Protein AF-A0A836A7U6-F1 (afdb_monomer)

Sequence (624 aa):
MEATRSRAQTALNLAEQILAEFQLQEEDLKKVMRRMQKEMDRGLRLETHEEASVKMLPTYVRSTPEGSEVGDFLSLDLGGTNFRVMLVKVGEGEAGQWSVKTKHQMYSIPEDAMTGTAEMLFDYISECISDFLDKHQMKHKKLPLGFTFSFPVRHEDIDKGILLNWTKGFKASGAEGNNIVGLLRDAIKRRGDFEMDVVAMVNDTVATMISCYYEDRRCEVGMIVGTGCNACYMEEMQNVELVEGDEGRMCVNTEWGAFGDSGELDEFLLEYDRVVDENSLNPGQQLYEKLIGGKYMGELVRLVLLKLVDENLLFHGEASEQLRTRGAFETRFVSQVESDSGDRKQIYNILSTLGLRPSAADCDIVRRACESVSTRAAHMCAAGLAGVINRMRESRSEDVMRITVGVDGSVYKLHPSFKERFHAIVRRLTPSCEITFIESEEGSGRGAALISAVACKKACMLGQTPSPPALPGVWAAPAGDCGPSTSQAFSCIDQNRDGIICKSDLRETYSQLGKVNVPEEELDAMLQEGKGPINFTVFLTLFGEKLNGTDPEEAILSAFRLFDPSGKGVVNKDEFKQLLLTQADKFSPAEVEQMFALTPMDLAGNIDYKSLCYIITHGDEKEE

Secondary structure (DSSP, 8-state):
-HHHHHHHHHHHHHHHHHHGGG---HHHHHHHHHHHHHHHHHHHSTTTTTT-SS--EE--------S---EEEEEEEESSSEEEEEEEEEEE-TTSSEEEEEEEEEEEPPHHHHHSBHHHHHHHHHHHHHHHHHHHT-TTS-EEEEEEE-S-EEEEETTEEEE----TT---BT-TTSBHHHHHHHHHHHH-S--EEEEEEE-HHHHHHHHHHTT-TTEEEEEEESSSEEEEEEEEGGG-TTSS--SSEEEEE--GGGTTTTSTTGGG--HHHHHHHHTSSSTTSSHHHHHH-TTTHHHHHHHHHHHHHHTTSSGGG---HHHHSTT-S-HHHHHHHHT--SS-HHHHHHHHHTT----HHHHHHHHHHHHHHHHHHHHHHHHHHHHHHHHHHHHTT-SSEEEEEEEE-HHHHHSTTHHHHHHHHHHHH-TTEEEEEEE-SS-HHHHHHHHHHHHHHHHHHHT-SPP-PPPPSTT-----SSPPPHHHHHHHH-SS-SSEE-HHHHHHHHHHTT-TT--HHHHHHHHHHSSSSEEHHHHHHHHHHHSS-SPPHHHHHHHHHTT-TT--SEEEHHHHHHHHHHSSSPPPHHHHHHHHHHS-B-TTSEEEHHHHHHHHHH-S----

Radius of gyration: 31.08 Å; Cα contacts (8 Å, |Δi|>4): 1096; chains: 1; bounding box: 81×61×95 Å

Structure (mmCIF, N/CA/C/O backbone):
data_AF-A0A836A7U6-F1
#
_entry.id   AF-A0A836A7U6-F1
#
loop_
_atom_site.group_PDB
_atom_site.id
_atom_site.type_symbol
_atom_site.label_atom_id
_atom_site.label_alt_id
_atom_site.label_comp_id
_atom_site.label_asym_id
_atom_site.label_entity_id
_atom_site.label_seq_id
_atom_site.pdbx_PDB_ins_code
_atom_site.Cartn_x
_atom_site.Cartn_y
_atom_site.Cartn_z
_atom_site.occupancy
_atom_site.B_iso_or_equiv
_atom_site.auth_seq_id
_atom_site.auth_comp_id
_atom_site.auth_asym_id
_atom_site.auth_atom_id
_atom_site.pdbx_PDB_model_num
ATOM 1 N N . MET A 1 1 ? -31.216 17.036 34.750 1.00 55.06 1 MET A N 1
ATOM 2 C CA . MET A 1 1 ? -29.777 17.338 34.575 1.00 55.06 1 MET A CA 1
ATOM 3 C C . MET A 1 1 ? -28.902 16.262 35.199 1.00 55.06 1 MET A C 1
ATOM 5 O O . MET A 1 1 ? -28.230 15.577 34.446 1.00 55.06 1 MET A O 1
ATOM 9 N N . GLU A 1 2 ? -28.921 16.059 36.517 1.00 57.50 2 GLU A N 1
ATOM 10 C CA . GLU A 1 2 ? -28.014 15.108 37.189 1.00 57.50 2 GLU A CA 1
ATOM 11 C C . GLU A 1 2 ? -28.234 13.642 36.763 1.00 57.50 2 GLU A C 1
ATOM 13 O O . GLU A 1 2 ? -27.309 13.008 36.264 1.00 57.50 2 GLU A O 1
ATOM 18 N N . ALA A 1 3 ? -29.481 13.153 36.779 1.00 61.69 3 ALA A N 1
ATOM 19 C CA . ALA A 1 3 ? -29.833 11.830 36.239 1.00 61.69 3 ALA A CA 1
ATOM 20 C C . ALA A 1 3 ? -29.501 11.670 34.737 1.00 61.69 3 ALA A C 1
ATOM 22 O O . ALA A 1 3 ? -29.135 10.590 34.283 1.00 61.69 3 ALA A O 1
ATOM 23 N N . THR A 1 4 ? -29.587 12.755 33.960 1.00 62.00 4 THR A N 1
ATOM 24 C CA . THR A 1 4 ? -29.241 12.774 32.528 1.00 62.00 4 THR A CA 1
ATOM 25 C C . THR A 1 4 ? -27.731 12.623 32.320 1.00 62.00 4 THR A C 1
ATOM 27 O O . THR A 1 4 ? -27.311 11.849 31.468 1.00 62.00 4 THR A O 1
ATOM 30 N N . ARG A 1 5 ? -26.916 13.314 33.134 1.00 62.25 5 ARG A N 1
ATOM 31 C CA . ARG A 1 5 ? -25.451 13.162 33.151 1.00 62.25 5 ARG A CA 1
ATOM 32 C C . ARG A 1 5 ? -25.038 11.764 33.608 1.00 62.25 5 ARG A C 1
ATOM 34 O O . ARG A 1 5 ? -24.179 11.165 32.977 1.00 62.25 5 ARG A O 1
ATOM 41 N N . SER A 1 6 ? -25.685 11.229 34.645 1.00 73.75 6 SER A N 1
ATOM 42 C CA . SER A 1 6 ? -25.452 9.860 35.117 1.00 73.75 6 SER A CA 1
ATOM 43 C C . SER A 1 6 ? -25.717 8.829 34.014 1.00 73.75 6 SER A C 1
ATOM 45 O O . SER A 1 6 ? -24.839 8.018 33.742 1.00 73.75 6 SER A O 1
ATOM 47 N N . ARG A 1 7 ? -26.859 8.908 33.311 1.00 74.56 7 ARG A N 1
ATOM 48 C CA . ARG A 1 7 ? -27.176 7.986 32.205 1.00 74.56 7 ARG A CA 1
ATOM 49 C C . ARG A 1 7 ? -26.198 8.105 31.029 1.00 74.56 7 ARG A C 1
ATOM 51 O O . ARG A 1 7 ? -25.809 7.080 30.482 1.00 74.56 7 ARG A O 1
ATOM 58 N N . ALA A 1 8 ? -25.781 9.321 30.667 1.00 75.38 8 ALA A N 1
ATOM 59 C CA . ALA A 1 8 ? -24.781 9.534 29.618 1.00 75.38 8 ALA A CA 1
ATOM 60 C C . ALA A 1 8 ? -23.411 8.938 29.995 1.00 75.38 8 ALA A C 1
ATOM 62 O O . ALA A 1 8 ? -22.787 8.279 29.170 1.00 75.38 8 ALA A O 1
ATOM 63 N N . GLN A 1 9 ? -22.979 9.092 31.252 1.00 79.38 9 GLN A N 1
ATOM 64 C CA . GLN A 1 9 ? -21.744 8.475 31.742 1.00 79.38 9 GLN A CA 1
ATOM 65 C C . GLN A 1 9 ? -21.830 6.942 31.747 1.00 79.38 9 GLN A C 1
ATOM 67 O O . GLN A 1 9 ? -20.870 6.276 31.380 1.00 79.38 9 GLN A O 1
ATOM 72 N N . THR A 1 10 ? -22.977 6.363 32.122 1.00 84.50 10 THR A N 1
ATOM 73 C CA . THR A 1 10 ? -23.180 4.908 32.039 1.00 84.50 10 THR A CA 1
ATOM 74 C C . THR A 1 10 ? -23.101 4.406 30.596 1.00 84.50 10 THR A C 1
ATOM 76 O O . THR A 1 10 ? -22.446 3.396 30.359 1.00 84.50 10 THR A O 1
ATOM 79 N N . ALA A 1 11 ? -23.707 5.114 29.637 1.00 82.94 11 ALA A N 1
ATOM 80 C CA . ALA A 1 11 ? -23.626 4.753 28.221 1.00 82.94 11 ALA A CA 1
ATOM 81 C C . ALA A 1 11 ? -22.185 4.831 27.685 1.00 82.94 11 ALA A C 1
ATOM 83 O O . ALA A 1 11 ? -21.741 3.901 27.019 1.00 82.94 11 ALA A O 1
ATOM 84 N N . LEU A 1 12 ? -21.431 5.879 28.049 1.00 86.44 12 LEU A N 1
ATOM 85 C CA . LEU A 1 12 ? -20.009 6.006 27.713 1.00 86.44 12 LEU A CA 1
ATOM 86 C C . LEU A 1 12 ? -19.198 4.818 28.258 1.00 86.44 12 LEU A C 1
ATOM 88 O O . LEU A 1 12 ? -18.471 4.183 27.504 1.00 86.44 12 LEU A O 1
ATOM 92 N N . ASN A 1 13 ? -19.367 4.473 29.539 1.00 88.19 13 ASN A N 1
ATOM 93 C CA . ASN A 1 13 ? -18.631 3.374 30.170 1.00 88.19 13 ASN A CA 1
ATOM 94 C C . ASN A 1 13 ? -18.947 2.003 29.536 1.00 88.19 13 ASN A C 1
ATOM 96 O O . ASN A 1 13 ? -18.066 1.152 29.460 1.00 88.19 13 ASN A O 1
ATOM 100 N N . LEU A 1 14 ? -20.193 1.771 29.103 1.00 91.06 14 LEU A N 1
ATOM 101 C CA . LEU A 1 14 ? -20.589 0.541 28.401 1.00 91.06 14 LEU A CA 1
ATOM 102 C C . LEU A 1 14 ? -20.042 0.511 26.966 1.00 91.06 14 LEU A C 1
ATOM 104 O O . LEU A 1 14 ? -19.550 -0.523 26.521 1.00 91.06 14 LEU A O 1
ATOM 108 N N . ALA A 1 15 ? -20.047 1.649 26.267 1.00 92.94 15 ALA A N 1
ATOM 109 C CA . ALA A 1 15 ? -19.407 1.765 24.960 1.00 92.94 15 ALA A CA 1
ATOM 110 C C . ALA A 1 15 ? -17.893 1.507 25.059 1.00 92.94 15 ALA A C 1
ATOM 112 O O . ALA A 1 15 ? -17.346 0.776 24.242 1.00 92.94 15 ALA A O 1
ATOM 113 N N . GLU A 1 16 ? -17.219 2.019 26.095 1.00 92.62 16 GLU A N 1
ATOM 114 C CA . GLU A 1 16 ? -15.797 1.747 26.344 1.00 92.62 16 GLU A CA 1
ATOM 115 C C . GLU A 1 16 ? -15.494 0.262 26.611 1.00 92.62 16 GLU A C 1
ATOM 117 O O . GLU A 1 16 ? -14.399 -0.183 26.279 1.00 92.62 16 GLU A O 1
ATOM 122 N N . GLN A 1 17 ? -16.443 -0.524 27.137 1.00 94.19 17 GLN A N 1
ATOM 123 C CA . GLN A 1 17 ? -16.278 -1.978 27.291 1.00 94.19 17 GLN A CA 1
ATOM 124 C C . GLN A 1 17 ? -16.306 -2.711 25.944 1.00 94.19 17 GLN A C 1
ATOM 126 O O . GLN A 1 17 ? -15.452 -3.560 25.713 1.00 94.19 17 GLN A O 1
ATOM 131 N N . ILE A 1 18 ? -17.222 -2.350 25.040 1.00 95.38 18 ILE A N 1
ATOM 132 C CA . ILE A 1 18 ? -17.273 -2.903 23.672 1.00 95.38 18 ILE A CA 1
ATOM 133 C C . ILE A 1 18 ? -16.028 -2.469 22.884 1.00 95.38 18 ILE A C 1
ATOM 135 O O . ILE A 1 18 ? -15.362 -3.267 22.233 1.00 95.38 18 ILE A O 1
ATOM 139 N N . LEU A 1 19 ? -15.649 -1.195 22.995 1.00 96.88 19 LEU A N 1
ATOM 140 C CA . LEU A 1 19 ? -14.476 -0.641 22.318 1.00 96.88 19 LEU A CA 1
ATOM 141 C C . LEU A 1 19 ? -13.137 -1.160 22.872 1.00 96.88 19 LEU A C 1
ATOM 143 O O . LEU A 1 19 ? -12.111 -0.990 22.209 1.00 96.88 19 LEU A O 1
ATOM 147 N N . ALA A 1 20 ? -13.120 -1.798 24.048 1.00 96.06 20 ALA A N 1
ATOM 148 C CA . ALA A 1 20 ? -11.926 -2.434 24.600 1.00 96.06 20 ALA A CA 1
ATOM 149 C C . ALA A 1 20 ? -11.477 -3.664 23.789 1.00 96.06 20 ALA A C 1
ATOM 151 O O . ALA A 1 20 ? -10.289 -3.973 23.789 1.00 96.06 20 ALA A O 1
ATOM 152 N N . GLU A 1 21 ? -12.374 -4.312 23.036 1.00 96.06 21 GLU A N 1
ATOM 153 C CA . GLU A 1 21 ? -12.038 -5.435 22.140 1.00 96.06 21 GLU A CA 1
ATOM 154 C C . GLU A 1 21 ? -11.019 -5.047 21.054 1.00 96.06 21 GLU A C 1
ATOM 156 O O . GLU A 1 21 ? -10.249 -5.878 20.579 1.00 96.06 21 GLU A O 1
ATOM 161 N N . PHE A 1 22 ? -10.953 -3.761 20.696 1.00 97.75 22 PHE A N 1
ATOM 162 C CA . PHE A 1 22 ? -9.991 -3.234 19.727 1.00 97.75 22 PHE A CA 1
ATOM 163 C C . PHE A 1 22 ? -8.583 -3.007 20.320 1.00 97.75 22 PHE A C 1
ATOM 165 O O . PHE A 1 22 ? -7.647 -2.697 19.578 1.00 97.75 22 PHE A O 1
ATOM 172 N N . GLN A 1 23 ? -8.404 -3.133 21.642 1.00 96.69 23 GLN A N 1
ATOM 173 C CA . GLN A 1 23 ? -7.157 -2.795 22.337 1.00 96.69 23 GLN A CA 1
ATOM 174 C C . GLN A 1 23 ? -6.177 -3.974 22.406 1.00 96.69 23 GLN A C 1
ATOM 176 O O . GLN A 1 23 ? -6.167 -4.759 23.355 1.00 96.69 23 GLN A O 1
ATOM 181 N N . LEU A 1 24 ? -5.278 -4.039 21.426 1.00 97.00 24 LEU A N 1
ATOM 182 C CA . LEU A 1 24 ? -4.178 -5.007 21.395 1.00 97.00 24 LEU A CA 1
ATOM 183 C C . LEU A 1 24 ? -3.091 -4.665 22.427 1.00 97.00 24 LEU A C 1
ATOM 185 O O . LEU A 1 24 ? -2.609 -3.527 22.475 1.00 97.00 24 LEU A O 1
ATOM 189 N N . GLN A 1 25 ? -2.665 -5.654 23.218 1.00 96.88 25 GLN A N 1
ATOM 190 C CA . GLN A 1 25 ? -1.549 -5.502 24.156 1.00 96.88 25 GLN A CA 1
ATOM 191 C C . GLN A 1 25 ? -0.200 -5.656 23.440 1.00 96.88 25 GLN A C 1
ATOM 193 O O . GLN A 1 25 ? -0.111 -6.218 22.351 1.00 96.88 25 GLN A O 1
ATOM 198 N N . GLU A 1 26 ? 0.894 -5.204 24.063 1.00 96.88 26 GLU A N 1
ATOM 199 C CA . GLU A 1 26 ? 2.231 -5.309 23.451 1.00 96.88 26 GLU A CA 1
ATOM 200 C C . GLU A 1 26 ? 2.632 -6.767 23.149 1.00 96.88 26 GLU A C 1
ATOM 202 O O . GLU A 1 26 ? 3.255 -7.036 22.125 1.00 96.88 26 GLU A O 1
ATOM 207 N N . GLU A 1 27 ? 2.228 -7.723 23.991 1.00 98.06 27 GLU A N 1
ATOM 208 C CA . GLU A 1 27 ? 2.472 -9.149 23.739 1.00 98.06 27 GLU A CA 1
ATOM 209 C C . GLU A 1 27 ? 1.659 -9.697 22.560 1.00 98.06 27 GLU A C 1
ATOM 211 O O . GLU A 1 27 ? 2.155 -10.559 21.837 1.00 98.06 27 GLU A O 1
ATOM 216 N N . ASP A 1 28 ? 0.462 -9.170 22.298 1.00 98.38 28 ASP A N 1
ATOM 217 C CA . ASP A 1 28 ? -0.324 -9.535 21.115 1.00 98.38 28 ASP A CA 1
ATOM 218 C C . ASP A 1 28 ? 0.351 -9.024 19.842 1.00 98.38 28 ASP A C 1
ATOM 220 O O . ASP A 1 28 ? 0.552 -9.779 18.893 1.00 98.38 28 ASP A O 1
ATOM 224 N N . LEU A 1 29 ? 0.837 -7.782 19.867 1.00 98.75 29 LEU A N 1
ATOM 225 C CA . LEU A 1 29 ? 1.611 -7.207 18.768 1.00 98.75 29 LEU A CA 1
ATOM 226 C C . LEU A 1 29 ? 2.923 -7.976 18.524 1.00 98.75 29 LEU A C 1
ATOM 228 O O . LEU A 1 29 ? 3.287 -8.210 17.374 1.00 98.75 29 LEU A O 1
ATOM 232 N N . LYS A 1 30 ? 3.593 -8.470 19.576 1.00 98.62 30 LYS A N 1
ATOM 233 C CA . LYS A 1 30 ? 4.753 -9.375 19.442 1.00 98.62 30 LYS A CA 1
ATOM 234 C C . LYS A 1 30 ? 4.384 -10.740 18.849 1.00 98.62 30 LYS A C 1
ATOM 236 O O . LYS A 1 30 ? 5.207 -11.308 18.131 1.00 98.62 30 LYS A O 1
ATOM 241 N N . LYS A 1 31 ? 3.190 -11.292 19.114 1.00 98.69 31 LYS A N 1
ATOM 242 C CA . LYS A 1 31 ? 2.710 -12.514 18.432 1.00 98.69 31 LYS A CA 1
ATOM 243 C C . LYS A 1 31 ? 2.491 -12.246 16.942 1.00 98.69 31 LYS A C 1
ATOM 245 O O . LYS A 1 31 ? 3.014 -13.003 16.129 1.00 98.69 31 LYS A O 1
ATOM 250 N N . VAL A 1 32 ? 1.773 -11.171 16.596 1.00 98.75 32 VAL A N 1
ATOM 251 C CA . VAL A 1 32 ? 1.511 -10.743 15.207 1.00 98.75 32 VAL A CA 1
ATOM 252 C C . VAL A 1 32 ? 2.829 -10.563 14.449 1.00 98.75 32 VAL A C 1
ATOM 254 O O . VAL A 1 32 ? 3.013 -11.168 13.398 1.00 98.75 32 VAL A O 1
ATOM 257 N N . MET A 1 33 ? 3.785 -9.837 15.036 1.00 98.62 33 MET A N 1
ATOM 258 C CA . MET A 1 33 ? 5.131 -9.622 14.493 1.00 98.62 33 MET A CA 1
ATOM 259 C C . MET A 1 33 ? 5.873 -10.938 14.198 1.00 98.62 33 MET A C 1
ATOM 261 O O . MET A 1 33 ? 6.349 -11.142 13.084 1.00 98.62 33 MET A O 1
ATOM 265 N N . ARG A 1 34 ? 5.936 -11.866 15.166 1.00 98.56 34 ARG A N 1
ATOM 266 C CA . ARG A 1 34 ? 6.617 -13.166 14.989 1.00 98.56 34 ARG A CA 1
ATOM 267 C C . ARG A 1 34 ? 5.920 -14.064 13.963 1.00 98.56 34 ARG A C 1
ATOM 269 O O . ARG A 1 34 ? 6.589 -14.807 13.251 1.00 98.56 34 ARG A O 1
ATOM 276 N N . ARG A 1 35 ? 4.584 -14.019 13.888 1.00 98.62 35 ARG A N 1
ATOM 277 C CA . ARG A 1 35 ? 3.815 -14.749 12.867 1.00 98.62 35 ARG A CA 1
ATOM 278 C C . ARG A 1 35 ? 4.068 -14.179 11.473 1.00 98.62 35 ARG A C 1
ATOM 280 O O . ARG A 1 35 ? 4.313 -14.965 10.570 1.00 98.62 35 ARG A O 1
ATOM 287 N N . MET A 1 36 ? 4.120 -12.852 11.327 1.00 98.62 36 MET A N 1
ATOM 288 C CA . MET A 1 36 ? 4.520 -12.197 10.077 1.00 98.62 36 MET A CA 1
ATOM 289 C C . MET A 1 36 ? 5.920 -12.656 9.643 1.00 98.62 36 MET A C 1
ATOM 291 O O . MET A 1 36 ? 6.068 -13.142 8.530 1.00 98.62 36 MET A O 1
ATOM 295 N N . GLN A 1 37 ? 6.925 -12.607 10.531 1.00 98.44 37 GLN A N 1
ATOM 296 C CA . GLN A 1 37 ? 8.286 -13.087 10.224 1.00 98.44 37 GLN A CA 1
ATOM 297 C C . GLN A 1 37 ? 8.295 -14.545 9.727 1.00 98.44 37 GLN A C 1
ATOM 299 O O . GLN A 1 37 ? 8.926 -14.841 8.716 1.00 98.44 37 GLN A O 1
ATOM 304 N N . LYS A 1 38 ? 7.545 -15.438 10.389 1.00 98.31 38 LYS A N 1
ATOM 305 C CA . LYS A 1 38 ? 7.419 -16.848 9.989 1.00 98.31 38 LYS A CA 1
ATOM 306 C C . LYS A 1 38 ? 6.774 -17.017 8.606 1.00 98.31 38 LYS A C 1
ATOM 308 O O . LYS A 1 38 ? 7.201 -17.880 7.844 1.00 98.31 38 LYS A O 1
ATOM 313 N N . GLU A 1 39 ? 5.749 -16.236 8.281 1.00 98.56 39 GLU A N 1
ATOM 314 C CA . GLU A 1 39 ? 5.109 -16.309 6.963 1.00 98.56 39 GLU A CA 1
ATOM 315 C C . GLU A 1 39 ? 5.976 -15.683 5.862 1.00 98.56 39 GLU A C 1
ATOM 317 O O . GLU A 1 39 ? 6.010 -16.212 4.755 1.00 98.56 39 GLU A O 1
ATOM 322 N N . MET A 1 40 ? 6.786 -14.665 6.175 1.00 98.56 40 MET A N 1
ATOM 323 C CA . MET A 1 40 ? 7.840 -14.179 5.274 1.00 98.56 40 MET A CA 1
ATOM 324 C C . MET A 1 40 ? 8.902 -15.261 5.002 1.00 98.56 40 MET A C 1
ATOM 326 O O . MET A 1 40 ? 9.280 -15.468 3.852 1.00 98.56 40 MET A O 1
ATOM 330 N N . ASP A 1 41 ? 9.346 -15.999 6.029 1.00 98.12 41 ASP A N 1
ATOM 331 C CA . ASP A 1 41 ? 10.237 -17.159 5.853 1.00 98.12 41 ASP A CA 1
ATOM 332 C C . ASP A 1 41 ? 9.611 -18.247 4.969 1.00 98.12 41 ASP A C 1
ATOM 334 O O . ASP A 1 41 ? 10.313 -18.856 4.164 1.00 98.12 41 ASP A O 1
ATOM 338 N N . ARG A 1 42 ? 8.300 -18.502 5.098 1.00 98.12 42 ARG A N 1
ATOM 339 C CA . ARG A 1 42 ? 7.591 -19.468 4.240 1.00 98.12 42 ARG A CA 1
ATOM 340 C C . ARG A 1 42 ? 7.455 -18.979 2.801 1.00 98.12 42 ARG A C 1
ATOM 342 O O . ARG A 1 42 ? 7.593 -19.788 1.888 1.00 98.12 42 ARG A O 1
ATOM 349 N N . GLY A 1 43 ? 7.187 -17.689 2.601 1.00 98.06 43 GLY A N 1
ATOM 350 C CA . GLY A 1 43 ? 7.010 -17.090 1.279 1.00 98.06 43 GLY A CA 1
ATOM 351 C C . GLY A 1 43 ? 8.290 -17.044 0.451 1.00 98.06 43 GLY A C 1
ATOM 352 O O . GLY A 1 43 ? 8.219 -17.155 -0.767 1.00 98.06 43 GLY A O 1
ATOM 353 N N . LEU A 1 44 ? 9.452 -16.911 1.096 1.00 97.62 44 LEU A N 1
ATOM 354 C CA . LEU A 1 44 ? 10.757 -16.855 0.424 1.00 97.62 44 LEU A CA 1
ATOM 355 C C . LEU A 1 44 ? 11.309 -18.222 -0.008 1.00 97.62 44 LEU A C 1
ATOM 357 O O . LEU A 1 44 ? 12.135 -18.277 -0.919 1.00 97.62 44 LEU A O 1
ATOM 361 N N . ARG A 1 45 ? 10.873 -19.308 0.641 1.00 97.50 45 ARG A N 1
ATOM 362 C CA . ARG A 1 45 ? 11.367 -20.668 0.388 1.00 97.50 45 ARG A CA 1
ATOM 363 C C . ARG A 1 45 ? 10.591 -21.364 -0.713 1.00 97.50 45 ARG A C 1
ATOM 365 O O . ARG A 1 45 ? 9.359 -21.385 -0.682 1.00 97.50 45 ARG A O 1
ATOM 372 N N . LEU A 1 46 ? 11.302 -22.041 -1.609 1.00 95.25 46 LEU A N 1
ATOM 373 C CA . LEU A 1 46 ? 10.708 -22.727 -2.755 1.00 95.25 46 LEU A CA 1
ATOM 374 C C . LEU A 1 46 ? 9.714 -23.818 -2.319 1.00 95.25 46 LEU A C 1
ATOM 376 O O . LEU A 1 46 ? 8.649 -23.954 -2.914 1.00 95.25 46 LEU A O 1
ATOM 380 N N . GLU A 1 47 ? 10.026 -24.550 -1.244 1.00 97.25 47 GLU A N 1
ATOM 381 C CA . GLU A 1 47 ? 9.190 -25.645 -0.724 1.00 97.25 47 GLU A CA 1
ATOM 382 C C . GLU A 1 47 ? 7.846 -25.185 -0.130 1.00 97.25 47 GLU A C 1
ATOM 384 O O . GLU A 1 47 ? 6.902 -25.971 -0.088 1.00 97.25 47 GLU A O 1
ATOM 389 N N . THR A 1 48 ? 7.745 -23.943 0.361 1.00 97.81 48 THR A N 1
ATOM 390 C CA . THR A 1 48 ? 6.567 -23.465 1.117 1.00 97.81 48 THR A CA 1
ATOM 391 C C . THR A 1 48 ? 5.858 -22.260 0.501 1.00 97.81 48 THR A C 1
ATOM 393 O O . THR A 1 48 ? 4.787 -21.887 0.983 1.00 97.81 48 THR A O 1
ATOM 396 N N . HIS A 1 49 ? 6.405 -21.673 -0.566 1.00 96.62 49 HIS A N 1
ATOM 397 C CA . HIS A 1 49 ? 5.876 -20.475 -1.223 1.00 96.62 49 HIS A CA 1
ATOM 398 C C . HIS A 1 49 ? 4.423 -20.617 -1.710 1.00 96.62 49 HIS A C 1
ATOM 400 O O . HIS A 1 49 ? 3.620 -19.691 -1.556 1.00 96.62 49 HIS A O 1
ATOM 406 N N . GLU A 1 50 ? 4.045 -21.773 -2.269 1.00 94.06 50 GLU A N 1
ATOM 407 C CA . GLU A 1 50 ? 2.677 -21.998 -2.764 1.00 94.06 50 GLU A CA 1
ATOM 408 C C . GLU A 1 50 ? 1.632 -21.907 -1.636 1.00 94.06 50 GLU A C 1
ATOM 410 O O . GLU A 1 50 ? 0.584 -21.285 -1.820 1.00 94.06 50 GLU A O 1
ATOM 415 N N . GLU A 1 51 ? 1.955 -22.423 -0.446 1.00 95.44 51 GLU A N 1
ATOM 416 C CA . GLU A 1 51 ? 1.079 -22.438 0.736 1.00 95.44 51 GLU A CA 1
ATOM 417 C C . GLU A 1 51 ? 1.239 -21.218 1.664 1.00 95.44 51 GLU A C 1
ATOM 419 O O . GLU A 1 51 ? 0.477 -21.070 2.623 1.00 95.44 51 GLU A O 1
ATOM 424 N N . ALA A 1 52 ? 2.256 -20.378 1.459 1.00 96.88 52 ALA A N 1
ATOM 425 C CA . ALA A 1 52 ? 2.487 -19.189 2.278 1.00 96.88 52 ALA A CA 1
ATOM 426 C C . ALA A 1 52 ? 1.391 -18.141 2.036 1.00 96.88 52 ALA A C 1
ATOM 428 O O . ALA A 1 52 ? 1.035 -17.880 0.883 1.00 96.88 52 ALA A O 1
ATOM 429 N N . SER A 1 53 ? 0.876 -17.512 3.095 1.00 95.38 53 SER A N 1
ATOM 430 C CA . SER A 1 53 ? -0.091 -16.413 2.954 1.00 95.38 53 SER A CA 1
ATOM 431 C C . SER A 1 53 ? 0.596 -15.119 2.494 1.00 95.38 53 SER A C 1
ATOM 433 O O . SER A 1 53 ? 0.113 -14.435 1.596 1.00 95.38 53 SER A O 1
ATOM 435 N N . VAL A 1 54 ? 1.785 -14.833 3.030 1.00 97.62 54 VAL A N 1
ATOM 436 C CA . VAL A 1 54 ? 2.659 -13.731 2.601 1.00 97.62 54 VAL A CA 1
ATOM 437 C C . VAL A 1 54 ? 3.539 -14.219 1.449 1.00 97.62 54 VAL A C 1
ATOM 439 O O . VAL A 1 54 ? 4.387 -15.088 1.644 1.00 97.62 54 VAL A O 1
ATOM 442 N N . LYS A 1 55 ? 3.330 -13.700 0.232 1.00 95.44 55 LYS A N 1
ATOM 443 C CA . LYS A 1 55 ? 3.921 -14.287 -0.985 1.00 95.44 55 LYS A CA 1
ATOM 444 C C . LYS A 1 55 ? 5.374 -13.930 -1.262 1.00 95.44 55 LYS A C 1
ATOM 446 O O . LYS A 1 55 ? 6.017 -14.697 -1.966 1.00 95.44 55 LYS A O 1
ATOM 451 N N . MET A 1 56 ? 5.907 -12.833 -0.720 1.00 97.62 56 MET A N 1
ATOM 452 C CA . MET A 1 56 ? 7.338 -12.497 -0.852 1.00 97.62 56 MET A CA 1
ATOM 453 C C . MET A 1 56 ? 7.833 -12.519 -2.313 1.00 97.62 56 MET A C 1
ATOM 455 O O . MET A 1 56 ? 8.839 -13.137 -2.654 1.00 97.62 56 MET A O 1
ATOM 459 N N . LEU A 1 57 ? 7.088 -11.846 -3.189 1.00 96.38 57 LEU A N 1
ATOM 460 C CA . LEU A 1 57 ? 7.284 -11.847 -4.633 1.00 96.38 57 LEU A CA 1
ATOM 461 C C . LEU A 1 57 ? 8.597 -11.131 -5.026 1.00 96.38 57 LEU A C 1
ATOM 463 O O . LEU A 1 57 ? 8.761 -9.943 -4.714 1.00 96.38 57 LEU A O 1
ATOM 467 N N . PRO A 1 58 ? 9.513 -11.802 -5.751 1.00 95.31 58 PRO A N 1
ATOM 468 C CA . PRO A 1 58 ? 10.704 -11.174 -6.316 1.00 95.31 58 PRO A CA 1
ATOM 469 C C . PRO A 1 58 ? 10.329 -10.090 -7.335 1.00 95.31 58 PRO A C 1
ATOM 471 O O . PRO A 1 58 ? 9.414 -10.272 -8.139 1.00 95.31 58 PRO A O 1
ATOM 474 N N . THR A 1 59 ? 11.036 -8.956 -7.317 1.00 93.38 59 THR A N 1
ATOM 475 C CA . THR A 1 59 ? 10.725 -7.791 -8.179 1.00 93.38 59 THR A CA 1
ATOM 476 C C . THR A 1 59 ? 11.768 -7.526 -9.264 1.00 93.38 59 THR A C 1
ATOM 478 O O . THR A 1 59 ? 11.616 -6.593 -10.043 1.00 93.38 59 THR A O 1
ATOM 481 N N . TYR A 1 60 ? 12.864 -8.293 -9.281 1.00 89.12 60 TYR A N 1
ATOM 482 C CA . TYR A 1 60 ? 14.031 -8.114 -10.160 1.00 89.12 60 TYR A CA 1
ATOM 483 C C . TYR A 1 60 ? 14.779 -6.768 -10.001 1.00 89.12 60 TYR A C 1
ATOM 485 O O . TYR A 1 60 ? 15.859 -6.585 -10.569 1.00 89.12 60 TYR A O 1
ATOM 493 N N . VAL A 1 61 ? 14.320 -5.866 -9.123 1.00 89.81 61 VAL A N 1
ATOM 494 C CA . VAL A 1 61 ? 15.046 -4.649 -8.727 1.00 89.81 61 VAL A CA 1
ATOM 495 C C . VAL A 1 61 ? 16.204 -5.025 -7.791 1.00 89.81 61 VAL A C 1
ATOM 497 O O . VAL A 1 61 ? 16.055 -5.101 -6.572 1.00 89.81 61 VAL A O 1
ATOM 500 N N . ARG A 1 62 ? 17.375 -5.299 -8.384 1.00 86.31 62 ARG A N 1
ATOM 501 C CA . ARG A 1 62 ? 18.609 -5.721 -7.681 1.00 86.31 62 ARG A CA 1
ATOM 502 C C . ARG A 1 62 ? 19.503 -4.577 -7.176 1.00 86.31 62 ARG A C 1
ATOM 504 O O . ARG A 1 62 ? 20.497 -4.819 -6.501 1.00 86.31 62 ARG A O 1
ATOM 511 N N . SER A 1 63 ? 19.209 -3.327 -7.529 1.00 73.31 63 SER A N 1
ATOM 512 C CA . SER A 1 63 ? 19.991 -2.167 -7.085 1.00 73.31 63 SER A CA 1
ATOM 513 C C . SER A 1 63 ? 19.137 -0.911 -6.996 1.00 73.31 63 SER A C 1
ATOM 515 O O . SER A 1 63 ? 18.188 -0.724 -7.755 1.00 73.31 63 SER A O 1
ATOM 517 N N . THR A 1 64 ? 19.515 -0.040 -6.074 1.00 75.50 64 THR A N 1
ATOM 518 C CA . THR A 1 64 ? 18.943 1.289 -5.866 1.00 75.50 64 THR A CA 1
ATOM 519 C C . THR A 1 64 ? 19.653 2.335 -6.746 1.00 75.50 64 THR A C 1
ATOM 521 O O . THR A 1 64 ? 20.791 2.082 -7.141 1.00 75.50 64 THR A O 1
ATOM 524 N N . PRO A 1 65 ? 19.040 3.499 -7.049 1.00 74.00 65 PRO A N 1
ATOM 525 C CA . PRO A 1 65 ? 19.657 4.540 -7.874 1.00 74.00 65 PRO A CA 1
ATOM 526 C C . PRO A 1 65 ? 21.026 4.994 -7.372 1.00 74.00 65 PRO A C 1
ATOM 528 O O . PRO A 1 65 ? 21.246 5.170 -6.174 1.00 74.00 65 PRO A O 1
ATOM 531 N N . GLU A 1 66 ? 21.944 5.248 -8.291 1.00 71.00 66 GLU A N 1
ATOM 532 C CA . GLU A 1 66 ? 23.309 5.668 -7.993 1.00 71.00 66 GLU A CA 1
ATOM 533 C C . GLU A 1 66 ? 23.429 7.197 -7.911 1.00 71.00 66 GLU A C 1
ATOM 535 O O . GLU A 1 66 ? 24.294 7.696 -7.193 1.00 71.00 66 GLU A O 1
ATOM 540 N N . GLY A 1 67 ? 22.513 7.955 -8.523 1.00 70.56 67 GLY A N 1
ATOM 541 C CA . GLY A 1 67 ? 22.570 9.419 -8.647 1.00 70.56 67 GLY A CA 1
ATOM 542 C C . GLY A 1 67 ? 23.308 9.883 -9.907 1.00 70.56 67 GLY A C 1
ATOM 543 O O . GLY A 1 67 ? 23.881 10.967 -9.925 1.00 70.56 67 GLY A O 1
ATOM 544 N N . SER A 1 68 ? 23.336 9.030 -10.931 1.00 70.38 68 SER A N 1
ATOM 545 C CA . SER A 1 68 ? 23.988 9.244 -12.235 1.00 70.38 68 SER A CA 1
ATOM 546 C C . SER A 1 68 ? 23.032 9.022 -13.420 1.00 70.38 68 SER A C 1
ATOM 548 O O . SER A 1 68 ? 23.436 9.081 -14.577 1.00 70.38 68 SER A O 1
ATOM 550 N N . GLU A 1 69 ? 21.755 8.781 -13.129 1.00 75.44 69 GLU A N 1
ATOM 551 C CA . GLU A 1 69 ? 20.660 8.513 -14.057 1.00 75.44 69 GLU A CA 1
ATOM 552 C C . GLU A 1 69 ? 20.217 9.767 -14.839 1.00 75.44 69 GLU A C 1
ATOM 554 O O . GLU A 1 69 ? 19.396 10.534 -14.348 1.00 75.44 69 GLU A O 1
ATOM 559 N N . VAL A 1 70 ? 20.708 9.997 -16.061 1.00 79.06 70 VAL A N 1
ATOM 560 C CA . VAL A 1 70 ? 20.256 11.134 -16.895 1.00 79.06 70 VAL A CA 1
ATOM 561 C C . VAL A 1 70 ? 19.181 10.695 -17.893 1.00 79.06 70 VAL A C 1
ATOM 563 O O . VAL A 1 70 ? 19.367 9.705 -18.598 1.00 79.06 70 VAL A O 1
ATOM 566 N N . GLY A 1 71 ? 18.085 11.452 -18.011 1.00 84.44 71 GLY A N 1
ATOM 567 C CA . GLY A 1 71 ? 17.104 11.264 -19.085 1.00 84.44 71 GLY A CA 1
ATOM 568 C C . GLY A 1 71 ? 15.716 11.867 -18.846 1.00 84.44 71 GLY A C 1
ATOM 569 O O . GLY A 1 71 ? 15.381 12.336 -17.756 1.00 84.44 71 GLY A O 1
ATOM 570 N N . ASP A 1 72 ? 14.901 11.817 -19.901 1.00 88.38 72 ASP A N 1
ATOM 571 C CA . ASP A 1 72 ? 13.453 12.030 -19.857 1.00 88.38 72 ASP A CA 1
ATOM 572 C C . ASP A 1 72 ? 12.765 10.660 -19.777 1.00 88.38 72 ASP A C 1
ATOM 574 O O . ASP A 1 72 ? 12.883 9.857 -20.700 1.00 88.38 72 ASP A O 1
ATOM 578 N N . PHE A 1 73 ? 12.017 10.411 -18.705 1.00 90.69 73 PHE A N 1
ATOM 579 C CA . PHE A 1 73 ? 11.322 9.148 -18.454 1.00 90.69 73 PHE A CA 1
ATOM 580 C C . PHE A 1 73 ? 9.829 9.392 -18.293 1.00 90.69 73 PHE A C 1
ATOM 582 O O . PHE A 1 73 ? 9.417 10.375 -17.673 1.00 90.69 73 PHE A O 1
ATOM 589 N N . LEU A 1 74 ? 9.006 8.484 -18.802 1.00 93.56 74 LEU A N 1
ATOM 590 C CA . LEU A 1 74 ? 7.596 8.437 -18.439 1.00 93.56 74 LEU A CA 1
ATOM 591 C C . LEU A 1 74 ? 7.387 7.452 -17.297 1.00 93.56 74 LEU A C 1
ATOM 593 O O . LEU A 1 74 ? 8.078 6.441 -17.182 1.00 93.56 74 LEU A O 1
ATOM 597 N N . SER A 1 75 ? 6.390 7.721 -16.468 1.00 94.31 75 SER A N 1
ATOM 598 C CA . SER A 1 75 ? 5.848 6.709 -15.580 1.00 94.31 75 SER A CA 1
ATOM 599 C C . SER A 1 75 ? 4.331 6.723 -15.564 1.00 94.31 75 SER A C 1
ATOM 601 O O . SER A 1 75 ? 3.675 7.758 -15.713 1.00 94.31 75 SER A O 1
ATOM 603 N N . LEU A 1 76 ? 3.787 5.522 -15.416 1.00 95.06 76 LEU A N 1
ATOM 604 C CA . LEU A 1 76 ? 2.372 5.274 -15.206 1.00 95.06 76 LEU A CA 1
ATOM 605 C C . LEU A 1 76 ? 2.183 4.823 -13.767 1.00 95.06 76 LEU A C 1
ATOM 607 O O . LEU A 1 76 ? 3.040 4.134 -13.217 1.00 95.06 76 LEU A O 1
ATOM 611 N N . ASP A 1 77 ? 1.060 5.185 -13.170 1.00 93.12 77 ASP A N 1
ATOM 612 C CA . ASP A 1 77 ? 0.746 4.816 -11.799 1.00 93.12 77 ASP A CA 1
ATOM 613 C C . ASP A 1 77 ? -0.725 4.425 -11.681 1.00 93.12 77 ASP A C 1
ATOM 615 O O . ASP A 1 77 ? -1.636 5.251 -11.798 1.00 93.12 77 ASP A O 1
ATOM 619 N N . LEU A 1 78 ? -0.928 3.110 -11.545 1.00 90.75 78 LEU A N 1
ATOM 620 C CA . LEU A 1 78 ? -2.212 2.425 -11.567 1.00 90.75 78 LEU A CA 1
ATOM 621 C C . LEU A 1 78 ? -2.355 1.541 -10.324 1.00 90.75 78 LEU A C 1
ATOM 623 O O . LEU A 1 78 ? -1.884 0.404 -10.285 1.00 90.75 78 LEU A O 1
ATOM 627 N N . GLY A 1 79 ? -3.064 2.059 -9.320 1.00 76.81 79 GLY A N 1
ATOM 628 C CA . GLY A 1 79 ? -3.326 1.329 -8.076 1.00 76.81 79 GLY A CA 1
ATOM 629 C C . GLY A 1 79 ? -4.700 1.546 -7.442 1.00 76.81 79 GLY A C 1
ATOM 630 O O . GLY A 1 79 ? -4.987 0.935 -6.409 1.00 76.81 79 GLY A O 1
ATOM 631 N N . GLY A 1 80 ? -5.551 2.379 -8.044 1.00 75.94 80 GLY A N 1
ATOM 632 C CA . GLY A 1 80 ? -6.891 2.727 -7.570 1.00 75.94 80 GLY A CA 1
ATOM 633 C C . GLY A 1 80 ? -7.723 3.376 -8.680 1.00 75.94 80 GLY A C 1
ATOM 634 O O . GLY A 1 80 ? -7.355 3.306 -9.846 1.00 75.94 80 GLY A O 1
ATOM 635 N N . THR A 1 81 ? -8.826 4.037 -8.325 1.00 73.12 81 THR A N 1
ATOM 636 C CA . THR A 1 81 ? -9.718 4.731 -9.282 1.00 73.12 81 THR A CA 1
ATOM 637 C C . THR A 1 81 ? -9.075 5.936 -9.975 1.00 73.12 81 THR A C 1
ATOM 639 O O . THR A 1 81 ? -9.587 6.406 -10.987 1.00 73.12 81 THR A O 1
ATOM 642 N N . ASN A 1 82 ? -7.968 6.450 -9.436 1.00 83.25 82 ASN A N 1
ATOM 643 C CA . ASN A 1 82 ? -7.188 7.522 -10.037 1.00 83.25 82 ASN A CA 1
ATOM 644 C C . ASN A 1 82 ? -5.935 6.923 -10.680 1.00 83.25 82 ASN A C 1
ATOM 646 O O . ASN A 1 82 ? -5.051 6.434 -9.978 1.00 83.25 82 ASN A O 1
ATOM 650 N N . PHE A 1 83 ? -5.878 6.984 -12.005 1.00 90.94 83 PHE A N 1
ATOM 651 C CA . PHE A 1 83 ? -4.695 6.717 -12.806 1.00 90.94 83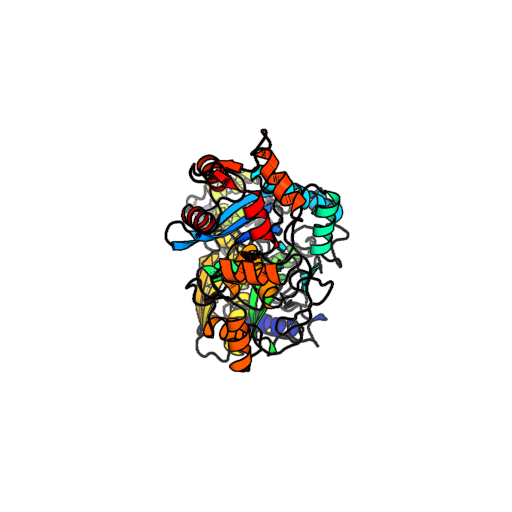 PHE A CA 1
ATOM 652 C C . PHE A 1 83 ? -3.852 7.988 -12.930 1.00 90.94 83 PHE A C 1
ATOM 654 O O . PHE A 1 83 ? -4.391 9.097 -12.995 1.00 90.94 83 PHE A O 1
ATOM 661 N N . ARG A 1 84 ? -2.530 7.846 -12.988 1.00 92.88 84 ARG A N 1
ATOM 662 C CA . ARG A 1 84 ? -1.610 8.969 -13.176 1.00 92.88 84 ARG A CA 1
ATOM 663 C C . ARG A 1 84 ? -0.611 8.672 -14.283 1.00 92.88 84 ARG A C 1
ATOM 665 O O . ARG A 1 84 ? 0.010 7.614 -14.294 1.00 92.88 84 ARG A O 1
ATOM 672 N N . VAL A 1 85 ? -0.422 9.651 -15.164 1.00 94.75 85 VAL A N 1
ATOM 673 C CA . VAL A 1 85 ? 0.685 9.693 -16.129 1.00 94.75 85 VAL A CA 1
ATOM 674 C C . VAL A 1 85 ? 1.637 10.800 -15.691 1.00 94.75 85 VAL A C 1
ATOM 676 O O . VAL A 1 85 ? 1.192 11.892 -15.325 1.00 94.75 85 VAL A O 1
ATOM 679 N N . MET A 1 86 ? 2.937 10.523 -15.687 1.00 93.62 86 MET A N 1
ATOM 680 C CA . MET A 1 86 ? 3.979 11.448 -15.251 1.00 93.62 86 MET A CA 1
ATOM 681 C C . MET A 1 86 ? 5.148 11.458 -16.244 1.00 93.62 86 MET A C 1
ATOM 683 O O . MET A 1 86 ? 5.545 10.420 -16.759 1.00 93.62 86 MET A O 1
ATOM 687 N N . LEU A 1 87 ? 5.710 12.640 -16.491 1.00 92.12 87 LEU A N 1
ATOM 688 C CA . LEU A 1 87 ? 7.003 12.856 -17.134 1.00 92.12 87 LEU A CA 1
ATOM 689 C C . LEU A 1 87 ? 7.996 13.275 -16.052 1.00 92.12 87 LEU A C 1
ATOM 691 O O . LEU A 1 87 ? 7.792 14.292 -15.386 1.00 92.12 87 LEU A O 1
ATOM 695 N N . VAL A 1 88 ? 9.069 12.513 -15.900 1.00 90.06 88 VAL A N 1
ATOM 696 C CA . VAL A 1 88 ? 10.143 12.743 -14.935 1.00 90.06 88 VAL A CA 1
ATOM 697 C C . VAL A 1 88 ? 11.419 13.033 -15.709 1.00 90.06 88 VAL A C 1
ATOM 699 O O . VAL A 1 88 ? 11.893 12.207 -16.481 1.00 90.06 88 VAL A O 1
ATOM 702 N N . LYS A 1 89 ? 11.972 14.226 -15.506 1.00 88.19 89 LYS A N 1
ATOM 703 C CA . LYS A 1 89 ? 13.256 14.640 -16.072 1.00 88.19 89 LYS A CA 1
ATOM 704 C C . LYS A 1 89 ? 14.308 14.519 -14.982 1.00 88.19 89 LYS A C 1
ATOM 706 O O . LYS A 1 89 ? 14.175 15.185 -13.954 1.00 88.19 89 LYS A O 1
ATOM 711 N N . VAL A 1 90 ? 15.317 13.684 -15.195 1.00 82.56 90 VAL A N 1
ATOM 712 C CA . VAL A 1 90 ? 16.416 13.455 -14.250 1.00 82.56 90 VAL A CA 1
ATOM 713 C C . VAL A 1 90 ? 17.717 13.921 -14.897 1.00 82.56 90 VAL A C 1
ATOM 715 O O . VAL A 1 90 ? 17.998 13.572 -16.043 1.00 82.56 90 VAL A O 1
ATOM 718 N N . GLY A 1 91 ? 18.496 14.738 -14.190 1.00 77.62 91 GLY A N 1
ATOM 719 C CA . GLY A 1 91 ? 19.795 15.202 -14.673 1.00 77.62 91 GLY A CA 1
ATOM 720 C C . GLY A 1 91 ? 20.276 16.483 -14.000 1.00 77.62 91 GLY A C 1
ATOM 721 O O . GLY A 1 91 ? 19.705 16.959 -13.014 1.00 77.62 91 GLY A O 1
ATOM 722 N N . GLU A 1 92 ? 21.343 17.056 -14.544 1.00 63.66 92 GLU A N 1
ATOM 723 C CA . GLU A 1 92 ? 21.969 18.264 -14.012 1.00 63.66 92 GLU A CA 1
ATOM 724 C C . GLU A 1 92 ? 21.077 19.503 -14.211 1.00 63.66 92 GLU A C 1
ATOM 726 O O . GLU A 1 92 ? 20.580 19.785 -15.303 1.00 63.66 92 GLU A O 1
ATOM 731 N N . GLY A 1 93 ? 20.813 20.222 -13.121 1.00 59.44 93 GLY A N 1
ATOM 732 C CA . GLY A 1 93 ? 20.031 21.453 -13.118 1.00 59.44 93 GLY A CA 1
ATOM 733 C C . GLY A 1 93 ? 20.866 22.685 -13.472 1.00 59.44 93 GLY A C 1
ATOM 734 O O . GLY A 1 93 ? 22.092 22.655 -13.500 1.00 59.44 93 GLY A O 1
ATOM 735 N N . GLU A 1 94 ? 20.188 23.820 -13.653 1.00 53.31 94 GLU A N 1
ATOM 736 C CA . GLU A 1 94 ? 20.756 25.107 -14.112 1.00 53.31 94 GLU A CA 1
ATOM 737 C C . GLU A 1 94 ? 21.888 25.689 -13.230 1.00 53.31 94 GLU A C 1
ATOM 739 O O . GLU A 1 94 ? 22.527 26.662 -13.620 1.00 53.31 94 GLU A O 1
ATOM 744 N N . ALA A 1 95 ? 22.142 25.107 -12.053 1.00 55.84 95 ALA A N 1
ATOM 745 C CA . ALA A 1 95 ? 23.178 25.514 -11.102 1.00 55.84 95 ALA A CA 1
ATOM 746 C C . ALA A 1 95 ? 24.242 24.423 -10.828 1.00 55.84 95 ALA A C 1
ATOM 748 O O . ALA A 1 95 ? 24.932 24.497 -9.813 1.00 55.84 95 ALA A O 1
ATOM 749 N N . GLY A 1 96 ? 24.338 23.382 -11.666 1.00 54.91 96 GLY A N 1
ATOM 750 C CA . GLY A 1 96 ? 25.260 22.250 -11.461 1.00 54.91 96 GLY A CA 1
ATOM 751 C C . GLY A 1 96 ? 24.867 21.303 -10.317 1.00 54.91 96 GLY A C 1
ATOM 752 O O . GLY A 1 96 ? 25.623 20.417 -9.929 1.00 54.91 96 GLY A O 1
ATOM 753 N N . GLN A 1 97 ? 23.676 21.487 -9.738 1.00 60.03 97 GLN A N 1
ATOM 754 C CA . GLN A 1 97 ? 23.077 20.538 -8.801 1.00 60.03 97 GLN A CA 1
ATOM 755 C C . GLN A 1 97 ? 22.149 19.591 -9.546 1.00 60.03 97 GLN A C 1
ATOM 757 O O . GLN A 1 97 ? 21.348 20.017 -10.378 1.00 60.03 97 GLN A O 1
ATOM 762 N N . TRP A 1 98 ? 22.216 18.309 -9.204 1.00 68.44 98 TRP A N 1
ATOM 763 C CA . TRP A 1 98 ? 21.307 17.312 -9.747 1.00 68.44 98 TRP A CA 1
ATOM 764 C C . TRP A 1 98 ? 19.855 17.615 -9.375 1.00 68.44 98 TRP A C 1
ATOM 766 O O . TRP A 1 98 ? 19.552 17.910 -8.219 1.00 68.44 98 TRP A O 1
ATOM 776 N N . SER A 1 99 ? 18.951 17.519 -10.345 1.00 72.75 99 SER A N 1
ATOM 777 C CA . SER A 1 99 ? 17.539 17.841 -10.166 1.00 72.75 99 SER A CA 1
ATOM 778 C C . SER A 1 99 ? 16.635 16.772 -10.770 1.00 72.75 99 SER A C 1
ATOM 780 O O . SER A 1 99 ? 16.922 16.201 -11.822 1.00 72.75 99 SER A O 1
ATOM 782 N N . VAL A 1 100 ? 15.514 16.526 -10.093 1.00 80.94 100 VAL A N 1
ATOM 783 C CA . VAL A 1 100 ? 14.388 15.759 -10.625 1.00 80.94 100 VAL A CA 1
ATOM 784 C C . VAL A 1 100 ? 13.258 16.759 -10.851 1.00 80.94 100 VAL A C 1
ATOM 786 O O . VAL A 1 100 ? 12.796 17.387 -9.902 1.00 80.94 100 VAL A O 1
ATOM 789 N N . LYS A 1 101 ? 12.845 16.962 -12.105 1.00 85.00 101 LYS A N 1
ATOM 790 C CA . LYS A 1 101 ? 11.723 17.847 -12.466 1.00 85.00 101 LYS A CA 1
ATOM 791 C C . LYS A 1 101 ? 10.568 16.986 -12.976 1.00 85.00 101 LYS A C 1
ATOM 793 O O . LYS A 1 101 ? 10.713 16.327 -14.006 1.00 85.00 101 LYS A O 1
ATOM 798 N N . THR A 1 102 ? 9.425 17.005 -12.294 1.00 89.38 102 THR A N 1
ATOM 799 C CA . THR A 1 102 ? 8.242 16.224 -12.685 1.00 89.38 102 THR A CA 1
ATOM 800 C C . THR A 1 102 ? 7.165 17.085 -13.355 1.00 89.38 102 THR A C 1
ATOM 802 O O . THR A 1 102 ? 7.058 18.296 -13.145 1.00 89.38 102 THR A O 1
ATOM 805 N N . LYS A 1 103 ? 6.345 16.448 -14.191 1.00 91.31 103 LYS A N 1
ATOM 806 C CA . LYS A 1 103 ? 5.027 16.921 -14.640 1.00 91.31 103 LYS A CA 1
ATOM 807 C C . LYS A 1 103 ? 4.086 15.730 -14.592 1.00 91.31 103 LYS A C 1
ATOM 809 O O . LYS A 1 103 ? 4.498 14.647 -14.985 1.00 91.31 103 LYS A O 1
ATOM 814 N N . HIS A 1 104 ? 2.846 15.898 -14.154 1.00 92.50 104 HIS A N 1
ATOM 815 C CA . HIS A 1 104 ? 1.891 14.792 -14.103 1.00 92.50 104 HIS A CA 1
ATOM 816 C C . HIS A 1 104 ? 0.468 15.244 -14.425 1.00 92.50 104 HIS A C 1
ATOM 818 O O . HIS A 1 104 ? 0.126 16.415 -14.263 1.00 92.50 104 HIS A O 1
ATOM 824 N N . GLN A 1 105 ? -0.362 14.293 -14.844 1.00 93.56 105 GLN A N 1
ATOM 825 C CA . GLN A 1 105 ? -1.802 14.463 -14.995 1.00 93.56 105 GLN A CA 1
ATOM 826 C C . GLN A 1 105 ? -2.526 13.269 -14.366 1.00 93.56 105 GLN A C 1
ATOM 828 O O . GLN A 1 105 ? -2.114 12.119 -14.525 1.00 93.56 105 GLN A O 1
ATOM 833 N N . MET A 1 106 ? -3.606 13.565 -13.641 1.00 92.38 106 MET A N 1
ATOM 834 C CA . MET A 1 106 ? -4.510 12.568 -13.072 1.00 92.38 106 MET A CA 1
ATOM 835 C C . MET A 1 106 ? -5.672 12.302 -14.031 1.00 92.38 106 MET A C 1
ATOM 837 O O . MET A 1 106 ? -6.215 13.235 -14.624 1.00 92.38 106 MET A O 1
ATOM 841 N N . TYR A 1 107 ? -6.085 11.043 -14.111 1.00 94.06 107 TYR A N 1
ATOM 842 C CA . TYR A 1 107 ? -7.228 10.558 -14.875 1.00 94.06 107 TYR A CA 1
ATOM 843 C C . TYR A 1 107 ? -8.082 9.674 -13.967 1.00 94.06 107 TYR A C 1
ATOM 845 O O . TYR A 1 107 ? -7.558 8.820 -13.255 1.00 94.06 107 TYR A O 1
ATOM 853 N N . SER A 1 108 ? -9.396 9.866 -13.969 1.00 93.12 108 SER A N 1
ATOM 854 C CA . SER A 1 108 ? -10.308 8.985 -13.236 1.00 93.12 108 SER A CA 1
ATOM 855 C C . SER A 1 108 ? -10.729 7.832 -14.137 1.00 93.12 108 SER A C 1
ATOM 857 O O . SER A 1 108 ? -11.271 8.074 -15.209 1.00 93.12 108 SER A O 1
ATOM 859 N N . ILE A 1 109 ? -10.492 6.595 -13.704 1.00 91.56 109 ILE A N 1
ATOM 860 C CA . ILE A 1 109 ? -10.827 5.398 -14.480 1.00 91.56 109 ILE A CA 1
ATOM 861 C C . ILE A 1 109 ? -12.337 5.132 -14.367 1.00 91.56 109 ILE A C 1
ATOM 863 O O . ILE A 1 109 ? -12.843 5.039 -13.245 1.00 91.56 109 ILE A O 1
ATOM 867 N N . PRO A 1 110 ? -13.062 4.989 -15.491 1.00 91.12 110 PRO A N 1
ATOM 868 C CA . PRO A 1 110 ? -14.468 4.594 -15.488 1.00 91.12 110 PRO A CA 1
ATOM 869 C C . PRO A 1 110 ? -14.703 3.214 -14.844 1.00 91.12 110 PRO A C 1
ATOM 871 O O . PRO A 1 110 ? -13.889 2.299 -14.980 1.00 91.12 110 PRO A O 1
ATOM 874 N N . GLU A 1 111 ? -15.829 3.040 -14.146 1.00 88.19 111 GLU A N 1
ATOM 875 C CA . GLU A 1 111 ? -16.159 1.791 -13.434 1.00 88.19 111 GLU A CA 1
ATOM 876 C C . GLU A 1 111 ? -16.337 0.595 -14.390 1.00 88.19 111 GLU A C 1
ATOM 878 O O . GLU A 1 111 ? -15.939 -0.530 -14.078 1.00 88.19 111 GLU A O 1
ATOM 883 N N . ASP A 1 112 ? -16.860 0.844 -15.590 1.00 91.38 112 ASP A N 1
ATOM 884 C CA . ASP A 1 112 ? -16.973 -0.122 -16.683 1.00 91.38 112 ASP A CA 1
ATOM 885 C C . ASP A 1 112 ? -15.605 -0.521 -17.258 1.00 91.38 112 ASP A C 1
ATOM 887 O O . ASP A 1 112 ? -15.403 -1.690 -17.580 1.00 91.38 112 ASP A O 1
ATOM 891 N N . ALA A 1 113 ? -14.621 0.383 -17.294 1.00 91.75 113 ALA A N 1
ATOM 892 C CA . ALA A 1 113 ? -13.237 0.023 -17.617 1.00 91.75 113 ALA A CA 1
ATOM 893 C C . ALA A 1 113 ? -12.574 -0.799 -16.490 1.00 91.75 113 ALA A C 1
ATOM 895 O O . ALA A 1 113 ? -11.843 -1.750 -16.762 1.00 91.75 113 ALA A O 1
ATOM 896 N N . MET A 1 114 ? -12.863 -0.499 -15.217 1.00 89.44 114 MET A N 1
ATOM 897 C CA . MET A 1 114 ? -12.337 -1.263 -14.071 1.00 89.44 114 MET A CA 1
ATOM 898 C C . MET A 1 114 ? -12.903 -2.689 -13.959 1.00 89.44 114 MET A C 1
ATOM 900 O O . MET A 1 114 ? -12.247 -3.563 -13.381 1.00 89.44 114 MET A O 1
ATOM 904 N N . THR A 1 115 ? -14.117 -2.925 -14.465 1.00 91.12 115 THR A N 1
ATOM 905 C CA . THR A 1 115 ? -14.870 -4.186 -14.293 1.00 91.12 115 THR A CA 1
ATOM 906 C C . THR A 1 115 ? -15.176 -4.934 -15.597 1.00 91.12 115 THR A C 1
ATOM 908 O O . THR A 1 115 ? -15.653 -6.065 -15.539 1.00 91.12 115 THR A O 1
ATOM 911 N N . GLY A 1 116 ? -14.884 -4.338 -16.758 1.00 93.88 116 GLY A N 1
ATOM 912 C CA . GLY A 1 116 ? -15.121 -4.896 -18.092 1.00 93.88 116 GLY A CA 1
ATOM 913 C C . GLY A 1 116 ? -14.055 -5.899 -18.543 1.00 93.88 116 GLY A C 1
ATOM 914 O O . GLY A 1 116 ? -13.824 -6.924 -17.898 1.00 93.88 116 GLY A O 1
ATOM 915 N N . THR A 1 117 ? -13.414 -5.640 -19.684 1.00 96.88 117 THR A N 1
ATOM 916 C CA . THR A 1 117 ? -12.317 -6.471 -20.214 1.00 96.88 117 THR A CA 1
ATOM 917 C C . THR A 1 117 ? -10.959 -5.802 -20.017 1.00 96.88 117 THR A C 1
ATOM 919 O O . THR A 1 117 ? -10.858 -4.583 -19.885 1.00 96.88 117 THR A O 1
ATOM 922 N N . ALA A 1 118 ? -9.891 -6.599 -20.040 1.00 96.12 118 ALA A N 1
ATOM 923 C CA . A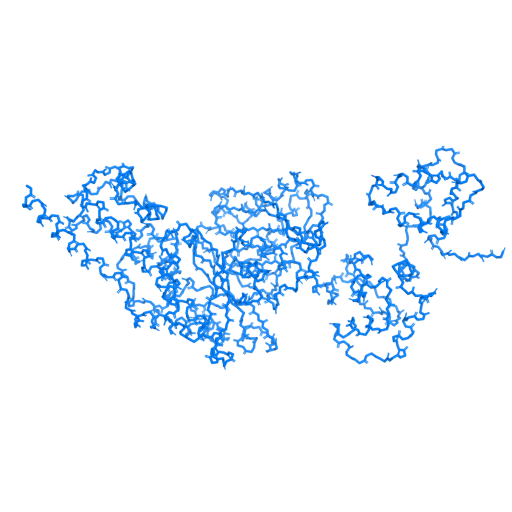LA A 1 118 ? -8.524 -6.094 -20.066 1.00 96.12 118 ALA A CA 1
ATOM 924 C C . ALA A 1 118 ? -8.291 -5.156 -21.262 1.00 96.12 118 ALA A C 1
ATOM 926 O O . ALA A 1 118 ? -7.682 -4.106 -21.098 1.00 96.12 118 ALA A O 1
ATOM 927 N N . GLU A 1 119 ? -8.829 -5.490 -22.440 1.00 97.06 119 GLU A N 1
ATOM 928 C CA . GLU A 1 119 ? -8.757 -4.638 -23.634 1.00 97.06 119 GLU A CA 1
ATOM 929 C C . GLU A 1 119 ? -9.346 -3.243 -23.372 1.00 97.06 119 GLU A C 1
ATOM 931 O O . GLU A 1 119 ? -8.652 -2.254 -23.585 1.00 97.06 119 GLU A O 1
ATOM 936 N N . MET A 1 120 ? -10.553 -3.155 -22.792 1.00 96.25 120 MET A N 1
ATOM 937 C CA . MET A 1 120 ? -11.174 -1.873 -22.421 1.00 96.25 120 MET A CA 1
ATOM 938 C C . MET A 1 120 ? -10.314 -1.065 -21.438 1.00 96.25 120 MET A C 1
ATOM 940 O O . MET A 1 120 ? -10.154 0.144 -21.607 1.00 96.25 120 MET A O 1
ATOM 944 N N . LEU A 1 121 ? -9.745 -1.721 -20.420 1.00 96.81 121 LEU A N 1
ATOM 945 C CA . LEU A 1 121 ? -8.898 -1.061 -19.425 1.00 96.81 121 LEU A CA 1
ATOM 946 C C . LEU A 1 121 ? -7.600 -0.519 -20.045 1.00 96.81 121 LEU A C 1
ATOM 948 O O . LEU A 1 121 ? -7.244 0.637 -19.815 1.00 96.81 121 LEU A O 1
ATOM 952 N N . PHE A 1 122 ? -6.891 -1.335 -20.829 1.00 96.88 122 PHE A N 1
ATOM 953 C CA . PHE A 1 122 ? -5.607 -0.943 -21.413 1.00 96.88 122 PHE A CA 1
ATOM 954 C C . PHE A 1 122 ? -5.758 0.030 -22.589 1.00 96.88 122 PHE A C 1
ATOM 956 O O . PHE A 1 122 ? -4.907 0.906 -22.741 1.00 96.88 122 PHE A O 1
ATOM 963 N N . ASP A 1 123 ? -6.856 -0.023 -23.348 1.00 97.00 123 ASP A N 1
ATOM 964 C CA . ASP A 1 123 ? -7.162 0.985 -24.371 1.00 97.00 123 ASP A CA 1
ATOM 965 C C . ASP A 1 123 ? -7.474 2.353 -23.736 1.00 97.00 123 ASP A C 1
ATOM 967 O O . ASP A 1 123 ? -6.988 3.376 -24.226 1.00 97.00 123 ASP A O 1
ATOM 971 N N . TYR A 1 124 ? -8.172 2.388 -22.592 1.00 96.81 124 TYR A N 1
ATOM 972 C CA . TYR A 1 124 ? -8.375 3.623 -21.820 1.00 96.81 124 TYR A CA 1
ATOM 973 C C . TYR A 1 124 ? -7.063 4.179 -21.232 1.00 96.81 124 TYR A C 1
ATOM 975 O O . TYR A 1 124 ? -6.815 5.386 -21.266 1.00 96.81 124 TYR A O 1
ATOM 983 N N . ILE A 1 125 ? -6.174 3.310 -20.740 1.00 96.31 125 ILE A N 1
ATOM 984 C CA . ILE A 1 125 ? -4.825 3.703 -20.295 1.00 96.31 125 ILE A CA 1
ATOM 985 C C . ILE A 1 125 ? -4.022 4.297 -21.465 1.00 96.31 125 ILE A C 1
ATOM 987 O O . ILE A 1 125 ? -3.428 5.366 -21.322 1.00 96.31 125 ILE A O 1
ATOM 991 N N . SER A 1 126 ? -4.059 3.653 -22.635 1.00 96.31 126 SER A N 1
ATOM 992 C CA . SER A 1 126 ? -3.441 4.122 -23.885 1.00 96.31 126 SER A CA 1
ATOM 993 C C . SER A 1 126 ? -3.990 5.495 -24.321 1.00 96.31 126 SER A C 1
ATOM 995 O O . SER A 1 126 ? -3.237 6.365 -24.765 1.00 96.31 126 SER A O 1
ATOM 997 N N . GLU A 1 127 ? -5.284 5.756 -24.105 1.00 96.81 127 GLU A N 1
ATOM 998 C CA . GLU A 1 127 ? -5.899 7.074 -24.313 1.00 96.81 127 GLU A CA 1
ATOM 999 C C . GLU A 1 127 ? -5.372 8.149 -23.362 1.00 96.81 127 GLU A C 1
ATOM 1001 O O . GLU A 1 127 ? -4.990 9.233 -23.812 1.00 96.81 127 GLU A O 1
ATOM 1006 N N . CYS A 1 128 ? -5.284 7.837 -22.070 1.00 96.88 128 CYS A N 1
ATOM 1007 C CA . CYS A 1 128 ? -4.740 8.750 -21.068 1.00 96.88 128 CYS A CA 1
ATOM 1008 C C . CYS A 1 128 ? -3.274 9.114 -21.369 1.00 96.88 128 CYS A C 1
ATOM 1010 O O . CYS A 1 128 ? -2.875 10.269 -21.232 1.00 96.88 128 CYS A O 1
ATOM 1012 N N . ILE A 1 129 ? -2.477 8.154 -21.846 1.00 95.88 129 ILE A N 1
ATOM 1013 C CA . ILE A 1 129 ? -1.095 8.395 -22.283 1.00 95.88 129 ILE A CA 1
ATOM 1014 C C . ILE A 1 129 ? -1.061 9.320 -23.508 1.00 95.88 129 ILE A C 1
ATOM 1016 O O . ILE A 1 129 ? -0.336 10.313 -23.496 1.00 95.88 129 ILE A O 1
ATOM 1020 N N . SER A 1 130 ? -1.868 9.046 -24.540 1.00 95.88 130 SER A N 1
ATOM 1021 C CA . SER A 1 130 ? -1.972 9.898 -25.736 1.00 95.88 130 SER A CA 1
ATOM 1022 C C . SER A 1 130 ? -2.288 11.354 -25.386 1.00 95.88 130 SER A C 1
ATOM 1024 O O . SER A 1 130 ? -1.593 12.255 -25.852 1.00 95.88 130 SER A O 1
ATOM 1026 N N . ASP A 1 131 ? -3.326 11.589 -24.577 1.00 96.62 131 ASP A N 1
ATOM 1027 C CA . ASP A 1 131 ? -3.746 12.933 -24.155 1.00 96.62 131 ASP A CA 1
ATOM 1028 C C . ASP A 1 131 ? -2.624 13.678 -23.407 1.00 96.62 131 ASP A C 1
ATOM 1030 O O . ASP A 1 131 ? -2.366 14.855 -23.675 1.00 96.62 131 ASP A O 1
ATOM 1034 N N . PHE A 1 132 ? -1.901 12.986 -22.521 1.00 96.25 132 PHE A N 1
ATOM 1035 C CA . PHE A 1 132 ? -0.747 13.550 -21.819 1.00 96.25 132 PHE A CA 1
ATOM 1036 C C . PHE A 1 132 ? 0.397 13.921 -22.778 1.00 96.25 132 PHE A C 1
ATOM 1038 O O . PHE A 1 132 ? 0.972 15.011 -22.685 1.00 96.25 132 PHE A O 1
ATOM 1045 N N . LEU A 1 133 ? 0.717 13.034 -23.727 1.00 94.12 133 LEU A N 1
ATOM 1046 C CA . LEU A 1 133 ? 1.769 13.254 -24.721 1.00 94.12 133 LEU A CA 1
ATOM 1047 C C . LEU A 1 133 ? 1.436 14.403 -25.681 1.00 94.12 133 LEU A C 1
ATOM 1049 O O . LEU A 1 133 ? 2.339 15.172 -26.015 1.00 94.12 133 LEU A O 1
ATOM 1053 N N . ASP A 1 134 ? 0.172 14.560 -26.085 1.00 93.88 134 ASP A N 1
ATOM 1054 C CA . ASP A 1 134 ? -0.294 15.693 -26.898 1.00 93.88 134 ASP A CA 1
ATOM 1055 C C . ASP A 1 134 ? -0.125 17.019 -26.145 1.00 93.88 134 ASP A C 1
ATOM 1057 O O . ASP A 1 134 ? 0.516 17.951 -26.641 1.00 93.88 134 ASP A O 1
ATOM 1061 N N . LYS A 1 135 ? -0.624 17.091 -24.904 1.00 94.25 135 LYS A N 1
ATOM 1062 C CA . LYS A 1 135 ? -0.536 18.286 -24.042 1.00 94.25 135 LYS A CA 1
ATOM 1063 C C . LYS A 1 135 ? 0.895 18.731 -23.755 1.00 94.25 135 LYS A C 1
ATOM 1065 O O . LYS A 1 135 ? 1.136 19.915 -23.507 1.00 94.25 135 LYS A O 1
ATOM 1070 N N . HIS A 1 136 ? 1.847 17.803 -23.788 1.00 91.44 136 HIS A N 1
ATOM 1071 C CA . HIS A 1 136 ? 3.266 18.089 -23.595 1.00 91.44 136 HIS A CA 1
ATOM 1072 C C . HIS A 1 136 ? 4.096 18.100 -24.885 1.00 91.44 136 HIS A C 1
ATOM 1074 O O . HIS A 1 136 ? 5.288 18.387 -24.807 1.00 91.44 136 HIS A O 1
ATOM 1080 N N . GLN A 1 137 ? 3.475 17.884 -26.051 1.00 89.62 137 GLN A N 1
ATOM 1081 C CA . GLN A 1 137 ? 4.116 17.864 -27.374 1.00 89.62 137 GLN A CA 1
ATOM 1082 C C . GLN A 1 137 ? 5.208 16.783 -27.512 1.00 89.62 137 GLN A C 1
ATOM 1084 O O . GLN A 1 137 ? 6.178 16.959 -28.244 1.00 89.62 137 GLN A O 1
ATOM 1089 N N . MET A 1 138 ? 5.049 15.647 -26.823 1.00 89.12 138 MET A N 1
ATOM 1090 C CA . MET A 1 138 ? 6.063 14.585 -26.718 1.00 89.12 138 MET A CA 1
ATOM 1091 C C . MET A 1 138 ? 5.776 13.340 -27.577 1.00 89.12 138 MET A C 1
ATOM 1093 O O . MET A 1 138 ? 6.623 12.456 -27.609 1.00 89.12 138 MET A O 1
ATOM 1097 N N . LYS A 1 139 ? 4.650 13.253 -28.310 1.00 87.88 139 LYS A N 1
ATOM 1098 C CA . LYS A 1 139 ? 4.295 12.065 -29.134 1.00 87.88 139 LYS A CA 1
ATOM 1099 C C . LYS A 1 139 ? 5.359 11.629 -30.150 1.00 87.88 139 LYS A C 1
ATOM 1101 O O . LYS A 1 139 ? 5.423 10.459 -30.499 1.00 87.88 139 LYS A O 1
ATOM 1106 N N . HIS A 1 140 ? 6.193 12.560 -30.613 1.00 84.69 140 HIS A N 1
ATOM 1107 C CA . HIS A 1 140 ? 7.286 12.288 -31.549 1.00 84.69 140 HIS A CA 1
ATOM 1108 C C . HIS A 1 140 ? 8.517 11.630 -30.893 1.00 84.69 140 HIS A C 1
ATOM 1110 O O . HIS A 1 140 ? 9.471 11.306 -31.594 1.00 84.69 140 HIS A O 1
ATOM 1116 N N . LYS A 1 141 ? 8.535 11.470 -29.561 1.00 83.75 141 LYS A N 1
ATOM 1117 C CA . LYS A 1 141 ? 9.646 10.873 -28.813 1.00 83.75 141 LYS A CA 1
ATOM 1118 C C . LYS A 1 141 ? 9.254 9.515 -28.255 1.00 83.75 141 LYS A C 1
ATOM 1120 O O . LYS A 1 141 ? 8.325 9.412 -27.457 1.00 83.75 141 LYS A O 1
ATOM 1125 N N . LYS A 1 142 ? 10.047 8.501 -28.590 1.00 86.12 142 LYS A N 1
ATOM 1126 C CA . LYS A 1 142 ? 10.018 7.196 -27.933 1.00 86.12 142 LYS A CA 1
ATOM 1127 C C . LYS A 1 142 ? 10.718 7.316 -26.580 1.00 86.12 142 LYS A C 1
ATOM 1129 O O . LYS A 1 142 ? 11.942 7.338 -26.511 1.00 86.12 142 LYS A O 1
ATOM 1134 N N . LEU A 1 143 ? 9.933 7.492 -25.520 1.00 86.75 143 LEU A N 1
ATOM 1135 C CA . LEU A 1 143 ? 10.444 7.631 -24.155 1.00 86.75 143 LEU A CA 1
ATOM 1136 C C . LEU A 1 143 ? 10.416 6.279 -23.421 1.00 86.75 143 LEU A C 1
ATOM 1138 O O . LEU A 1 143 ? 9.431 5.545 -23.575 1.00 86.75 143 LEU A O 1
ATOM 1142 N N . PRO A 1 144 ? 11.432 5.965 -22.593 1.00 90.94 144 PRO A N 1
ATOM 1143 C CA . PRO A 1 144 ? 11.372 4.827 -21.686 1.00 90.94 144 PRO A CA 1
ATOM 1144 C C . PRO A 1 144 ? 10.291 5.044 -20.623 1.00 90.94 144 PRO A C 1
ATOM 1146 O O . PRO A 1 144 ? 10.113 6.156 -20.112 1.00 90.94 144 PRO A O 1
ATOM 1149 N N . LEU A 1 145 ? 9.580 3.973 -20.286 1.00 92.69 145 LEU A N 1
ATOM 1150 C CA . LEU A 1 145 ? 8.418 3.982 -19.411 1.00 92.69 145 LEU A CA 1
ATOM 1151 C C . LEU A 1 145 ? 8.560 3.000 -18.249 1.00 92.69 145 LEU A C 1
ATOM 1153 O O . LEU A 1 145 ? 8.783 1.804 -18.452 1.00 92.69 145 LEU A O 1
ATOM 1157 N N . GLY A 1 146 ? 8.317 3.520 -17.046 1.00 94.31 146 GLY A N 1
ATOM 1158 C CA . GLY A 1 146 ? 8.151 2.746 -15.820 1.00 94.31 146 GLY A CA 1
ATOM 1159 C C . GLY A 1 146 ? 6.685 2.604 -15.446 1.00 94.31 146 GLY A C 1
ATOM 1160 O O . GLY A 1 146 ? 6.008 3.596 -15.173 1.00 94.31 146 GLY A O 1
ATOM 1161 N N . PHE A 1 147 ? 6.180 1.379 -15.399 1.00 95.31 147 PHE A N 1
ATOM 1162 C CA . PHE A 1 147 ? 4.792 1.107 -15.050 1.00 95.31 147 PHE A CA 1
ATOM 1163 C C . PHE A 1 147 ? 4.672 0.732 -13.567 1.00 95.31 147 PHE A C 1
ATOM 1165 O O . PHE A 1 147 ? 4.909 -0.413 -13.191 1.00 95.31 147 PHE A O 1
ATOM 1172 N N . THR A 1 148 ? 4.264 1.673 -12.711 1.00 95.06 148 THR A N 1
ATOM 1173 C CA . THR A 1 148 ? 3.762 1.314 -11.379 1.00 95.06 148 THR A CA 1
ATOM 1174 C C . THR A 1 148 ? 2.392 0.656 -11.529 1.00 95.06 148 THR A C 1
ATOM 1176 O O . THR A 1 148 ? 1.413 1.306 -11.908 1.00 95.06 148 THR A O 1
ATOM 1179 N N . PHE A 1 149 ? 2.320 -0.629 -11.204 1.00 94.38 149 PHE A N 1
ATOM 1180 C CA . PHE A 1 149 ? 1.113 -1.440 -11.248 1.00 94.38 149 PHE A CA 1
ATOM 1181 C C . PHE A 1 149 ? 0.909 -2.114 -9.887 1.00 94.38 149 PHE A C 1
ATOM 1183 O O . PHE A 1 149 ? 1.549 -3.109 -9.546 1.00 94.38 149 PHE A O 1
ATOM 1190 N N . SER A 1 150 ? 0.032 -1.536 -9.069 1.00 90.88 150 SER A N 1
ATOM 1191 C CA . SER A 1 150 ? -0.085 -1.851 -7.641 1.00 90.88 150 SER A CA 1
ATOM 1192 C C . SER A 1 150 ? -0.929 -3.100 -7.348 1.00 90.88 150 SER A C 1
ATOM 1194 O O . SER A 1 150 ? -1.879 -3.033 -6.561 1.00 90.88 150 SER A O 1
ATOM 1196 N N . PHE A 1 151 ? -0.655 -4.227 -7.994 1.00 90.19 151 PHE A N 1
ATOM 1197 C CA . PHE A 1 151 ? -1.402 -5.475 -7.795 1.00 90.19 151 PHE A CA 1
ATOM 1198 C C . PHE A 1 151 ? -0.444 -6.662 -7.606 1.00 90.19 151 PHE A C 1
ATOM 1200 O O . PHE A 1 151 ? 0.721 -6.553 -8.000 1.00 90.19 151 PHE A O 1
ATOM 1207 N N . PRO A 1 152 ? -0.913 -7.791 -7.039 1.00 89.31 152 PRO A N 1
ATOM 1208 C CA . PRO A 1 152 ? -0.115 -9.006 -6.923 1.00 89.31 152 PRO A CA 1
ATOM 1209 C C . PRO A 1 152 ? 0.324 -9.510 -8.304 1.00 89.31 152 PRO A C 1
ATOM 1211 O O . PRO A 1 152 ? -0.481 -9.997 -9.102 1.00 89.31 152 PRO A O 1
ATOM 1214 N N . VAL A 1 153 ? 1.618 -9.380 -8.595 1.00 92.50 153 VAL A N 1
ATOM 1215 C CA . VAL A 1 153 ? 2.223 -9.748 -9.879 1.00 92.50 153 VAL A CA 1
ATOM 1216 C C . VAL A 1 153 ? 3.415 -10.663 -9.648 1.00 92.50 153 VAL A C 1
ATOM 1218 O O . VAL A 1 153 ? 4.378 -10.286 -8.977 1.00 92.50 153 VAL A O 1
ATOM 1221 N N . ARG A 1 154 ? 3.390 -11.839 -10.280 1.00 92.00 154 ARG A N 1
ATOM 1222 C CA . ARG A 1 154 ? 4.575 -12.691 -10.409 1.00 92.00 154 ARG A CA 1
ATOM 1223 C C . ARG A 1 154 ? 5.416 -12.164 -11.566 1.00 92.00 154 ARG A C 1
ATOM 1225 O O . ARG A 1 154 ? 5.019 -12.290 -12.726 1.00 92.00 154 ARG A O 1
ATOM 1232 N N . HIS A 1 155 ? 6.553 -11.562 -11.241 1.00 89.88 155 HIS A N 1
ATOM 1233 C CA . HIS A 1 155 ? 7.531 -11.138 -12.236 1.00 89.88 155 HIS A CA 1
ATOM 1234 C C . HIS A 1 155 ? 8.264 -12.361 -12.797 1.00 89.88 155 HIS A C 1
ATOM 1236 O O . HIS A 1 155 ? 8.539 -13.321 -12.079 1.00 89.88 155 HIS A O 1
ATOM 1242 N N . GLU A 1 156 ? 8.541 -12.321 -14.093 1.00 86.88 156 GLU A N 1
ATOM 1243 C CA . GLU A 1 156 ? 9.461 -13.226 -14.791 1.00 86.88 156 GLU A CA 1
ATOM 1244 C C . GLU A 1 156 ? 10.721 -12.471 -15.235 1.00 86.88 156 GLU A C 1
ATOM 1246 O O . GLU A 1 156 ? 11.783 -13.075 -15.346 1.00 86.88 156 GLU A O 1
ATOM 1251 N N . ASP A 1 157 ? 10.592 -11.158 -15.443 1.00 86.56 157 ASP A N 1
ATOM 1252 C CA . ASP A 1 157 ? 11.676 -10.189 -15.602 1.00 86.56 157 ASP A CA 1
ATOM 1253 C C . ASP A 1 157 ? 11.172 -8.798 -15.153 1.00 86.56 157 ASP A C 1
ATOM 1255 O O . ASP A 1 157 ? 9.988 -8.629 -14.841 1.00 86.56 157 ASP A O 1
ATOM 1259 N N . ILE A 1 158 ? 12.034 -7.782 -15.144 1.00 85.94 158 ILE A N 1
ATOM 1260 C CA . ILE A 1 158 ? 11.683 -6.407 -14.762 1.00 85.94 158 ILE A CA 1
ATOM 1261 C C . ILE A 1 158 ? 10.638 -5.767 -15.695 1.00 85.94 158 ILE A C 1
ATOM 1263 O O . ILE A 1 158 ? 9.842 -4.952 -15.237 1.00 85.94 158 ILE A O 1
ATOM 1267 N N . ASP A 1 159 ? 10.582 -6.149 -16.977 1.00 88.12 159 ASP A N 1
ATOM 1268 C CA . ASP A 1 159 ? 9.577 -5.686 -17.951 1.00 88.12 159 ASP A CA 1
ATOM 1269 C C . ASP A 1 159 ? 8.419 -6.685 -18.159 1.00 88.12 159 ASP A C 1
ATOM 1271 O O . ASP A 1 159 ? 7.548 -6.468 -19.006 1.00 88.12 159 ASP A O 1
ATOM 1275 N N . LYS A 1 160 ? 8.391 -7.795 -17.411 1.00 90.00 160 LYS A N 1
ATOM 1276 C CA . LYS A 1 160 ? 7.480 -8.915 -17.666 1.00 90.00 160 LYS A CA 1
ATOM 1277 C C . LYS A 1 160 ? 6.892 -9.451 -16.371 1.00 90.00 160 LYS A C 1
ATOM 1279 O O . LYS A 1 160 ? 7.553 -10.156 -15.613 1.00 90.00 160 LYS A O 1
ATOM 1284 N N . GLY A 1 161 ? 5.603 -9.198 -16.159 1.00 93.50 161 GLY A N 1
ATOM 1285 C CA . GLY A 1 161 ? 4.901 -9.682 -14.976 1.00 93.50 161 GLY A CA 1
ATOM 1286 C C . GLY A 1 161 ? 3.483 -10.149 -15.265 1.00 93.50 161 GLY A C 1
ATOM 1287 O O . GLY A 1 161 ? 2.726 -9.515 -16.004 1.00 93.50 161 GLY A O 1
ATOM 1288 N N . ILE A 1 162 ? 3.148 -11.284 -14.661 1.00 95.31 162 ILE A N 1
ATOM 1289 C CA . ILE A 1 162 ? 1.857 -11.951 -14.761 1.00 95.31 162 ILE A CA 1
ATOM 1290 C C . ILE A 1 162 ? 0.993 -11.534 -13.570 1.00 95.31 162 ILE A C 1
ATOM 1292 O O . ILE A 1 162 ? 1.368 -11.786 -12.422 1.00 95.31 162 ILE A O 1
ATOM 1296 N N . LEU A 1 163 ? -0.162 -10.913 -13.826 1.00 95.00 163 LEU A N 1
ATOM 1297 C CA . LEU A 1 163 ? -1.134 -10.604 -12.770 1.00 95.00 163 LEU A CA 1
ATOM 1298 C C . LEU A 1 163 ? -1.677 -11.906 -12.175 1.00 95.00 163 LEU A C 1
ATOM 1300 O O . LEU A 1 163 ? -2.212 -12.743 -12.901 1.00 95.00 163 LEU A O 1
ATOM 1304 N N . LEU A 1 164 ? -1.555 -12.060 -10.858 1.00 90.81 164 LEU A N 1
ATOM 1305 C CA . LEU A 1 164 ? -2.043 -13.236 -10.141 1.00 90.81 164 LEU A CA 1
ATOM 1306 C C . LEU A 1 164 ? -3.550 -13.138 -9.895 1.00 90.81 164 LEU A C 1
ATOM 1308 O O . LEU A 1 164 ? -4.302 -14.023 -10.292 1.00 90.81 164 LEU A O 1
ATOM 1312 N N . ASN A 1 165 ? -3.982 -12.040 -9.278 1.00 88.38 165 ASN A N 1
ATOM 1313 C CA . ASN A 1 165 ? -5.374 -11.778 -8.939 1.00 88.38 165 ASN A CA 1
ATOM 1314 C C . ASN A 1 165 ? -5.617 -10.273 -8.792 1.00 88.38 165 ASN A C 1
ATOM 1316 O O . ASN A 1 165 ? -4.765 -9.533 -8.293 1.00 88.38 165 ASN A O 1
ATOM 1320 N N . TRP A 1 166 ? -6.803 -9.811 -9.170 1.00 88.56 166 TRP A N 1
ATOM 1321 C CA . TRP A 1 166 ? -7.212 -8.442 -8.906 1.00 88.56 166 TRP A CA 1
ATOM 1322 C C . TRP A 1 166 ? -7.470 -8.197 -7.414 1.00 88.56 166 TRP A C 1
ATOM 1324 O O . TRP A 1 166 ? -7.940 -9.057 -6.667 1.00 88.56 166 TRP A O 1
ATOM 1334 N N . THR A 1 167 ? -7.216 -6.961 -6.986 1.00 81.25 167 THR A N 1
ATOM 1335 C CA . THR A 1 167 ? -7.532 -6.461 -5.642 1.00 81.25 167 THR A CA 1
ATOM 1336 C C . THR A 1 167 ? -8.199 -5.086 -5.740 1.00 81.25 167 THR A C 1
ATOM 1338 O O . THR A 1 167 ? -8.449 -4.563 -6.829 1.00 81.25 167 THR A O 1
ATOM 1341 N N . LYS A 1 168 ? -8.535 -4.482 -4.591 1.00 76.75 168 LYS A N 1
ATOM 1342 C CA . LYS A 1 168 ? -8.972 -3.075 -4.443 1.00 76.75 168 LYS A CA 1
ATOM 1343 C C . LYS A 1 168 ? -10.226 -2.623 -5.211 1.00 76.75 168 LYS A C 1
ATOM 1345 O O . LYS A 1 168 ? -10.753 -1.563 -4.884 1.00 76.75 168 LYS A O 1
ATOM 1350 N N . GLY A 1 169 ? -10.834 -3.451 -6.058 1.00 78.44 169 GLY A N 1
ATOM 1351 C CA . GLY A 1 169 ? -12.097 -3.173 -6.761 1.00 78.44 169 GLY A CA 1
ATOM 1352 C C . GLY A 1 169 ? -12.049 -3.378 -8.274 1.00 78.44 169 GLY A C 1
ATOM 1353 O O . GLY A 1 169 ? -13.098 -3.343 -8.905 1.00 78.44 169 GLY A O 1
ATOM 1354 N N . PHE A 1 170 ? -10.869 -3.625 -8.842 1.00 87.19 170 PHE A N 1
ATOM 1355 C CA . PHE A 1 170 ? -10.733 -4.031 -10.238 1.00 87.19 170 PHE A CA 1
ATOM 1356 C C . PHE A 1 170 ? -11.231 -5.467 -10.419 1.00 87.19 170 PHE A C 1
ATOM 1358 O O . PHE A 1 170 ? -11.095 -6.278 -9.502 1.00 87.19 170 PHE A O 1
ATOM 1365 N N . LYS A 1 171 ? -11.818 -5.763 -11.585 1.00 89.00 171 LYS A N 1
ATOM 1366 C CA . LYS A 1 171 ? -12.224 -7.110 -12.034 1.00 89.00 171 LYS A CA 1
ATOM 1367 C C . LYS A 1 171 ? -12.115 -7.278 -13.561 1.00 89.00 171 LYS A C 1
ATOM 1369 O O . LYS A 1 171 ? -12.823 -8.099 -14.135 1.00 89.00 171 LYS A O 1
ATOM 1374 N N . ALA A 1 172 ? -11.258 -6.496 -14.227 1.00 92.94 172 ALA A N 1
ATOM 1375 C CA . ALA A 1 172 ? -11.133 -6.504 -15.685 1.00 92.94 172 ALA A CA 1
ATOM 1376 C C . ALA A 1 172 ? -10.750 -7.903 -16.211 1.00 92.94 172 ALA A C 1
ATOM 1378 O O . ALA A 1 172 ? -9.662 -8.429 -15.951 1.00 92.94 172 ALA A O 1
ATOM 1379 N N . SER A 1 173 ? -11.684 -8.518 -16.932 1.00 94.50 173 SER A N 1
ATOM 1380 C CA . SER A 1 173 ? -11.609 -9.906 -17.388 1.00 94.50 173 SER A CA 1
ATOM 1381 C C . SER A 1 173 ? -10.539 -10.108 -18.466 1.00 94.50 173 SER A C 1
ATOM 1383 O O . SER A 1 173 ? -10.375 -9.282 -19.363 1.00 94.50 173 SER A O 1
ATOM 1385 N N . GLY A 1 174 ? -9.787 -11.209 -18.373 1.00 94.12 174 GLY A N 1
ATOM 1386 C CA . GLY A 1 174 ? -8.669 -11.510 -19.279 1.00 94.12 174 GLY A CA 1
ATOM 1387 C C . GLY A 1 174 ? -7.327 -10.858 -18.912 1.00 94.12 174 GLY A C 1
ATOM 1388 O O . GLY A 1 174 ? -6.371 -11.015 -19.661 1.00 94.12 174 GLY A O 1
ATOM 1389 N N . ALA A 1 175 ? -7.229 -10.149 -17.780 1.00 94.69 175 ALA A N 1
ATOM 1390 C CA . ALA A 1 175 ? -5.949 -9.639 -17.272 1.00 94.69 175 ALA A CA 1
ATOM 1391 C C . ALA A 1 175 ? -5.240 -10.636 -16.336 1.00 94.69 175 ALA A C 1
ATOM 1393 O O . ALA A 1 175 ? -4.023 -10.786 -16.397 1.00 94.69 175 ALA A O 1
ATOM 1394 N N . GLU A 1 176 ? -5.991 -11.330 -15.475 1.00 95.50 176 GLU A N 1
ATOM 1395 C CA . GLU A 1 176 ? -5.446 -12.358 -14.578 1.00 95.50 176 GLU A CA 1
ATOM 1396 C C . GLU A 1 176 ? -4.826 -13.503 -15.397 1.00 95.50 176 GLU A C 1
ATOM 1398 O O . GLU A 1 176 ? -5.337 -13.878 -16.456 1.00 95.50 176 GLU A O 1
ATOM 1403 N N . GLY A 1 177 ? -3.679 -14.015 -14.948 1.00 95.06 177 GLY A N 1
ATOM 1404 C CA . GLY A 1 177 ? -2.881 -15.013 -15.665 1.00 95.06 177 GLY A CA 1
ATOM 1405 C C . GLY A 1 177 ? -2.153 -14.502 -16.918 1.00 95.06 177 GLY A C 1
ATOM 1406 O O . GLY A 1 177 ? -1.466 -15.291 -17.563 1.00 95.06 177 GLY A O 1
ATOM 1407 N N . ASN A 1 178 ? -2.257 -13.213 -17.266 1.00 95.62 178 ASN A N 1
ATOM 1408 C CA . ASN A 1 178 ? -1.680 -12.639 -18.487 1.00 95.62 178 ASN A CA 1
ATOM 1409 C C . ASN A 1 178 ? -0.572 -11.610 -18.192 1.00 95.62 178 ASN A C 1
ATOM 1411 O O . ASN A 1 178 ? -0.504 -11.031 -17.107 1.00 95.62 178 ASN A O 1
ATOM 1415 N N . ASN A 1 179 ? 0.311 -11.387 -19.175 1.00 95.38 179 ASN A N 1
ATOM 1416 C CA . ASN A 1 179 ? 1.400 -10.411 -19.074 1.00 95.38 179 ASN A CA 1
ATOM 1417 C C . ASN A 1 179 ? 0.862 -8.979 -19.204 1.00 95.38 179 ASN A C 1
ATOM 1419 O O . ASN A 1 179 ? 0.476 -8.552 -20.294 1.00 95.38 179 ASN A O 1
ATOM 1423 N N . ILE A 1 180 ? 0.906 -8.224 -18.108 1.00 96.00 180 ILE A N 1
ATOM 1424 C CA . ILE A 1 180 ? 0.373 -6.859 -18.021 1.00 96.00 180 ILE A CA 1
ATOM 1425 C C . ILE A 1 180 ? 1.101 -5.884 -18.955 1.00 96.00 180 ILE A C 1
ATOM 1427 O O . ILE A 1 180 ? 0.460 -5.064 -19.615 1.00 96.00 180 ILE A O 1
ATOM 1431 N N . VAL A 1 181 ? 2.422 -6.015 -19.097 1.00 94.38 181 VAL A N 1
ATOM 1432 C CA . VAL A 1 181 ? 3.197 -5.197 -20.044 1.00 94.38 181 VAL A CA 1
ATOM 1433 C C . VAL A 1 181 ? 2.872 -5.570 -21.493 1.00 94.38 181 VAL A C 1
ATOM 1435 O O . VAL A 1 181 ? 2.828 -4.695 -22.354 1.00 94.38 181 VAL A O 1
ATOM 1438 N N . GLY A 1 182 ? 2.562 -6.842 -21.763 1.00 94.75 182 GLY A N 1
ATOM 1439 C CA . GLY A 1 182 ? 2.057 -7.289 -23.064 1.00 94.75 182 GLY A CA 1
ATOM 1440 C C . GLY A 1 182 ? 0.728 -6.621 -23.427 1.00 94.75 182 GLY A C 1
ATOM 1441 O O . GLY A 1 182 ? 0.622 -6.011 -24.486 1.00 94.75 182 GLY A O 1
ATOM 1442 N N . LEU A 1 183 ? -0.244 -6.642 -22.509 1.00 96.44 183 LEU A N 1
ATOM 1443 C CA . LEU A 1 183 ? -1.559 -6.019 -22.706 1.00 96.44 183 LEU A CA 1
ATOM 1444 C C . LEU A 1 183 ? -1.466 -4.501 -22.949 1.00 96.44 183 LEU A C 1
ATOM 1446 O O . LEU A 1 183 ? -2.176 -3.971 -23.806 1.00 96.44 183 LEU A O 1
ATOM 1450 N N . LEU A 1 184 ? -0.558 -3.809 -22.248 1.00 96.25 184 LEU A N 1
ATOM 1451 C CA . LEU A 1 184 ? -0.269 -2.392 -22.483 1.00 96.25 184 LEU A CA 1
ATOM 1452 C C . LEU A 1 184 ? 0.401 -2.156 -23.851 1.00 96.25 184 LEU A C 1
ATOM 1454 O O . LEU A 1 184 ? -0.030 -1.272 -24.592 1.00 96.25 184 LEU A O 1
ATOM 1458 N N . ARG A 1 185 ? 1.419 -2.953 -24.215 1.00 94.69 185 ARG A N 1
ATOM 1459 C CA . ARG A 1 185 ? 2.091 -2.882 -25.529 1.00 94.69 185 ARG A CA 1
ATOM 1460 C C . ARG A 1 185 ? 1.090 -3.101 -26.675 1.00 94.69 185 ARG A C 1
ATOM 1462 O O . ARG A 1 185 ? 1.116 -2.353 -27.652 1.00 94.69 185 ARG A O 1
ATOM 1469 N N . ASP A 1 186 ? 0.160 -4.046 -26.531 1.00 95.31 186 ASP A N 1
ATOM 1470 C CA . ASP A 1 186 ? -0.904 -4.294 -27.510 1.00 95.31 186 ASP A CA 1
ATOM 1471 C C . ASP A 1 186 ? -1.897 -3.124 -27.615 1.00 95.31 186 ASP A C 1
ATOM 1473 O O . ASP A 1 186 ? -2.284 -2.760 -28.725 1.00 95.31 186 ASP A O 1
ATOM 1477 N N . ALA A 1 187 ? -2.275 -2.485 -26.502 1.00 96.81 187 ALA A N 1
ATOM 1478 C CA . ALA A 1 187 ? -3.160 -1.313 -26.503 1.00 96.81 187 ALA A CA 1
ATOM 1479 C C . ALA A 1 187 ? -2.521 -0.063 -27.131 1.00 96.81 187 ALA A C 1
ATOM 1481 O O . ALA A 1 187 ? -3.184 0.707 -27.830 1.00 96.81 187 ALA A O 1
ATOM 1482 N N . ILE A 1 188 ? -1.218 0.141 -26.927 1.00 94.06 188 ILE A N 1
ATOM 1483 C CA . ILE A 1 188 ? -0.451 1.195 -27.608 1.00 94.06 188 ILE A CA 1
ATOM 1484 C C . ILE A 1 188 ? -0.397 0.898 -29.115 1.00 94.06 188 ILE A C 1
ATOM 1486 O O . ILE A 1 188 ? -0.692 1.764 -29.938 1.00 94.06 188 ILE A O 1
ATOM 1490 N N . LYS A 1 189 ? -0.123 -0.358 -29.491 1.00 94.38 189 LYS A N 1
ATOM 1491 C CA . LYS A 1 189 ? -0.057 -0.794 -30.893 1.00 94.38 189 LYS A CA 1
ATOM 1492 C C . LYS A 1 189 ? -1.404 -0.728 -31.623 1.00 94.38 189 LYS A C 1
ATOM 1494 O O . LYS A 1 189 ? -1.424 -0.360 -32.795 1.00 94.38 189 LYS A O 1
ATOM 1499 N N . ARG A 1 190 ? -2.522 -1.062 -30.959 1.00 96.25 190 ARG A N 1
ATOM 1500 C CA . ARG A 1 190 ? -3.888 -0.891 -31.499 1.00 96.25 190 ARG A CA 1
ATOM 1501 C C . ARG A 1 190 ? -4.192 0.572 -31.820 1.00 96.25 190 ARG A C 1
ATOM 1503 O O . ARG A 1 190 ? -4.906 0.842 -32.782 1.00 96.25 190 ARG A O 1
ATOM 1510 N N . ARG A 1 191 ? -3.655 1.495 -31.018 1.00 94.44 191 ARG A N 1
ATOM 1511 C CA . ARG A 1 191 ? -3.867 2.937 -31.155 1.00 94.44 191 ARG A CA 1
ATOM 1512 C C . ARG A 1 191 ? -3.010 3.560 -32.260 1.00 94.44 191 ARG A C 1
ATOM 1514 O O . ARG A 1 191 ? -3.541 4.269 -33.109 1.00 94.44 191 ARG A O 1
ATOM 1521 N N . GLY A 1 192 ? -1.708 3.270 -32.262 1.00 92.88 192 GLY A N 1
ATOM 1522 C CA . GLY A 1 192 ? -0.788 3.591 -33.359 1.00 92.88 192 GLY A CA 1
ATOM 1523 C C . GLY A 1 192 ? -0.434 5.072 -33.565 1.00 92.88 192 GLY A C 1
ATOM 1524 O O . GLY A 1 192 ? 0.138 5.395 -34.602 1.00 92.88 192 GLY A O 1
ATOM 1525 N N . ASP A 1 193 ? -0.756 5.971 -32.627 1.00 91.25 193 ASP A N 1
ATOM 1526 C CA . ASP A 1 193 ? -0.459 7.412 -32.724 1.00 91.25 193 ASP A CA 1
ATOM 1527 C C . ASP A 1 193 ? 0.747 7.878 -31.879 1.00 91.25 193 ASP A C 1
ATOM 1529 O O . ASP A 1 193 ? 1.125 9.048 -31.947 1.00 91.25 193 ASP A O 1
ATOM 1533 N N . PHE A 1 194 ? 1.375 6.977 -31.117 1.00 91.81 194 PHE A N 1
ATOM 1534 C CA . PHE A 1 194 ? 2.659 7.182 -30.437 1.00 91.81 194 PHE A CA 1
ATOM 1535 C C . PHE A 1 194 ? 3.403 5.846 -30.235 1.00 91.81 194 PHE A C 1
ATOM 1537 O O . PHE A 1 194 ? 2.797 4.775 -30.275 1.00 91.81 194 PHE A O 1
ATOM 1544 N N . GLU A 1 195 ? 4.711 5.909 -29.971 1.00 86.94 195 GLU A N 1
ATOM 1545 C CA . GLU A 1 195 ? 5.529 4.763 -29.544 1.00 86.94 195 GLU A CA 1
ATOM 1546 C C . GLU A 1 195 ? 6.059 4.952 -28.119 1.00 86.94 195 GLU A C 1
ATOM 1548 O O . GLU A 1 195 ? 6.325 6.071 -27.681 1.00 86.94 195 GLU A O 1
ATOM 1553 N N . MET A 1 196 ? 6.269 3.844 -27.405 1.00 83.50 196 MET A N 1
ATOM 1554 C CA . MET A 1 196 ? 6.912 3.821 -26.088 1.00 83.50 196 MET A CA 1
ATOM 1555 C C . MET A 1 196 ? 7.800 2.595 -25.959 1.00 83.50 196 MET A C 1
ATOM 1557 O O . MET A 1 196 ? 7.570 1.590 -26.634 1.00 83.50 196 MET A O 1
ATOM 1561 N N . ASP A 1 197 ? 8.753 2.662 -25.037 1.00 85.31 197 ASP A N 1
ATOM 1562 C CA . ASP A 1 197 ? 9.483 1.489 -24.577 1.00 85.31 197 ASP A CA 1
ATOM 1563 C C . ASP A 1 197 ? 9.159 1.225 -23.103 1.00 85.31 197 ASP A C 1
ATOM 1565 O O . ASP A 1 197 ? 9.450 2.052 -22.243 1.00 85.31 197 ASP A O 1
ATOM 1569 N N . VAL A 1 198 ? 8.494 0.108 -22.803 1.00 89.38 198 VAL A N 1
ATOM 1570 C CA . VAL A 1 198 ? 8.165 -0.264 -21.417 1.00 89.38 198 VAL A CA 1
ATOM 1571 C C . VAL A 1 198 ? 9.354 -1.030 -20.859 1.00 89.38 198 VAL A C 1
ATOM 1573 O O . VAL A 1 198 ? 9.501 -2.209 -21.164 1.00 89.38 198 VAL A O 1
ATOM 1576 N N . VAL A 1 199 ? 10.196 -0.353 -20.079 1.00 90.00 199 VAL A N 1
ATOM 1577 C CA . VAL A 1 199 ? 11.495 -0.878 -19.615 1.00 90.00 199 VAL A CA 1
ATOM 1578 C C . VAL A 1 199 ? 11.448 -1.459 -18.203 1.00 90.00 199 VAL A C 1
ATOM 1580 O O . VAL A 1 199 ? 12.356 -2.178 -17.799 1.00 90.00 199 VAL A O 1
ATOM 1583 N N . ALA A 1 200 ? 10.407 -1.133 -17.433 1.00 90.56 200 ALA A N 1
ATOM 1584 C CA . ALA A 1 200 ? 10.191 -1.671 -16.097 1.00 90.56 200 ALA A CA 1
ATOM 1585 C C . ALA A 1 200 ? 8.702 -1.661 -15.728 1.00 90.56 200 ALA A C 1
ATOM 1587 O O . ALA A 1 200 ? 7.980 -0.710 -16.035 1.00 90.56 200 ALA A O 1
ATOM 1588 N N . MET A 1 201 ? 8.259 -2.674 -14.990 1.00 92.69 201 MET A N 1
ATOM 1589 C CA . MET A 1 201 ? 6.993 -2.698 -14.266 1.00 92.69 201 MET A CA 1
ATOM 1590 C C . MET A 1 201 ? 7.264 -3.035 -12.800 1.00 92.69 201 MET A C 1
ATOM 1592 O O . MET A 1 201 ? 8.056 -3.919 -12.496 1.00 92.69 201 MET A O 1
ATOM 1596 N N . VAL A 1 202 ? 6.643 -2.294 -11.883 1.00 92.38 202 VAL A N 1
ATOM 1597 C CA . VAL A 1 202 ? 6.941 -2.356 -10.446 1.00 92.38 202 VAL A CA 1
ATOM 1598 C C . VAL A 1 202 ? 5.687 -2.171 -9.598 1.00 92.38 202 VAL A C 1
ATOM 1600 O O . VAL A 1 202 ? 4.718 -1.546 -10.021 1.00 92.38 202 VAL A O 1
ATOM 1603 N N . ASN A 1 203 ? 5.708 -2.675 -8.366 1.00 92.75 203 ASN A N 1
ATOM 1604 C CA . ASN A 1 203 ? 4.670 -2.390 -7.373 1.00 92.75 203 ASN A CA 1
ATOM 1605 C C . ASN A 1 203 ? 4.866 -0.974 -6.776 1.00 92.75 203 ASN A C 1
ATOM 1607 O O . ASN A 1 203 ? 5.985 -0.452 -6.750 1.00 92.75 203 ASN A O 1
ATOM 1611 N N . ASP A 1 204 ? 3.801 -0.345 -6.270 1.00 92.94 204 ASP A N 1
ATOM 1612 C CA . ASP A 1 204 ? 3.866 1.008 -5.688 1.00 92.94 204 ASP A CA 1
ATOM 1613 C C . ASP A 1 204 ? 4.700 1.089 -4.408 1.00 92.94 204 ASP A C 1
ATOM 1615 O O . ASP A 1 204 ? 5.324 2.125 -4.164 1.00 92.94 204 ASP A O 1
ATOM 1619 N N . THR A 1 205 ? 4.794 0.002 -3.641 1.00 95.12 205 THR A N 1
ATOM 1620 C CA . THR A 1 205 ? 5.742 -0.121 -2.520 1.00 95.12 205 THR A CA 1
ATOM 1621 C C . THR A 1 205 ? 7.189 0.045 -2.989 1.00 95.12 205 THR A C 1
ATOM 1623 O O . THR A 1 205 ? 7.918 0.880 -2.452 1.00 95.12 205 THR A O 1
ATOM 1626 N N . VAL A 1 206 ? 7.583 -0.681 -4.041 1.00 94.62 206 VAL A N 1
ATOM 1627 C CA . VAL A 1 206 ? 8.939 -0.679 -4.620 1.00 94.62 206 VAL A CA 1
ATOM 1628 C C . VAL A 1 206 ? 9.268 0.698 -5.174 1.00 94.62 206 VAL A C 1
ATOM 1630 O O . VAL A 1 206 ? 10.315 1.269 -4.875 1.00 94.62 206 VAL A O 1
ATOM 1633 N N . ALA A 1 207 ? 8.337 1.279 -5.927 1.00 93.56 207 ALA A N 1
ATOM 1634 C CA . ALA A 1 207 ? 8.490 2.622 -6.458 1.00 93.56 207 ALA A CA 1
ATOM 1635 C C . ALA A 1 207 ? 8.610 3.669 -5.327 1.00 93.56 207 ALA A C 1
ATOM 1637 O O . ALA A 1 207 ? 9.499 4.518 -5.357 1.00 93.56 207 ALA A O 1
ATOM 1638 N N . THR A 1 208 ? 7.798 3.567 -4.272 1.00 94.44 208 THR A N 1
ATOM 1639 C CA . THR A 1 208 ? 7.899 4.427 -3.077 1.00 94.44 208 THR A CA 1
ATOM 1640 C C . THR A 1 208 ? 9.258 4.297 -2.386 1.00 94.44 208 THR A C 1
ATOM 1642 O O . THR A 1 208 ? 9.882 5.317 -2.092 1.00 94.44 208 THR A O 1
ATOM 1645 N N . MET A 1 209 ? 9.765 3.070 -2.201 1.00 95.31 209 MET A N 1
ATOM 1646 C CA . MET A 1 209 ? 11.101 2.820 -1.645 1.00 95.31 209 MET A CA 1
ATOM 1647 C C . MET A 1 209 ? 12.182 3.538 -2.456 1.00 95.31 209 MET A C 1
ATOM 1649 O O . MET A 1 209 ? 13.001 4.257 -1.891 1.00 95.31 209 MET A O 1
ATOM 1653 N N . ILE A 1 210 ? 12.161 3.386 -3.783 1.00 91.69 210 ILE A N 1
ATOM 1654 C CA . ILE A 1 210 ? 13.170 3.970 -4.672 1.00 91.69 210 ILE A CA 1
ATOM 1655 C C . ILE A 1 210 ? 13.046 5.499 -4.772 1.00 91.69 210 ILE A C 1
ATOM 1657 O O . ILE A 1 210 ? 14.063 6.190 -4.837 1.00 91.69 210 ILE A O 1
ATOM 1661 N N . SER A 1 211 ? 11.829 6.050 -4.706 1.00 89.75 211 SER A N 1
ATOM 1662 C CA . SER A 1 211 ? 11.626 7.501 -4.619 1.00 89.75 211 SER A CA 1
ATOM 1663 C C . SER A 1 211 ? 12.264 8.080 -3.354 1.00 89.75 211 SER A C 1
ATOM 1665 O O . SER A 1 211 ? 12.979 9.077 -3.442 1.00 89.75 211 SER A O 1
ATOM 1667 N N . CYS A 1 212 ? 12.037 7.458 -2.193 1.00 91.56 212 CYS A N 1
ATOM 1668 C CA . CYS A 1 212 ? 12.605 7.908 -0.919 1.00 91.56 212 CYS A CA 1
ATOM 1669 C C . CYS A 1 212 ? 14.107 7.594 -0.795 1.00 91.56 212 CYS A C 1
ATOM 1671 O O . CYS A 1 212 ? 14.832 8.354 -0.157 1.00 91.56 212 CYS A O 1
ATOM 1673 N N . TYR A 1 213 ? 14.612 6.551 -1.464 1.00 89.12 213 TYR A N 1
ATOM 1674 C CA . TYR A 1 213 ? 16.050 6.267 -1.559 1.00 89.12 213 TYR A CA 1
ATOM 1675 C C . TYR A 1 213 ? 16.840 7.410 -2.205 1.00 89.12 213 TYR A C 1
ATOM 1677 O O . TYR A 1 213 ? 17.997 7.655 -1.859 1.00 89.12 213 TYR A O 1
ATOM 1685 N N . TYR A 1 214 ? 16.208 8.149 -3.120 1.00 80.94 214 TYR A N 1
ATOM 1686 C CA . TYR A 1 214 ? 16.821 9.323 -3.735 1.00 80.94 214 TYR A CA 1
ATOM 1687 C C . TYR A 1 214 ? 17.088 10.462 -2.731 1.00 80.94 214 TYR A C 1
ATOM 1689 O O . TYR A 1 214 ? 17.973 11.286 -2.953 1.00 80.94 214 TYR A O 1
ATOM 1697 N N . GLU A 1 215 ? 16.333 10.506 -1.631 1.00 83.94 215 GLU A N 1
ATOM 1698 C CA . GLU A 1 215 ? 16.443 11.511 -0.566 1.00 83.94 215 GLU A CA 1
ATOM 1699 C C . GLU A 1 215 ? 17.288 11.009 0.615 1.00 83.94 215 GLU A C 1
ATOM 1701 O O . GLU A 1 215 ? 18.076 11.772 1.173 1.00 83.94 215 GLU A O 1
ATOM 1706 N N . ASP A 1 216 ? 17.192 9.720 0.953 1.00 89.62 216 ASP A N 1
ATOM 1707 C CA . ASP A 1 216 ? 18.052 9.058 1.935 1.00 89.62 216 ASP A CA 1
ATOM 1708 C C . ASP A 1 216 ? 18.492 7.671 1.448 1.00 89.62 216 ASP A C 1
ATOM 1710 O O . ASP A 1 216 ? 17.703 6.730 1.356 1.00 89.62 216 ASP A O 1
ATOM 1714 N N . ARG A 1 217 ? 19.805 7.521 1.235 1.00 89.62 217 ARG A N 1
ATOM 1715 C CA . ARG A 1 217 ? 20.467 6.284 0.786 1.00 89.62 217 ARG A CA 1
ATOM 1716 C C . ARG A 1 217 ? 20.348 5.102 1.764 1.00 89.62 217 ARG A C 1
ATOM 1718 O O . ARG A 1 217 ? 20.844 4.022 1.462 1.00 89.62 217 ARG A O 1
ATOM 1725 N N . ARG A 1 218 ? 19.714 5.286 2.928 1.00 93.94 218 ARG A N 1
ATOM 1726 C CA . ARG A 1 218 ? 19.348 4.227 3.889 1.00 93.94 218 ARG A CA 1
ATOM 1727 C C . ARG A 1 218 ? 17.923 3.692 3.697 1.00 93.94 218 ARG A C 1
ATOM 1729 O O . ARG A 1 218 ? 17.470 2.879 4.504 1.00 93.94 218 ARG A O 1
ATOM 1736 N N . CYS A 1 219 ? 17.186 4.170 2.691 1.00 95.44 219 CYS A N 1
ATOM 1737 C CA . CYS A 1 219 ? 15.797 3.778 2.460 1.00 95.44 219 CYS A CA 1
ATOM 1738 C C . CYS A 1 219 ? 15.687 2.387 1.822 1.00 95.44 219 CYS A C 1
ATOM 1740 O O . CYS A 1 219 ? 15.651 2.249 0.602 1.00 95.44 219 CYS A O 1
ATOM 1742 N N . GLU A 1 220 ? 15.614 1.353 2.656 1.00 96.31 220 GLU A N 1
ATOM 1743 C CA . GLU A 1 220 ? 15.580 -0.051 2.218 1.00 96.31 220 GLU A CA 1
ATOM 1744 C C . GLU A 1 220 ? 14.239 -0.749 2.490 1.00 96.31 220 GLU A C 1
ATOM 1746 O O . GLU A 1 220 ? 14.136 -1.963 2.322 1.00 96.31 220 GLU A O 1
ATOM 1751 N N . VAL A 1 221 ? 13.213 0.019 2.879 1.00 98.12 221 VAL A N 1
ATOM 1752 C CA . VAL A 1 221 ? 11.815 -0.421 2.989 1.00 98.12 221 VAL A CA 1
ATOM 1753 C C . VAL A 1 221 ? 10.906 0.607 2.317 1.00 98.12 221 VAL A C 1
ATOM 1755 O O . VAL A 1 221 ? 11.041 1.808 2.563 1.00 98.12 221 VAL A O 1
ATOM 1758 N N . GLY A 1 222 ? 9.957 0.143 1.506 1.00 97.62 222 GLY A N 1
ATOM 1759 C CA . GLY A 1 222 ? 8.851 0.94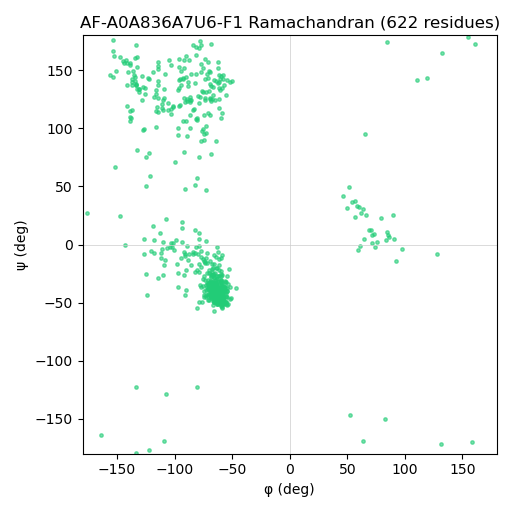4 0.977 1.00 97.62 222 GLY A CA 1
ATOM 1760 C C . GLY A 1 222 ? 7.519 0.422 1.494 1.00 97.62 222 GLY A C 1
ATOM 1761 O O . GLY A 1 222 ? 7.279 -0.782 1.464 1.00 97.62 222 GLY A O 1
ATOM 1762 N N . MET A 1 223 ? 6.645 1.305 1.968 1.00 97.31 223 MET A N 1
ATOM 1763 C CA . MET A 1 223 ? 5.351 0.935 2.543 1.00 97.31 223 MET A CA 1
ATOM 1764 C C . MET A 1 223 ? 4.228 1.818 1.995 1.00 97.31 223 MET A C 1
ATOM 1766 O O . MET A 1 223 ? 4.365 3.037 1.908 1.00 97.31 223 MET A O 1
ATOM 1770 N N . ILE A 1 224 ? 3.091 1.201 1.682 1.00 95.56 224 ILE A N 1
ATOM 1771 C CA . ILE A 1 224 ? 1.860 1.882 1.278 1.00 95.56 224 ILE A CA 1
ATOM 1772 C C . ILE A 1 224 ? 0.799 1.649 2.347 1.00 95.56 224 ILE A C 1
ATOM 1774 O O . ILE A 1 224 ? 0.486 0.503 2.659 1.00 95.56 224 ILE A O 1
ATOM 1778 N N . VAL A 1 225 ? 0.205 2.725 2.870 1.00 96.25 225 VAL A N 1
ATOM 1779 C CA . VAL A 1 225 ? -0.947 2.674 3.789 1.00 96.25 225 VAL A CA 1
ATOM 1780 C C . VAL A 1 225 ? -1.997 3.683 3.316 1.00 96.25 225 VAL A C 1
ATOM 1782 O O . VAL A 1 225 ? -2.068 4.834 3.758 1.00 96.25 225 VAL A O 1
ATOM 1785 N N . GLY A 1 226 ? -2.779 3.257 2.325 1.00 92.50 226 GLY A N 1
ATOM 1786 C CA . GLY A 1 226 ? -3.736 4.075 1.579 1.00 92.50 226 GLY A CA 1
ATOM 1787 C C . GLY A 1 226 ? -5.074 3.360 1.442 1.00 92.50 226 GLY A C 1
ATOM 1788 O O . GLY A 1 226 ? -5.682 2.999 2.443 1.00 92.50 226 GLY A O 1
ATOM 1789 N N . THR A 1 227 ? -5.545 3.138 0.212 1.00 89.12 227 THR A N 1
ATOM 1790 C CA . THR A 1 227 ? -6.738 2.307 -0.046 1.00 89.12 227 THR A CA 1
ATOM 1791 C C . THR A 1 227 ? -6.529 0.872 0.447 1.00 89.12 227 THR A C 1
ATOM 1793 O O . THR A 1 227 ? -7.394 0.334 1.138 1.00 89.12 227 THR A O 1
ATOM 1796 N N . GLY A 1 228 ? -5.370 0.295 0.118 1.00 91.00 228 GLY A N 1
ATOM 1797 C CA . GLY A 1 228 ? -4.860 -0.966 0.656 1.00 91.00 228 GLY A CA 1
ATOM 1798 C C . GLY A 1 228 ? -3.668 -0.754 1.594 1.00 91.00 228 GLY A C 1
ATOM 1799 O O . GLY A 1 228 ? -3.354 0.385 1.959 1.00 91.00 228 GLY A O 1
ATOM 1800 N N . CYS A 1 229 ? -2.998 -1.845 1.960 1.00 93.69 229 CYS A N 1
ATOM 1801 C CA . CYS A 1 229 ? -1.812 -1.847 2.816 1.00 93.69 229 CYS A CA 1
ATOM 1802 C C . CYS A 1 229 ? -0.799 -2.889 2.323 1.00 93.69 229 CYS A C 1
ATOM 1804 O O . CYS A 1 229 ? -1.110 -4.078 2.322 1.00 93.69 229 CYS A O 1
ATOM 1806 N N . ASN A 1 230 ? 0.407 -2.462 1.943 1.00 96.75 230 ASN A N 1
ATOM 1807 C CA . ASN A 1 230 ? 1.473 -3.353 1.468 1.00 96.75 230 ASN A CA 1
ATOM 1808 C C . ASN A 1 230 ? 2.872 -2.825 1.847 1.00 96.75 230 ASN A C 1
ATOM 1810 O O . ASN A 1 230 ? 3.029 -1.632 2.120 1.00 96.75 230 ASN A O 1
ATOM 1814 N N . ALA A 1 231 ? 3.888 -3.692 1.828 1.00 98.31 231 ALA A N 1
ATOM 1815 C CA . ALA A 1 231 ? 5.291 -3.311 1.979 1.00 98.31 231 ALA A CA 1
ATOM 1816 C C . ALA A 1 231 ? 6.241 -4.119 1.079 1.00 98.31 231 ALA A C 1
ATOM 1818 O O . ALA A 1 231 ? 5.971 -5.264 0.714 1.00 98.31 231 ALA A O 1
ATOM 1819 N N . CYS A 1 232 ? 7.402 -3.539 0.794 1.00 98.19 232 CYS A N 1
ATOM 1820 C CA . CYS A 1 232 ? 8.553 -4.194 0.186 1.00 98.19 232 CYS A CA 1
ATOM 1821 C C . CYS A 1 232 ? 9.836 -3.816 0.934 1.00 98.19 232 CYS A C 1
ATOM 1823 O O . CYS A 1 232 ? 9.882 -2.786 1.611 1.00 98.19 232 CYS A O 1
ATOM 1825 N N . TYR A 1 233 ? 10.898 -4.602 0.778 1.00 98.25 233 TYR A N 1
ATOM 1826 C CA . TYR A 1 233 ? 12.216 -4.283 1.337 1.00 98.25 233 TYR A CA 1
ATOM 1827 C C . TYR A 1 233 ? 13.353 -4.923 0.535 1.00 98.25 233 TYR A C 1
ATOM 1829 O O . TYR A 1 233 ? 13.102 -5.790 -0.300 1.00 98.25 233 TYR A O 1
ATOM 1837 N N . MET A 1 234 ? 14.596 -4.500 0.773 1.00 96.75 234 MET A N 1
ATOM 1838 C CA . MET A 1 234 ? 15.792 -5.141 0.205 1.00 96.75 234 MET A CA 1
ATOM 1839 C C . MET A 1 234 ? 16.183 -6.392 1.010 1.00 96.75 234 MET A C 1
ATOM 1841 O O . MET A 1 234 ? 16.705 -6.271 2.119 1.00 96.75 234 MET A O 1
ATOM 1845 N N . GLU A 1 235 ? 15.953 -7.575 0.440 1.00 97.25 235 GLU A N 1
ATOM 1846 C CA . GLU A 1 235 ? 16.354 -8.881 0.984 1.00 97.25 235 GLU A CA 1
ATOM 1847 C C . GLU A 1 235 ? 17.690 -9.341 0.373 1.00 97.25 235 GLU A C 1
ATOM 1849 O O . GLU A 1 235 ? 18.041 -8.966 -0.751 1.00 97.25 235 GLU A O 1
ATOM 1854 N N . GLU A 1 236 ? 18.440 -10.153 1.115 1.00 95.44 236 GLU A N 1
ATOM 1855 C CA . GLU A 1 236 ? 19.697 -10.756 0.658 1.00 95.44 236 GLU A CA 1
ATOM 1856 C C . GLU A 1 236 ? 19.401 -11.918 -0.311 1.00 95.44 236 GLU A C 1
ATOM 1858 O O . GLU A 1 236 ? 18.566 -12.770 -0.004 1.00 95.44 236 GLU A O 1
ATOM 1863 N N . MET A 1 237 ? 20.065 -11.983 -1.475 1.00 94.69 237 MET A N 1
ATOM 1864 C CA . MET A 1 237 ? 19.733 -12.949 -2.545 1.00 94.69 237 MET A CA 1
ATOM 1865 C C . MET A 1 237 ? 19.788 -14.409 -2.078 1.00 94.69 237 MET A C 1
ATOM 1867 O O . MET A 1 237 ? 18.903 -15.184 -2.427 1.00 94.69 237 MET A O 1
ATOM 1871 N N . GLN A 1 238 ? 20.738 -14.758 -1.203 1.00 95.06 238 GLN A N 1
ATOM 1872 C CA . GLN A 1 238 ? 20.838 -16.075 -0.553 1.00 95.06 238 GLN A CA 1
ATOM 1873 C C . GLN A 1 238 ? 19.551 -16.553 0.160 1.00 95.06 238 GLN A C 1
ATOM 1875 O O . GLN A 1 238 ? 19.407 -17.746 0.412 1.00 95.06 238 GLN A O 1
ATOM 1880 N N . ASN A 1 239 ? 18.633 -15.643 0.512 1.00 96.38 239 ASN A N 1
ATOM 1881 C CA . ASN A 1 239 ? 17.355 -15.963 1.152 1.00 96.38 239 ASN A CA 1
ATOM 1882 C C . ASN A 1 239 ? 16.196 -16.104 0.148 1.00 96.38 239 ASN A C 1
ATOM 1884 O O . ASN A 1 239 ? 15.112 -16.517 0.547 1.00 96.38 239 ASN A O 1
ATOM 1888 N N . VAL A 1 240 ? 16.374 -15.714 -1.120 1.00 96.19 240 VAL A N 1
ATOM 1889 C CA . VAL A 1 240 ? 15.312 -15.647 -2.137 1.00 96.19 240 VAL A CA 1
ATOM 1890 C C . VAL A 1 240 ? 15.371 -16.894 -3.026 1.00 96.19 240 VAL A C 1
ATOM 1892 O O . VAL A 1 240 ? 15.717 -16.818 -4.200 1.00 96.19 240 VAL A O 1
ATOM 1895 N N . GLU A 1 241 ? 14.990 -18.055 -2.481 1.00 96.31 241 GLU A N 1
ATOM 1896 C CA . GLU A 1 241 ? 15.050 -19.361 -3.178 1.00 96.31 241 GLU A CA 1
ATOM 1897 C C . GLU A 1 241 ? 14.206 -19.425 -4.473 1.00 96.31 241 GLU A C 1
ATOM 1899 O O . GLU A 1 241 ? 14.327 -20.360 -5.263 1.00 96.31 241 GLU A O 1
ATOM 1904 N N . LEU A 1 242 ? 13.343 -18.431 -4.695 1.00 92.06 242 LEU A N 1
ATOM 1905 C CA . LEU A 1 242 ? 12.495 -18.270 -5.879 1.00 92.06 242 LEU A CA 1
ATOM 1906 C C . LEU A 1 242 ? 13.244 -17.776 -7.130 1.00 92.06 242 LEU A C 1
ATOM 1908 O O . LEU A 1 242 ? 12.661 -17.770 -8.214 1.00 92.06 242 LEU A O 1
ATOM 1912 N N . VAL A 1 243 ? 14.490 -17.308 -6.995 1.00 91.69 243 VAL A N 1
ATOM 1913 C CA . VAL A 1 243 ? 15.302 -16.772 -8.099 1.00 91.69 243 VAL A CA 1
ATOM 1914 C C . VAL A 1 243 ? 16.705 -17.367 -8.038 1.00 91.69 243 VAL A C 1
ATOM 1916 O O . VAL A 1 243 ? 17.310 -17.433 -6.976 1.00 91.69 243 VAL A O 1
ATOM 1919 N N . GLU A 1 244 ? 17.257 -17.763 -9.186 1.00 89.06 244 GLU A N 1
ATOM 1920 C CA . GLU A 1 244 ? 18.629 -18.272 -9.244 1.00 89.06 244 GLU A CA 1
ATOM 1921 C C . GLU A 1 244 ? 19.675 -17.180 -8.924 1.00 89.06 244 GLU A C 1
ATOM 1923 O O . GLU A 1 244 ? 19.630 -16.054 -9.446 1.00 89.06 244 GLU A O 1
ATOM 1928 N N . GLY A 1 245 ? 20.651 -17.559 -8.093 1.00 88.50 245 GLY A N 1
ATOM 1929 C CA . GLY A 1 245 ? 21.773 -16.733 -7.639 1.00 88.50 245 GLY A CA 1
ATOM 1930 C C . GLY A 1 245 ? 21.682 -16.354 -6.158 1.00 88.50 245 GLY A C 1
ATOM 1931 O O . GLY A 1 245 ? 20.612 -16.056 -5.645 1.00 88.50 245 GLY A O 1
ATOM 1932 N N . ASP A 1 246 ? 22.823 -16.342 -5.477 1.00 90.56 246 ASP A N 1
ATOM 1933 C CA . ASP A 1 246 ? 22.987 -16.017 -4.054 1.00 90.56 246 ASP A CA 1
ATOM 1934 C C . ASP A 1 246 ? 23.693 -14.667 -3.814 1.00 90.56 246 ASP A C 1
ATOM 1936 O O . ASP A 1 246 ? 23.573 -14.085 -2.734 1.00 90.56 246 ASP A O 1
ATOM 1940 N N . GLU A 1 247 ? 24.384 -14.131 -4.825 1.00 90.94 247 GLU A N 1
ATOM 1941 C CA . GLU A 1 247 ? 25.121 -12.867 -4.739 1.00 90.94 247 GLU A CA 1
ATOM 1942 C C . GLU A 1 247 ? 24.229 -11.613 -4.763 1.00 90.94 247 GLU A C 1
ATOM 1944 O O . GLU A 1 247 ? 23.416 -11.390 -5.664 1.00 90.94 247 GLU A O 1
ATOM 1949 N N . GLY A 1 248 ? 24.478 -10.708 -3.813 1.00 91.69 248 GLY A N 1
ATOM 1950 C CA . GLY A 1 248 ? 23.856 -9.388 -3.765 1.00 91.69 248 GLY A CA 1
ATOM 1951 C C . GLY A 1 248 ? 22.471 -9.392 -3.120 1.00 91.69 248 GLY A C 1
ATOM 1952 O O . GLY A 1 248 ? 22.196 -10.150 -2.193 1.00 91.69 248 GLY A O 1
ATOM 1953 N N . ARG A 1 249 ? 21.606 -8.473 -3.560 1.00 92.94 249 ARG A N 1
ATOM 1954 C CA . ARG A 1 249 ? 20.311 -8.186 -2.922 1.00 92.94 249 ARG A CA 1
ATOM 1955 C C . ARG A 1 249 ? 19.223 -7.968 -3.963 1.00 92.94 249 ARG A C 1
ATOM 1957 O O . ARG A 1 249 ? 19.511 -7.526 -5.074 1.00 92.94 249 ARG A O 1
ATOM 1964 N N . MET A 1 250 ? 17.972 -8.213 -3.592 1.00 93.81 250 MET A N 1
ATOM 1965 C CA . MET A 1 250 ? 16.808 -7.901 -4.421 1.00 93.81 250 MET A CA 1
ATOM 1966 C C . MET A 1 250 ? 15.703 -7.275 -3.576 1.00 93.81 250 MET A C 1
ATOM 1968 O O . MET A 1 250 ? 15.470 -7.677 -2.438 1.00 93.81 250 MET A O 1
ATOM 1972 N N . CYS A 1 251 ? 14.992 -6.298 -4.138 1.00 96.38 251 CYS A N 1
ATOM 1973 C CA . CYS A 1 251 ? 13.754 -5.844 -3.529 1.00 96.38 251 CYS A CA 1
ATOM 1974 C C . CYS A 1 251 ? 12.690 -6.949 -3.617 1.00 96.38 251 CYS A C 1
ATOM 1976 O O . CYS A 1 251 ? 12.383 -7.446 -4.704 1.00 96.38 251 CYS A O 1
ATOM 1978 N N . VAL A 1 252 ? 12.111 -7.321 -2.481 1.00 97.62 252 VAL A N 1
ATOM 1979 C CA . VAL A 1 252 ? 11.021 -8.293 -2.383 1.00 97.62 252 VAL A CA 1
ATOM 1980 C C . VAL A 1 252 ? 9.743 -7.557 -2.005 1.00 97.62 252 VAL A C 1
ATOM 1982 O O . VAL A 1 252 ? 9.701 -6.839 -1.004 1.00 97.62 252 VAL A O 1
ATOM 1985 N N . ASN A 1 253 ? 8.694 -7.741 -2.804 1.00 97.81 253 ASN A N 1
ATOM 1986 C CA . ASN A 1 253 ? 7.347 -7.271 -2.505 1.00 97.81 253 ASN A CA 1
ATOM 1987 C C . ASN A 1 253 ? 6.656 -8.308 -1.611 1.00 97.81 253 ASN A C 1
ATOM 1989 O O . ASN A 1 253 ? 6.434 -9.439 -2.033 1.00 97.81 253 ASN A O 1
ATOM 1993 N N . THR A 1 254 ? 6.319 -7.948 -0.374 1.00 98.25 254 THR A N 1
ATOM 1994 C CA . THR A 1 254 ? 5.787 -8.924 0.591 1.00 98.25 254 THR A CA 1
ATOM 1995 C C . THR A 1 254 ? 4.406 -9.455 0.203 1.00 98.25 254 THR A C 1
ATOM 1997 O O . THR A 1 254 ? 4.113 -10.618 0.476 1.00 98.25 254 THR A O 1
ATOM 2000 N N . GLU A 1 255 ? 3.570 -8.616 -0.426 1.00 96.50 255 GLU A N 1
ATOM 2001 C CA . GLU A 1 255 ? 2.114 -8.805 -0.516 1.00 96.50 255 GLU A CA 1
ATOM 2002 C C . GLU A 1 255 ? 1.498 -9.179 0.846 1.00 96.50 255 GLU A C 1
ATOM 2004 O O . GLU A 1 255 ? 0.621 -10.037 0.955 1.00 96.50 255 GLU A O 1
ATOM 2009 N N . TRP A 1 256 ? 1.949 -8.517 1.924 1.00 97.62 256 TRP A N 1
ATOM 2010 C CA . TRP A 1 256 ? 1.550 -8.847 3.301 1.00 97.62 256 TRP A CA 1
ATOM 2011 C C . TRP A 1 256 ? 0.051 -8.678 3.593 1.00 97.62 256 TRP A C 1
ATOM 2013 O O . TRP A 1 256 ? -0.407 -9.032 4.676 1.00 97.62 256 TRP A O 1
ATOM 2023 N N . GLY A 1 257 ? -0.728 -8.131 2.653 1.00 96.50 257 GLY A N 1
ATOM 2024 C CA . GLY A 1 257 ? -2.161 -7.898 2.812 1.00 96.50 257 GLY A CA 1
ATOM 2025 C C . GLY A 1 257 ? -2.943 -9.194 3.019 1.00 96.50 257 GLY A C 1
ATOM 2026 O O . GLY A 1 257 ? -3.927 -9.177 3.756 1.00 96.50 257 GLY A O 1
ATOM 2027 N N . ALA A 1 258 ? -2.461 -10.294 2.430 1.00 96.25 258 ALA A N 1
ATOM 2028 C CA . ALA A 1 258 ? -2.975 -11.659 2.563 1.00 96.25 258 ALA A CA 1
ATOM 2029 C C . ALA A 1 258 ? -2.557 -12.371 3.866 1.00 96.25 258 ALA A C 1
ATOM 2031 O O . ALA A 1 258 ? -2.947 -13.510 4.112 1.00 96.25 258 ALA A O 1
ATOM 2032 N N . PHE A 1 259 ? -1.768 -11.734 4.736 1.00 98.38 259 PHE A N 1
ATOM 2033 C CA . PHE A 1 259 ? -1.437 -12.321 6.032 1.00 98.38 259 PHE A CA 1
ATOM 2034 C C . PHE A 1 259 ? -2.715 -12.603 6.842 1.00 98.38 259 PHE A C 1
ATOM 2036 O O . PHE A 1 259 ? -3.617 -11.769 6.923 1.00 98.38 259 PHE A O 1
ATOM 2043 N N . GLY A 1 260 ? -2.802 -13.788 7.447 1.00 97.38 260 GLY A N 1
ATOM 2044 C CA . GLY A 1 260 ? -3.998 -14.241 8.155 1.00 97.38 260 GLY A CA 1
ATOM 2045 C C . GLY A 1 260 ? -4.976 -15.050 7.303 1.00 97.38 260 GLY A C 1
ATOM 2046 O O . GLY A 1 260 ? -5.821 -15.720 7.894 1.00 97.38 260 GLY A O 1
ATOM 2047 N N . ASP A 1 261 ? -4.853 -15.052 5.969 1.00 96.44 261 ASP A N 1
ATOM 2048 C CA . ASP A 1 261 ? -5.730 -15.809 5.055 1.00 96.44 261 ASP A CA 1
ATOM 2049 C C . ASP A 1 261 ? -5.662 -17.338 5.288 1.00 96.44 261 ASP A C 1
ATOM 2051 O O . ASP A 1 261 ? -6.566 -18.066 4.885 1.00 96.44 261 ASP A O 1
ATOM 2055 N N . SER A 1 262 ? -4.626 -17.843 5.977 1.00 95.81 262 SER A N 1
ATOM 2056 C CA . SER A 1 262 ? -4.502 -19.249 6.411 1.00 95.81 262 SER A CA 1
ATOM 2057 C C . SER A 1 262 ? -4.701 -19.438 7.928 1.00 95.81 262 SER A C 1
ATOM 2059 O O . SER A 1 262 ? -4.267 -20.441 8.500 1.00 95.81 262 SER A O 1
ATOM 2061 N N . GLY A 1 263 ? -5.370 -18.489 8.593 1.00 96.81 263 GLY A N 1
ATOM 2062 C CA . GLY A 1 263 ? -5.732 -18.546 10.015 1.00 96.81 263 GLY A CA 1
ATOM 2063 C C . GLY A 1 263 ? -4.695 -17.950 10.975 1.00 96.81 263 GLY A C 1
ATOM 2064 O O . GLY A 1 263 ? -4.879 -17.992 12.192 1.00 96.81 263 GLY A O 1
ATOM 2065 N N . GLU A 1 264 ? -3.609 -17.342 10.484 1.00 97.81 264 GLU A N 1
ATOM 2066 C CA . GLU A 1 264 ? -2.541 -16.783 11.331 1.00 97.81 264 GLU A CA 1
ATOM 2067 C C . GLU A 1 264 ? -3.015 -15.635 12.239 1.00 97.81 264 GLU A C 1
ATOM 2069 O O . GLU A 1 264 ? -2.370 -15.333 13.251 1.00 97.81 264 GLU A O 1
ATOM 2074 N N . LEU A 1 265 ? -4.146 -15.012 11.895 1.00 97.56 265 LEU A N 1
ATOM 2075 C CA . LEU A 1 265 ? -4.748 -13.890 12.612 1.00 97.56 265 LEU A CA 1
ATOM 2076 C C . LEU A 1 265 ? -6.055 -14.224 13.342 1.00 97.56 265 LEU A C 1
ATOM 2078 O O . LEU A 1 265 ? -6.612 -13.327 13.969 1.00 97.56 265 LEU A O 1
ATOM 2082 N N . ASP A 1 266 ? -6.535 -15.472 13.328 1.00 97.38 266 ASP A N 1
ATOM 2083 C CA . ASP A 1 266 ? -7.887 -15.810 13.812 1.00 97.38 266 ASP A CA 1
ATOM 2084 C C . ASP A 1 266 ? -8.179 -15.393 15.265 1.00 97.38 266 ASP A C 1
ATOM 2086 O O . ASP A 1 266 ? -9.315 -15.038 15.580 1.00 97.38 266 ASP A O 1
ATOM 2090 N N . GLU A 1 267 ? -7.164 -15.380 16.140 1.00 96.69 267 GLU A N 1
ATOM 2091 C CA . GLU A 1 267 ? -7.301 -14.932 17.539 1.00 96.69 267 GLU A CA 1
ATOM 2092 C C . GLU A 1 267 ? -7.461 -13.404 17.703 1.00 96.69 267 GLU A C 1
ATOM 2094 O O . GLU A 1 267 ? -7.786 -12.945 18.795 1.00 96.69 267 GLU A O 1
ATOM 2099 N N . PHE A 1 268 ? -7.228 -12.621 16.643 1.00 97.25 268 PHE A N 1
ATOM 2100 C CA . PHE A 1 268 ? -7.289 -11.151 16.634 1.00 97.25 268 PHE A CA 1
ATOM 2101 C C . PHE A 1 268 ? -8.451 -10.586 15.797 1.00 97.25 268 PHE A C 1
ATOM 2103 O O . PHE A 1 268 ? -8.674 -9.374 15.813 1.00 97.25 268 PHE A O 1
ATOM 2110 N N . LEU A 1 269 ? -9.173 -11.435 15.055 1.00 97.69 269 LEU A N 1
ATOM 2111 C CA . LEU A 1 269 ? -10.313 -11.037 14.223 1.00 97.69 269 LEU A CA 1
ATOM 2112 C C . LEU A 1 269 ? -11.595 -10.935 15.063 1.00 97.69 269 LEU A C 1
ATOM 2114 O O . LEU A 1 269 ? -12.096 -11.942 15.573 1.00 97.69 269 LEU A O 1
ATOM 2118 N N . LEU A 1 270 ? -12.149 -9.726 15.150 1.00 98.19 270 LEU A N 1
ATOM 2119 C CA . LEU A 1 270 ? -13.423 -9.428 15.808 1.00 98.19 270 LEU A CA 1
ATOM 2120 C C . LEU A 1 270 ? -14.615 -9.739 14.887 1.00 98.19 270 LEU A C 1
ATOM 2122 O O . LEU A 1 270 ? -14.454 -9.946 13.682 1.00 98.19 270 LEU A O 1
ATOM 2126 N N . GLU A 1 271 ? -15.838 -9.714 15.431 1.00 97.56 271 GLU A N 1
ATOM 2127 C CA . GLU A 1 271 ? -17.064 -9.948 14.645 1.00 97.56 271 GLU A CA 1
ATOM 2128 C C . GLU A 1 271 ? -17.193 -8.982 13.451 1.00 97.56 271 GLU A C 1
ATOM 2130 O O . GLU A 1 271 ? -17.521 -9.398 12.340 1.00 97.56 271 GLU A O 1
ATOM 2135 N N . TYR A 1 272 ? -16.826 -7.713 13.646 1.00 98.19 272 TYR A N 1
ATOM 2136 C CA . TYR A 1 272 ? -16.851 -6.673 12.613 1.00 98.19 272 TYR A CA 1
ATOM 2137 C C . TYR A 1 272 ? -15.928 -6.992 11.429 1.00 98.19 272 TYR A C 1
ATOM 2139 O O . TYR A 1 272 ? -16.283 -6.725 10.283 1.00 98.19 272 TYR A O 1
ATOM 2147 N N . ASP A 1 273 ? -14.761 -7.585 11.697 1.00 98.38 273 ASP A N 1
ATOM 2148 C CA . ASP A 1 273 ? -13.769 -7.915 10.669 1.00 98.38 273 ASP A CA 1
ATOM 2149 C C . ASP A 1 273 ? -14.277 -9.043 9.771 1.00 98.38 273 ASP A C 1
ATOM 2151 O O . ASP A 1 273 ? -14.153 -8.976 8.548 1.00 98.38 273 ASP A O 1
ATOM 2155 N N . ARG A 1 274 ? -14.930 -10.040 10.382 1.00 98.19 274 ARG A N 1
ATOM 2156 C CA . ARG A 1 274 ? -15.555 -11.169 9.681 1.00 98.19 274 ARG A CA 1
ATOM 2157 C C . ARG A 1 274 ? -16.733 -10.698 8.825 1.00 98.19 274 ARG A C 1
ATOM 2159 O O . ARG A 1 274 ? -16.807 -11.056 7.657 1.00 98.19 274 ARG A O 1
ATOM 2166 N N . VAL A 1 275 ? -17.569 -9.785 9.329 1.00 98.19 275 VAL A N 1
ATOM 2167 C CA . VAL A 1 275 ? -18.648 -9.168 8.530 1.00 98.19 275 VAL A CA 1
ATOM 2168 C C . VAL A 1 275 ? -18.100 -8.351 7.348 1.00 98.19 275 VAL A C 1
ATOM 2170 O O . VAL A 1 275 ? -18.667 -8.410 6.252 1.00 98.19 275 VAL A O 1
ATOM 2173 N N . VAL A 1 276 ? -16.996 -7.609 7.519 1.00 98.06 276 VAL A N 1
ATOM 2174 C CA . VAL A 1 276 ? -16.327 -6.898 6.409 1.00 98.06 276 VAL A CA 1
ATOM 2175 C C . VAL A 1 276 ? -15.779 -7.870 5.365 1.00 98.06 276 VAL A C 1
ATOM 2177 O O . VAL A 1 276 ? -15.921 -7.602 4.166 1.00 98.06 276 VAL A O 1
ATOM 2180 N N . ASP A 1 277 ? -15.176 -8.974 5.807 1.00 97.38 277 ASP A N 1
ATOM 2181 C CA . ASP A 1 277 ? -14.616 -10.021 4.956 1.00 97.38 277 ASP A CA 1
ATOM 2182 C C . ASP A 1 277 ? -15.685 -10.769 4.148 1.00 97.38 277 ASP A C 1
ATOM 2184 O O . ASP A 1 277 ? -15.645 -10.733 2.919 1.00 97.38 277 ASP A O 1
ATOM 2188 N N . GLU A 1 278 ? -16.677 -11.361 4.819 1.00 97.31 278 GLU A N 1
ATOM 2189 C CA . GLU A 1 278 ? -17.766 -12.148 4.218 1.00 97.31 278 GLU A CA 1
ATOM 2190 C C . GLU A 1 278 ? -18.510 -11.382 3.119 1.00 97.31 278 GLU A C 1
ATOM 2192 O O . GLU A 1 278 ? -18.950 -11.955 2.122 1.00 97.31 278 GLU A O 1
ATOM 2197 N N . ASN A 1 279 ? -18.638 -10.065 3.287 1.00 94.38 279 ASN A N 1
ATOM 2198 C CA . ASN A 1 279 ? -19.317 -9.197 2.336 1.00 94.38 279 ASN A CA 1
ATOM 2199 C C . ASN A 1 279 ? -18.362 -8.590 1.289 1.00 94.38 279 ASN A C 1
ATOM 2201 O O . ASN A 1 279 ? -18.819 -7.854 0.409 1.00 94.38 279 ASN A O 1
ATOM 2205 N N . SER A 1 280 ? -17.041 -8.769 1.379 1.00 91.06 280 SER A N 1
ATOM 2206 C CA . SER A 1 280 ? -16.078 -8.135 0.466 1.00 91.06 280 SER A CA 1
ATOM 2207 C C . SER A 1 280 ? -16.171 -8.693 -0.968 1.00 91.06 280 SER A C 1
ATOM 2209 O O . SER A 1 280 ? -16.884 -9.647 -1.261 1.00 91.06 280 SER A O 1
ATOM 2211 N N . LEU A 1 281 ? -15.440 -8.080 -1.906 1.00 85.19 281 LEU A N 1
ATOM 2212 C CA . LEU A 1 281 ? -15.325 -8.589 -3.282 1.00 85.19 281 LEU A CA 1
ATOM 2213 C C . LEU A 1 281 ? -14.472 -9.868 -3.399 1.00 85.19 281 LEU A C 1
ATOM 2215 O O . LEU A 1 281 ? -14.390 -10.418 -4.502 1.00 85.19 281 LEU A O 1
ATOM 2219 N N . ASN A 1 282 ? -13.830 -10.257 -2.295 1.00 86.06 282 ASN A N 1
ATOM 2220 C CA . ASN A 1 282 ? -12.824 -11.300 -2.118 1.00 86.06 282 ASN A CA 1
ATOM 2221 C C . ASN A 1 282 ? -12.877 -11.873 -0.671 1.00 86.06 282 ASN A C 1
ATOM 2223 O O . ASN A 1 282 ? -11.964 -11.603 0.113 1.00 86.06 282 ASN A O 1
ATOM 2227 N N . PRO A 1 283 ? -13.952 -12.576 -0.258 1.00 94.56 283 PRO A N 1
ATOM 2228 C CA . PRO A 1 283 ? -14.047 -13.159 1.087 1.00 94.56 283 PRO A CA 1
ATOM 2229 C C . PRO A 1 283 ? -12.951 -14.201 1.351 1.00 94.56 283 PRO A C 1
ATOM 2231 O O . PRO A 1 283 ? -12.545 -14.909 0.428 1.00 94.56 283 PRO A O 1
ATOM 2234 N N . GLY A 1 284 ? -12.475 -14.293 2.594 1.00 95.19 284 GLY A N 1
ATOM 2235 C CA . GLY A 1 284 ? -11.369 -15.166 2.999 1.00 95.19 284 GLY A CA 1
ATOM 2236 C C . GLY A 1 284 ? -9.994 -14.769 2.446 1.00 95.19 284 GLY A C 1
ATOM 2237 O O . GLY A 1 284 ? -9.076 -15.579 2.501 1.00 95.19 284 GLY A O 1
ATOM 2238 N N . GLN A 1 285 ? -9.855 -13.565 1.877 1.00 93.62 285 GLN A N 1
ATOM 2239 C CA . GLN A 1 285 ? -8.612 -13.075 1.267 1.00 93.62 285 GLN A CA 1
ATOM 2240 C C . GLN A 1 285 ? -8.262 -11.654 1.711 1.00 93.62 285 GLN A C 1
ATOM 2242 O O . GLN A 1 285 ? -9.156 -10.833 1.921 1.00 93.62 285 GLN A O 1
ATOM 2247 N N . GLN A 1 286 ? -6.980 -11.295 1.717 1.00 94.38 286 GLN A N 1
ATOM 2248 C CA . GLN A 1 286 ? -6.500 -9.966 2.113 1.00 94.38 286 GLN A CA 1
ATOM 2249 C C . GLN A 1 286 ? -6.940 -9.570 3.543 1.00 94.38 286 GLN A C 1
ATOM 2251 O O . GLN A 1 286 ? -7.308 -8.414 3.788 1.00 94.38 286 GLN A O 1
ATOM 2256 N N . LEU A 1 287 ? -6.976 -10.518 4.486 1.00 97.31 287 LEU A N 1
ATOM 2257 C CA . LEU A 1 287 ? -7.520 -10.294 5.829 1.00 97.31 287 LEU A CA 1
ATOM 2258 C C . LEU A 1 287 ? -6.740 -9.228 6.611 1.00 97.31 287 LEU A C 1
ATOM 2260 O O . LEU A 1 287 ? -7.353 -8.324 7.179 1.00 97.31 287 LEU A O 1
ATOM 2264 N N . TYR A 1 288 ? -5.406 -9.249 6.589 1.00 98.44 288 TYR A N 1
ATOM 2265 C CA . TYR A 1 288 ? -4.596 -8.208 7.230 1.00 98.44 288 TYR A CA 1
ATOM 2266 C C . TYR A 1 288 ? -4.763 -6.830 6.568 1.00 98.44 288 TYR A C 1
ATOM 2268 O O . TYR A 1 288 ? -4.821 -5.816 7.268 1.00 98.44 288 TYR A O 1
ATOM 2276 N N . GLU A 1 289 ? -4.939 -6.769 5.241 1.00 97.12 289 GLU A N 1
ATOM 2277 C CA . GLU A 1 289 ? -5.298 -5.516 4.561 1.00 97.12 289 GLU A CA 1
ATOM 2278 C C . GLU A 1 289 ? -6.642 -4.972 5.069 1.00 97.12 289 GLU A C 1
ATOM 2280 O O . GLU A 1 289 ? -6.755 -3.774 5.330 1.00 97.12 289 GLU A O 1
ATOM 2285 N N . LYS A 1 290 ? -7.649 -5.834 5.257 1.00 97.56 290 LYS A N 1
ATOM 2286 C CA . LYS A 1 290 ? -8.990 -5.443 5.730 1.00 97.56 290 LYS A CA 1
ATOM 2287 C C . LYS A 1 290 ? -8.988 -4.814 7.126 1.00 97.56 290 LYS A C 1
ATOM 2289 O O . LYS A 1 290 ? -9.833 -3.965 7.400 1.00 97.56 290 LYS A O 1
ATOM 2294 N N . LEU A 1 291 ? -8.011 -5.148 7.971 1.00 98.00 291 LEU A N 1
ATOM 2295 C CA . LEU A 1 291 ? -7.841 -4.553 9.304 1.00 98.00 291 LEU A CA 1
ATOM 2296 C C . LEU A 1 291 ? -7.221 -3.143 9.290 1.00 98.00 291 LEU A C 1
ATOM 2298 O O . LEU A 1 291 ? -7.315 -2.436 10.295 1.00 98.00 291 LEU A O 1
ATOM 2302 N N . ILE A 1 292 ? -6.554 -2.748 8.197 1.00 98.06 292 ILE A N 1
ATOM 2303 C CA . ILE A 1 292 ? -5.680 -1.559 8.148 1.00 98.06 292 ILE A CA 1
ATOM 2304 C C . ILE A 1 292 ? -6.091 -0.569 7.049 1.00 98.06 292 ILE A C 1
ATOM 2306 O O . ILE A 1 292 ? -6.092 0.644 7.265 1.00 98.06 292 ILE A O 1
ATOM 2310 N N . GLY A 1 293 ? -6.404 -1.077 5.857 1.00 94.44 293 GLY A N 1
ATOM 2311 C CA . GLY A 1 293 ? -6.585 -0.301 4.637 1.00 94.44 293 GLY A CA 1
ATOM 2312 C C . GLY A 1 293 ? -7.760 0.674 4.704 1.00 94.44 293 GLY A C 1
ATOM 2313 O O . GLY A 1 293 ? -8.858 0.361 5.174 1.00 94.44 293 GLY A O 1
ATOM 2314 N N . GLY A 1 294 ? -7.556 1.864 4.145 1.00 94.00 294 GLY A N 1
ATOM 2315 C CA . GLY A 1 294 ? -8.545 2.936 4.093 1.00 94.00 294 GLY A CA 1
ATOM 2316 C C . GLY A 1 294 ? -9.789 2.613 3.266 1.00 94.00 294 GLY A C 1
ATOM 2317 O O . GLY A 1 294 ? -10.772 3.342 3.363 1.00 94.00 294 GLY A O 1
ATOM 2318 N N . LYS A 1 295 ? -9.801 1.517 2.497 1.00 91.50 295 LYS A N 1
ATOM 2319 C CA . LYS A 1 295 ? -11.026 0.975 1.890 1.00 91.50 295 LYS A CA 1
ATOM 2320 C C . LYS A 1 295 ? -12.004 0.391 2.921 1.00 91.50 295 LYS A C 1
ATOM 2322 O O . LYS A 1 295 ? -13.206 0.385 2.669 1.00 91.50 295 LYS A O 1
ATOM 2327 N N . TYR A 1 296 ? -11.502 -0.093 4.056 1.00 95.88 296 TYR A N 1
ATOM 2328 C CA . TYR A 1 296 ? -12.260 -0.911 5.010 1.00 95.88 296 TYR A CA 1
ATOM 2329 C C . TYR A 1 296 ? -12.467 -0.218 6.364 1.00 95.88 296 TYR A C 1
ATOM 2331 O O . TYR A 1 296 ? -13.494 -0.428 7.003 1.00 95.88 296 TYR A O 1
ATOM 2339 N N . MET A 1 297 ? -11.544 0.664 6.773 1.00 97.81 297 MET A N 1
ATOM 2340 C CA . MET A 1 297 ? -11.572 1.362 8.069 1.00 97.81 297 MET A CA 1
ATOM 2341 C C . MET A 1 297 ? -12.910 2.063 8.375 1.00 97.81 297 MET A C 1
ATOM 2343 O O . MET A 1 297 ? -13.448 1.907 9.470 1.00 97.81 297 MET A O 1
ATOM 2347 N N . GLY A 1 298 ? -13.479 2.799 7.415 1.00 97.94 298 GLY A N 1
ATOM 2348 C CA . GLY A 1 298 ? -14.787 3.443 7.582 1.00 97.94 298 GLY A CA 1
ATOM 2349 C C . GLY A 1 298 ? -15.955 2.458 7.749 1.00 97.94 298 GLY A C 1
ATOM 2350 O O . GLY A 1 298 ? -16.846 2.694 8.562 1.00 97.94 298 GLY A O 1
ATOM 2351 N N . GLU A 1 299 ? -15.923 1.313 7.059 1.00 98.25 299 GLU A N 1
ATOM 2352 C CA . GLU A 1 299 ? -16.946 0.265 7.188 1.00 98.25 299 GLU A CA 1
ATOM 2353 C C . GLU A 1 299 ? -16.848 -0.460 8.539 1.00 98.25 299 GLU A C 1
ATOM 2355 O O . GLU A 1 299 ? -17.876 -0.716 9.164 1.00 98.25 299 GLU A O 1
ATOM 2360 N N . LEU A 1 300 ? -15.631 -0.708 9.040 1.00 98.62 300 LEU A N 1
ATOM 2361 C CA . LEU A 1 300 ? -15.413 -1.214 10.401 1.00 98.62 300 LEU A CA 1
ATOM 2362 C C . LEU A 1 300 ? -16.016 -0.266 11.446 1.00 98.62 300 LEU A C 1
ATOM 2364 O O . LEU A 1 300 ? -16.776 -0.709 12.306 1.00 98.62 300 LEU A O 1
ATOM 2368 N N . VAL A 1 301 ? -15.760 1.045 11.332 1.00 98.69 301 VAL A N 1
ATOM 2369 C CA . VAL A 1 301 ? -16.402 2.049 12.198 1.00 98.69 301 VAL A CA 1
ATOM 2370 C C . VAL A 1 301 ? -17.924 1.993 12.056 1.00 98.69 301 VAL A C 1
ATOM 2372 O O . VAL A 1 301 ? -18.614 1.944 13.070 1.00 98.69 301 VAL A O 1
ATOM 2375 N N . ARG A 1 302 ? -18.473 1.930 10.835 1.00 98.62 302 ARG A N 1
ATOM 2376 C CA . ARG A 1 302 ? -19.927 1.846 10.599 1.00 98.62 302 ARG A CA 1
ATOM 2377 C C . ARG A 1 302 ? -20.576 0.671 11.336 1.00 98.62 302 ARG A C 1
ATOM 2379 O O . ARG A 1 302 ? -21.628 0.850 11.946 1.00 98.62 302 ARG A O 1
ATOM 2386 N N . LEU A 1 303 ? -19.957 -0.509 11.292 1.00 98.69 303 LEU A N 1
ATOM 2387 C CA . LEU A 1 303 ? -20.462 -1.712 11.960 1.00 98.69 303 LEU A CA 1
ATOM 2388 C C . LEU A 1 303 ? -20.396 -1.587 13.490 1.00 98.69 303 LEU A C 1
ATOM 2390 O O . LEU A 1 303 ? -21.365 -1.932 14.164 1.00 98.69 303 LEU A O 1
ATOM 2394 N N . VAL A 1 304 ? -19.320 -1.008 14.035 1.00 98.44 304 VAL A N 1
ATOM 2395 C CA . VAL A 1 304 ? -19.221 -0.677 15.469 1.00 98.44 304 VAL A CA 1
ATOM 2396 C C . VAL A 1 304 ? -20.309 0.320 15.883 1.00 98.44 304 VAL A C 1
ATOM 2398 O O . VAL A 1 304 ? -20.954 0.134 16.913 1.00 98.44 304 VAL A O 1
ATOM 2401 N N . LEU A 1 305 ? -20.575 1.352 15.073 1.00 98.44 305 LEU A N 1
ATOM 2402 C CA . LEU A 1 305 ? -21.659 2.302 15.341 1.00 98.44 305 LEU A CA 1
ATOM 2403 C C . LEU A 1 305 ? -23.034 1.619 15.329 1.00 98.44 305 LEU A C 1
ATOM 2405 O O . LEU A 1 305 ? -23.846 1.917 16.199 1.00 98.44 305 LEU A O 1
ATOM 2409 N N . LEU A 1 306 ? -23.296 0.689 14.401 1.00 98.38 306 LEU A N 1
ATOM 2410 C CA . LEU A 1 306 ? -24.541 -0.091 14.401 1.00 98.38 306 LEU A CA 1
ATOM 2411 C C . LEU A 1 306 ? -24.673 -0.966 15.653 1.00 98.38 306 LEU A C 1
ATOM 2413 O O . LEU A 1 306 ? -25.714 -0.922 16.299 1.00 98.38 306 LEU A O 1
ATOM 2417 N N . LYS A 1 307 ? -23.614 -1.672 16.063 1.00 97.88 307 LYS A N 1
ATOM 2418 C CA . LYS A 1 307 ? -23.613 -2.466 17.301 1.00 97.88 307 LYS A CA 1
ATOM 2419 C C . LYS A 1 307 ? -23.905 -1.605 18.535 1.00 97.88 307 LYS A C 1
ATOM 2421 O O . LYS A 1 307 ? -24.736 -1.970 19.359 1.00 97.88 307 LYS A O 1
ATOM 2426 N N . LEU A 1 308 ? -23.295 -0.424 18.636 1.00 97.62 308 LEU A N 1
ATOM 2427 C CA . LEU A 1 308 ? -23.566 0.535 19.714 1.00 97.62 308 LEU A CA 1
ATOM 2428 C C . LEU A 1 308 ? -25.002 1.098 19.675 1.00 97.62 308 LEU A C 1
ATOM 2430 O O . LEU A 1 308 ? -25.552 1.440 20.723 1.00 97.62 308 LEU A O 1
ATOM 2434 N N . VAL A 1 309 ? -25.630 1.189 18.499 1.00 97.44 309 VAL A N 1
ATOM 2435 C CA . VAL A 1 309 ? -27.061 1.509 18.380 1.00 97.44 309 VAL A CA 1
ATOM 2436 C C . VAL A 1 309 ? -27.922 0.343 18.861 1.00 97.44 309 VAL A C 1
ATOM 2438 O O . VAL A 1 309 ? -28.821 0.566 19.665 1.00 97.44 309 VAL A O 1
ATOM 2441 N N . ASP A 1 310 ? -27.644 -0.886 18.428 1.00 96.88 310 ASP A N 1
ATOM 2442 C CA . ASP A 1 310 ? -28.445 -2.063 18.787 1.00 96.88 310 ASP A CA 1
ATOM 2443 C C . ASP A 1 310 ? -28.395 -2.357 20.306 1.00 96.88 310 ASP A C 1
ATOM 2445 O O . ASP A 1 310 ? -29.398 -2.762 20.893 1.00 96.88 310 ASP A O 1
ATOM 2449 N N . GLU A 1 311 ? -27.282 -2.032 20.980 1.00 96.12 311 GLU A N 1
ATOM 2450 C CA . GLU A 1 311 ? -27.147 -2.045 22.453 1.00 96.12 311 GLU A CA 1
ATOM 2451 C C . GLU A 1 311 ? -27.775 -0.810 23.157 1.00 96.12 311 GLU A C 1
ATOM 2453 O O . GLU A 1 311 ? -27.666 -0.646 24.374 1.00 96.12 311 GLU A O 1
ATOM 2458 N N . ASN A 1 312 ? -28.448 0.084 22.417 1.00 95.44 312 ASN A N 1
ATOM 2459 C CA . ASN A 1 312 ? -29.078 1.327 22.898 1.00 95.44 312 ASN A CA 1
ATOM 2460 C C . ASN A 1 312 ? -28.099 2.304 23.595 1.00 95.44 312 ASN A C 1
ATOM 2462 O O . ASN A 1 312 ? -28.461 3.023 24.534 1.00 95.44 312 ASN A O 1
ATOM 2466 N N . LEU A 1 313 ? -26.844 2.327 23.131 1.00 95.44 313 LEU A N 1
ATOM 2467 C CA . LEU A 1 313 ? -25.778 3.220 23.603 1.00 95.44 313 LEU A CA 1
ATOM 2468 C C . LEU A 1 313 ? -25.608 4.457 22.707 1.00 95.44 313 LEU A C 1
ATOM 2470 O O . LEU A 1 313 ? -25.164 5.495 23.195 1.00 95.44 313 LEU A O 1
ATOM 2474 N N . LEU A 1 314 ? -26.007 4.362 21.434 1.00 95.56 314 LEU A N 1
ATOM 2475 C CA . LEU A 1 314 ? -26.053 5.463 20.466 1.00 95.56 314 LEU A CA 1
ATOM 2476 C C . LEU A 1 314 ? -27.472 5.736 19.954 1.00 95.56 314 LEU A C 1
ATOM 2478 O O . LEU A 1 314 ? -28.290 4.826 19.812 1.00 95.56 314 LEU A O 1
ATOM 2482 N N . PHE A 1 315 ? -27.741 7.005 19.640 1.00 95.44 315 PHE A N 1
ATOM 2483 C CA . PHE A 1 315 ? -28.906 7.498 18.889 1.00 95.44 315 PHE A CA 1
ATOM 2484 C C . PHE A 1 315 ? -30.267 6.984 19.401 1.00 95.44 315 PHE A C 1
ATOM 2486 O O . PHE A 1 315 ? -31.206 6.799 18.633 1.00 95.44 315 PHE A O 1
ATOM 2493 N N . HIS A 1 316 ? -30.376 6.742 20.712 1.00 92.62 316 HIS A N 1
ATOM 2494 C CA . HIS A 1 316 ? -31.564 6.175 21.371 1.00 92.62 316 HIS A CA 1
ATOM 2495 C C . HIS A 1 316 ? -32.027 4.804 20.831 1.00 92.62 316 HIS A C 1
ATOM 2497 O O . HIS A 1 316 ? -33.196 4.454 20.989 1.00 92.62 316 HIS A O 1
ATOM 2503 N N . GLY A 1 317 ? -31.124 4.030 20.220 1.00 94.25 317 GLY A N 1
ATOM 2504 C CA . GLY A 1 317 ? -31.444 2.737 19.609 1.00 94.25 317 GLY A CA 1
ATOM 2505 C C . GLY A 1 317 ? -31.950 2.818 18.165 1.00 94.25 317 GLY A C 1
ATOM 2506 O O . GLY A 1 317 ? -32.339 1.800 17.598 1.00 94.25 317 GLY A O 1
ATOM 2507 N N . GLU A 1 318 ? -31.937 4.002 17.542 1.00 95.12 318 GLU A N 1
ATOM 2508 C CA . GLU A 1 318 ? -32.460 4.218 16.190 1.00 95.12 318 GLU A CA 1
ATOM 2509 C C . GLU A 1 318 ? -31.354 4.652 15.209 1.00 95.12 318 GLU A C 1
ATOM 2511 O O . GLU A 1 318 ? -30.952 5.814 15.149 1.00 95.12 318 GLU A O 1
ATOM 2516 N N . ALA A 1 319 ? -30.870 3.711 14.390 1.00 95.12 319 ALA A N 1
ATOM 2517 C CA . ALA A 1 319 ? -30.002 4.014 13.249 1.00 95.12 319 ALA A CA 1
ATOM 2518 C C . ALA A 1 319 ? -30.827 4.458 12.034 1.00 95.12 319 ALA A C 1
ATOM 2520 O O . ALA A 1 319 ? -31.851 3.847 11.712 1.00 95.12 319 ALA A O 1
ATOM 2521 N N . SER A 1 320 ? -30.328 5.472 11.324 1.00 96.62 320 SER A N 1
ATOM 2522 C CA . SER A 1 320 ? -30.872 5.940 10.049 1.00 96.62 320 SER A CA 1
ATOM 2523 C C . SER A 1 320 ? -30.625 4.949 8.906 1.00 96.62 320 SER A C 1
ATOM 2525 O O . SER A 1 320 ? -29.662 4.179 8.921 1.00 96.62 320 SER A O 1
ATOM 2527 N N . GLU A 1 321 ? -31.445 5.031 7.856 1.00 96.12 321 GLU A N 1
ATOM 2528 C CA . GLU A 1 321 ? -31.268 4.248 6.623 1.00 96.12 321 GLU A CA 1
ATOM 2529 C C . GLU A 1 321 ? -29.890 4.482 5.975 1.00 96.12 321 GLU A C 1
ATOM 2531 O O . GLU A 1 321 ? -29.256 3.552 5.473 1.00 96.12 321 GLU A O 1
ATOM 2536 N N . GLN A 1 322 ? -29.370 5.712 6.048 1.00 96.38 322 GLN A N 1
ATOM 2537 C CA . GLN A 1 322 ? -28.023 6.039 5.583 1.00 96.38 322 GLN A CA 1
ATOM 2538 C C . GLN A 1 322 ? -26.949 5.305 6.397 1.00 96.38 322 GLN A C 1
ATOM 2540 O O . GLN A 1 322 ? -26.051 4.725 5.800 1.00 96.38 322 GLN A O 1
ATOM 2545 N N . LEU A 1 323 ? -27.040 5.257 7.734 1.00 96.94 323 LEU A N 1
ATOM 2546 C CA . LEU A 1 323 ? -26.063 4.523 8.556 1.00 96.94 323 LEU A CA 1
ATOM 2547 C C . LEU A 1 323 ? -26.149 3.001 8.331 1.00 96.94 323 LEU A C 1
ATOM 2549 O O . LEU A 1 323 ? -25.132 2.305 8.367 1.00 96.94 323 LEU A O 1
ATOM 2553 N N . ARG A 1 324 ? -27.350 2.477 8.051 1.00 96.81 324 ARG A N 1
ATOM 2554 C CA . ARG A 1 324 ? -27.562 1.066 7.681 1.00 96.81 324 ARG A CA 1
ATOM 2555 C C . ARG A 1 324 ? -26.978 0.719 6.308 1.00 96.81 324 ARG A C 1
ATOM 2557 O O . ARG A 1 324 ? -26.603 -0.434 6.097 1.00 96.81 324 ARG A O 1
ATOM 2564 N N . THR A 1 325 ? -26.836 1.698 5.415 1.00 96.69 325 THR A N 1
ATOM 2565 C CA . THR A 1 325 ? -26.252 1.516 4.080 1.00 96.69 325 THR A CA 1
ATOM 2566 C C . THR A 1 325 ? -24.747 1.241 4.171 1.00 96.69 325 THR A C 1
ATOM 2568 O O . THR A 1 325 ? -23.982 2.015 4.746 1.00 96.69 325 THR A O 1
ATOM 2571 N N . ARG A 1 326 ? -24.306 0.128 3.578 1.00 95.00 326 ARG A N 1
ATOM 2572 C CA . ARG A 1 326 ? -22.894 -0.272 3.503 1.00 95.00 326 ARG A CA 1
ATOM 2573 C C . ARG A 1 326 ? -22.031 0.799 2.826 1.00 95.00 326 ARG A C 1
ATOM 2575 O O . ARG A 1 326 ? -22.423 1.341 1.799 1.00 95.00 326 ARG A O 1
ATOM 2582 N N . GLY A 1 327 ? -20.847 1.072 3.375 1.00 92.56 327 GLY A N 1
ATOM 2583 C CA . GLY A 1 327 ? -19.897 2.046 2.831 1.00 92.56 327 GLY A CA 1
ATOM 2584 C C . GLY A 1 327 ? -20.285 3.515 3.037 1.00 92.56 327 GLY A C 1
ATOM 2585 O O . GLY A 1 327 ? -19.507 4.390 2.673 1.00 92.56 327 GLY A O 1
ATOM 2586 N N . ALA A 1 328 ? -21.442 3.811 3.643 1.00 95.94 328 ALA A N 1
ATOM 2587 C CA . ALA A 1 328 ? -21.895 5.188 3.864 1.00 95.94 328 ALA A CA 1
ATOM 2588 C C . ALA A 1 328 ? -21.034 5.968 4.875 1.00 95.94 328 ALA A C 1
ATOM 2590 O O . ALA A 1 328 ? -21.034 7.198 4.859 1.00 95.94 328 ALA A O 1
ATOM 2591 N N . PHE A 1 329 ? -20.293 5.275 5.747 1.00 97.38 329 PHE A N 1
ATOM 2592 C CA . PHE A 1 329 ? -19.296 5.897 6.615 1.00 97.38 329 PHE A CA 1
ATOM 2593 C C . PHE A 1 329 ? -17.911 5.761 5.973 1.00 97.38 329 PHE A C 1
ATOM 2595 O O . PHE A 1 329 ? -17.242 4.740 6.096 1.00 97.38 329 PHE A O 1
ATOM 2602 N N . GLU A 1 330 ? -17.486 6.783 5.237 1.00 95.31 330 GLU A N 1
ATOM 2603 C CA . GLU A 1 330 ? -16.196 6.776 4.548 1.00 95.31 330 GLU A CA 1
ATOM 2604 C C . GLU A 1 330 ? -15.018 7.003 5.509 1.00 95.31 330 GLU A C 1
ATOM 2606 O O . GLU A 1 330 ? -15.120 7.751 6.479 1.00 95.31 330 GLU A O 1
ATOM 2611 N N . THR A 1 331 ? -13.837 6.470 5.185 1.00 95.38 331 THR A N 1
ATOM 2612 C CA . THR A 1 331 ? -12.611 6.671 5.986 1.00 95.38 331 THR A CA 1
ATOM 2613 C C . THR A 1 331 ? -12.215 8.146 6.137 1.00 95.38 331 THR A C 1
ATOM 2615 O O . THR A 1 331 ? -11.651 8.527 7.161 1.00 95.38 331 THR A O 1
ATOM 2618 N N . ARG A 1 332 ? -12.590 9.028 5.193 1.00 95.56 332 ARG A N 1
ATOM 2619 C CA . ARG A 1 332 ? -12.421 10.483 5.375 1.00 95.56 332 ARG A CA 1
ATOM 2620 C C . ARG A 1 332 ? -13.184 11.021 6.590 1.00 95.56 332 ARG A C 1
ATOM 2622 O O . ARG A 1 332 ? -12.708 11.961 7.216 1.00 95.56 332 ARG A O 1
ATOM 2629 N N . PHE A 1 333 ? -14.325 10.429 6.952 1.00 96.94 333 PHE A N 1
ATOM 2630 C CA . PHE A 1 333 ? -15.067 10.808 8.152 1.00 96.94 333 PHE A CA 1
ATOM 2631 C C . PHE A 1 333 ? -14.348 10.366 9.427 1.00 96.94 333 PHE A C 1
ATOM 2633 O O . PHE A 1 333 ? -14.358 11.126 10.386 1.00 96.94 333 PHE A O 1
ATOM 2640 N N . VAL A 1 334 ? -13.652 9.221 9.427 1.00 97.88 334 VAL A N 1
ATOM 2641 C CA . VAL A 1 334 ? -12.801 8.780 10.554 1.00 97.88 334 VAL A CA 1
ATOM 2642 C C . VAL A 1 334 ? -11.722 9.833 10.836 1.00 97.88 334 VAL A C 1
ATOM 2644 O O . VAL A 1 334 ? -11.675 10.395 11.931 1.00 97.88 334 VAL A O 1
ATOM 2647 N N . SER A 1 335 ? -10.948 10.216 9.810 1.00 96.38 335 SER A N 1
ATOM 2648 C CA . SER A 1 335 ? -9.926 11.267 9.934 1.00 96.38 335 SER A CA 1
ATOM 2649 C C . SER A 1 335 ? -10.516 12.606 10.388 1.00 96.38 335 SER A C 1
ATOM 2651 O O . SER A 1 335 ? -9.931 13.290 11.227 1.00 96.38 335 SER A O 1
ATOM 2653 N N . GLN A 1 336 ? -11.680 12.993 9.856 1.00 96.12 336 GLN A N 1
ATOM 2654 C CA . GLN A 1 336 ? -12.361 14.241 10.212 1.00 96.12 336 GLN A CA 1
ATOM 2655 C C . GLN A 1 336 ? -12.910 14.246 11.647 1.00 96.12 336 GLN A C 1
ATOM 2657 O O . GLN A 1 336 ? -12.845 15.278 12.307 1.00 96.12 336 GLN A O 1
ATOM 2662 N N . VAL A 1 337 ? -13.423 13.119 12.146 1.00 96.62 337 VAL A N 1
ATOM 2663 C CA . VAL A 1 337 ? -13.916 12.978 13.526 1.00 96.62 337 VAL A CA 1
ATOM 2664 C C . VAL A 1 337 ? -12.767 13.082 14.531 1.00 96.62 337 VAL A C 1
ATOM 2666 O O . VAL A 1 337 ? -12.895 13.789 15.531 1.00 96.62 337 VAL A O 1
ATOM 2669 N N . GLU A 1 338 ? -11.625 12.445 14.261 1.00 95.88 338 GLU A N 1
ATOM 2670 C CA . GLU A 1 338 ? -10.446 12.548 15.136 1.00 95.88 338 GLU A CA 1
ATOM 2671 C C . GLU A 1 338 ? -9.761 13.925 15.059 1.00 95.88 338 GLU A C 1
ATOM 2673 O O . GLU A 1 338 ? -9.155 14.362 16.040 1.00 95.88 338 GLU A O 1
ATOM 2678 N N . SER A 1 339 ? -9.925 14.643 13.941 1.00 92.88 339 SER A N 1
ATOM 2679 C CA . SER A 1 339 ? -9.437 16.022 13.755 1.00 92.88 339 SER A CA 1
ATOM 2680 C C . SER A 1 339 ? -10.289 17.092 14.455 1.00 92.88 339 SER A C 1
ATOM 2682 O O . SER A 1 339 ? -9.866 18.247 14.513 1.00 92.88 339 SER A O 1
ATOM 2684 N N . ASP A 1 340 ? -11.481 16.752 14.966 1.00 88.44 340 ASP A N 1
ATOM 2685 C CA . ASP A 1 340 ? -12.374 17.718 15.621 1.00 88.44 340 ASP A CA 1
ATOM 2686 C C . ASP A 1 340 ? -11.679 18.347 16.843 1.00 88.44 340 ASP A C 1
ATOM 2688 O O . ASP A 1 340 ? -11.093 17.650 17.678 1.00 88.44 340 ASP A O 1
ATOM 2692 N N . SER A 1 341 ? -11.759 19.675 16.960 1.00 81.69 341 SER A N 1
ATOM 2693 C CA . SER A 1 341 ? -11.070 20.476 17.983 1.00 81.69 341 SER A CA 1
ATOM 2694 C C . SER A 1 341 ? -11.655 20.345 19.399 1.00 81.69 341 SER A C 1
ATOM 2696 O O . SER A 1 341 ? -11.199 21.023 20.322 1.00 81.69 341 SER A O 1
ATOM 2698 N N . GLY A 1 342 ? -12.669 19.494 19.582 1.00 81.06 342 GLY A N 1
ATOM 2699 C CA . GLY A 1 342 ? -13.392 19.277 20.836 1.00 81.06 342 GLY A CA 1
ATOM 2700 C C . GLY A 1 342 ? -14.705 20.060 20.932 1.00 81.06 342 GLY A C 1
ATOM 2701 O O . GLY A 1 342 ? -15.455 19.885 21.898 1.00 81.06 342 GLY A O 1
ATOM 2702 N N . ASP A 1 343 ? -15.020 20.898 19.936 1.00 88.38 343 ASP A N 1
ATOM 2703 C CA . ASP A 1 343 ? -16.308 21.597 19.853 1.00 88.38 343 ASP A CA 1
ATOM 2704 C C . ASP A 1 343 ? -17.435 20.742 19.241 1.00 88.38 343 ASP A C 1
ATOM 2706 O O . ASP A 1 343 ? -18.604 21.130 19.323 1.00 88.38 343 ASP A O 1
ATOM 2710 N N . ARG A 1 344 ? -17.095 19.546 18.731 1.00 93.31 344 ARG A N 1
ATOM 2711 C CA . ARG A 1 344 ? -17.985 18.514 18.172 1.00 93.31 344 ARG A CA 1
ATOM 2712 C C . ARG A 1 344 ? -18.724 18.927 16.900 1.00 93.31 344 ARG A C 1
ATOM 2714 O O . ARG A 1 344 ? -19.568 18.155 16.436 1.00 93.31 344 ARG A O 1
ATOM 2721 N N . LYS A 1 345 ? -18.477 20.110 16.323 1.00 92.81 345 LYS A N 1
ATOM 2722 C CA . LYS A 1 345 ? -19.222 20.579 15.140 1.00 92.81 345 LYS A CA 1
ATOM 2723 C C . LYS A 1 345 ? -18.973 19.697 13.927 1.00 92.81 345 LYS A C 1
ATOM 2725 O O . LYS A 1 345 ? -19.896 19.475 13.146 1.00 92.81 345 LYS A O 1
ATOM 2730 N N . GLN A 1 346 ? -17.751 19.198 13.757 1.00 93.50 346 GLN A N 1
ATOM 2731 C CA . GLN A 1 346 ? -17.398 18.370 12.609 1.00 93.50 346 GLN A CA 1
ATOM 2732 C C . GLN A 1 346 ? -18.109 17.018 12.699 1.00 93.50 346 GLN A C 1
ATOM 2734 O O . GLN A 1 346 ? -18.770 16.603 11.748 1.00 93.50 346 GLN A O 1
ATOM 2739 N N . ILE A 1 347 ? -18.086 16.413 13.889 1.00 96.62 347 ILE A N 1
ATOM 2740 C CA . ILE A 1 347 ? -18.805 15.173 14.206 1.00 96.62 347 ILE A CA 1
ATOM 2741 C C . ILE A 1 347 ? -20.321 15.360 14.014 1.00 96.62 347 ILE A C 1
ATOM 2743 O O . ILE A 1 347 ? -20.966 14.563 13.332 1.00 96.62 347 ILE A O 1
ATOM 2747 N N . TYR A 1 348 ? -20.888 16.453 14.540 1.00 96.31 348 TYR A N 1
ATOM 2748 C CA . TYR A 1 348 ? -22.311 16.776 14.401 1.00 96.31 348 TYR A CA 1
ATOM 2749 C C . TYR A 1 348 ? -22.731 16.917 12.931 1.00 96.31 348 TYR A C 1
ATOM 2751 O O . TYR A 1 348 ? -23.768 16.385 12.530 1.00 96.31 348 TYR A O 1
ATOM 2759 N N . ASN A 1 349 ? -21.924 17.601 12.113 1.00 95.31 349 ASN A N 1
ATOM 2760 C CA . ASN A 1 349 ? -22.195 17.793 10.689 1.00 95.31 349 ASN A CA 1
ATOM 2761 C C . ASN A 1 349 ? -22.172 16.463 9.919 1.00 95.31 349 ASN A C 1
ATOM 2763 O O . ASN A 1 349 ? -23.107 16.190 9.170 1.00 95.31 349 ASN A O 1
ATOM 2767 N N . ILE A 1 350 ? -21.161 15.614 10.139 1.00 96.38 350 ILE A N 1
ATOM 2768 C CA . ILE A 1 350 ? -21.047 14.288 9.502 1.00 96.38 350 ILE A CA 1
ATOM 2769 C C . ILE A 1 350 ? -22.267 13.425 9.843 1.00 96.38 350 ILE A C 1
ATOM 2771 O O . ILE A 1 350 ? -22.958 12.933 8.949 1.00 96.38 350 ILE A O 1
ATOM 2775 N N . LEU A 1 351 ? -22.606 13.308 11.127 1.00 97.06 351 LEU A N 1
ATOM 2776 C CA . LEU A 1 351 ? -23.763 12.525 11.570 1.00 97.06 351 LEU A CA 1
ATOM 2777 C C . LEU A 1 351 ? -25.085 13.108 11.035 1.00 97.06 351 LEU A C 1
ATOM 2779 O O . LEU A 1 351 ? -25.972 12.352 10.642 1.00 97.06 351 LEU A O 1
ATOM 2783 N N . SER A 1 352 ? -25.187 14.435 10.904 1.00 95.38 352 SER A N 1
ATOM 2784 C CA . SER A 1 352 ? -26.335 15.092 10.262 1.00 95.38 352 SER A CA 1
ATOM 2785 C C . SER A 1 352 ? -26.454 14.756 8.770 1.00 95.38 352 SER A C 1
ATOM 2787 O O . SER A 1 352 ? -27.570 14.570 8.285 1.00 95.38 352 SER A O 1
ATOM 2789 N N . THR A 1 353 ? -25.342 14.619 8.029 1.00 95.12 353 THR A N 1
ATOM 2790 C CA . THR A 1 353 ? -25.390 14.148 6.625 1.00 95.12 353 THR A CA 1
ATOM 2791 C C . THR A 1 353 ? -25.836 12.693 6.499 1.00 95.12 353 THR A C 1
ATOM 2793 O O . THR A 1 353 ? -26.470 12.332 5.512 1.00 95.12 353 THR A O 1
ATOM 2796 N N . LEU A 1 354 ? -25.607 11.885 7.538 1.00 95.25 354 LEU A N 1
ATOM 2797 C CA . LEU A 1 354 ? -26.137 10.526 7.670 1.00 95.25 354 LEU A CA 1
ATOM 2798 C C . LEU A 1 354 ? -27.584 10.505 8.205 1.00 95.25 354 LEU A C 1
ATOM 2800 O O . LEU A 1 354 ? -28.074 9.452 8.598 1.00 95.25 354 LEU A O 1
ATOM 2804 N N . GLY A 1 355 ? -28.285 11.643 8.248 1.00 94.81 355 GLY A N 1
ATOM 2805 C CA . GLY A 1 355 ? -29.683 11.732 8.686 1.00 94.81 355 GLY A CA 1
ATOM 2806 C C . GLY A 1 355 ? -29.905 11.587 10.198 1.00 94.81 355 GLY A C 1
ATOM 2807 O O . GLY A 1 355 ? -31.051 11.482 10.632 1.00 94.81 355 GLY A O 1
ATOM 2808 N N . LEU A 1 356 ? -28.840 11.588 11.005 1.00 95.38 356 LEU A N 1
ATOM 2809 C CA . LEU A 1 356 ? -28.900 11.423 12.459 1.00 95.38 356 LEU A CA 1
ATOM 2810 C C . LEU A 1 356 ? -28.998 12.782 13.167 1.00 95.38 356 LEU A C 1
ATOM 2812 O O . LEU A 1 356 ? -28.617 13.823 12.632 1.00 95.38 356 LEU A O 1
ATOM 2816 N N . ARG A 1 357 ? -29.490 12.778 14.410 1.00 93.38 357 ARG A N 1
ATOM 2817 C CA . ARG A 1 357 ? -29.533 13.959 15.291 1.00 93.38 357 ARG A CA 1
ATOM 2818 C C . ARG A 1 357 ? -28.773 13.660 16.586 1.00 93.38 357 ARG A C 1
ATOM 2820 O O . ARG A 1 357 ? -29.407 13.317 17.582 1.00 93.38 357 ARG A O 1
ATOM 2827 N N . PRO A 1 358 ? -27.432 13.724 16.573 1.00 94.62 358 PRO A N 1
ATOM 2828 C CA . PRO A 1 358 ? -26.623 13.289 17.703 1.00 94.62 358 PRO A CA 1
ATOM 2829 C C . PRO A 1 358 ? -26.741 14.242 18.897 1.00 94.62 358 PRO A C 1
ATOM 2831 O O . PRO A 1 358 ? -26.783 15.466 18.752 1.00 94.62 358 PRO A O 1
ATOM 2834 N N . SER A 1 359 ? -26.727 13.676 20.100 1.00 94.19 359 SER A N 1
ATOM 2835 C CA . SER A 1 359 ? -26.406 14.407 21.322 1.00 94.19 359 SER A CA 1
ATOM 2836 C C . SER A 1 359 ? -24.889 14.601 21.459 1.00 94.19 359 SER A C 1
ATOM 2838 O O . SER A 1 359 ? -24.091 13.976 20.762 1.00 94.19 359 SER A O 1
ATOM 2840 N N . ALA A 1 360 ? -24.463 15.437 22.412 1.00 92.88 360 ALA A N 1
ATOM 2841 C CA . ALA A 1 360 ? -23.038 15.599 22.711 1.00 92.88 360 ALA A CA 1
ATOM 2842 C C . ALA A 1 360 ? -22.366 14.280 23.148 1.00 92.88 360 ALA A C 1
ATOM 2844 O O . ALA A 1 360 ? -21.205 14.064 22.817 1.00 92.88 360 ALA A O 1
ATOM 2845 N N . ALA A 1 361 ? -23.103 13.398 23.837 1.00 92.94 361 ALA A N 1
ATOM 2846 C CA . ALA A 1 361 ? -22.605 12.087 24.250 1.00 92.94 361 ALA A CA 1
ATOM 2847 C C . ALA A 1 361 ? -22.466 11.126 23.059 1.00 92.94 361 ALA A C 1
ATOM 2849 O O . ALA A 1 361 ? -21.492 10.383 23.001 1.00 92.94 361 ALA A O 1
ATOM 2850 N N . ASP A 1 362 ? -23.379 11.186 22.081 1.00 95.62 362 ASP A N 1
ATOM 2851 C CA . ASP A 1 362 ? -23.245 10.401 20.848 1.00 95.62 362 ASP A CA 1
ATOM 2852 C C . ASP A 1 362 ? -21.999 10.823 20.062 1.00 95.62 362 ASP A C 1
ATOM 2854 O O . ASP A 1 362 ? -21.247 9.969 19.604 1.00 95.62 362 ASP A O 1
ATOM 2858 N N . CYS A 1 363 ? -21.732 12.132 19.947 1.00 96.12 363 CYS A N 1
ATOM 2859 C CA . CYS A 1 363 ? -20.507 12.623 19.308 1.00 96.12 363 CYS A CA 1
ATOM 2860 C C . CYS A 1 363 ? -19.239 12.126 20.022 1.00 96.12 363 CYS A C 1
ATOM 2862 O O . CYS A 1 363 ? -18.278 11.745 19.354 1.00 96.12 363 CYS A O 1
ATOM 2864 N N . ASP A 1 364 ? -19.240 12.107 21.359 1.00 94.19 364 ASP A N 1
ATOM 2865 C CA . ASP A 1 364 ? -18.110 11.607 22.147 1.00 94.19 364 ASP A CA 1
ATOM 2866 C C . ASP A 1 364 ? -17.907 10.096 21.925 1.00 94.19 364 ASP A C 1
ATOM 2868 O O . ASP A 1 364 ? -16.789 9.664 21.655 1.00 94.19 364 ASP A O 1
ATOM 2872 N N . ILE A 1 365 ? -18.977 9.292 21.937 1.00 96.44 365 ILE A N 1
ATOM 2873 C CA . ILE A 1 365 ? -18.917 7.843 21.669 1.00 96.44 365 ILE A CA 1
ATOM 2874 C C . ILE A 1 365 ? -18.470 7.551 20.224 1.00 96.44 365 ILE A C 1
ATOM 2876 O O . ILE A 1 365 ? -17.606 6.700 20.013 1.00 96.44 365 ILE A O 1
ATOM 2880 N N . VAL A 1 366 ? -18.991 8.278 19.227 1.00 97.88 366 VAL A N 1
ATOM 2881 C CA . VAL A 1 366 ? -18.583 8.150 17.812 1.00 97.88 366 VAL A CA 1
ATOM 2882 C C . VAL A 1 366 ? -17.096 8.462 17.636 1.00 97.88 366 VAL A C 1
ATOM 2884 O O . VAL A 1 366 ? -16.407 7.759 16.893 1.00 97.88 366 VAL A O 1
ATOM 2887 N N . ARG A 1 367 ? -16.576 9.466 18.356 1.00 97.12 367 ARG A N 1
ATOM 2888 C CA . ARG A 1 367 ? -15.139 9.760 18.381 1.00 97.12 367 ARG A CA 1
ATOM 2889 C C . ARG A 1 367 ? -14.338 8.592 18.947 1.00 97.12 367 ARG A C 1
ATOM 2891 O O . ARG A 1 367 ? -13.379 8.172 18.308 1.00 97.12 367 ARG A O 1
ATOM 2898 N N . ARG A 1 368 ? -14.756 8.024 20.084 1.00 96.88 368 ARG A N 1
ATOM 2899 C CA . ARG A 1 368 ? -14.090 6.854 20.686 1.00 96.88 368 ARG A CA 1
ATOM 2900 C C . ARG A 1 368 ? -14.100 5.640 19.755 1.00 96.88 368 ARG A C 1
ATOM 2902 O O . ARG A 1 368 ? -13.090 4.955 19.664 1.00 96.88 368 ARG A O 1
ATOM 2909 N N . ALA A 1 369 ? -15.189 5.405 19.021 1.00 98.38 369 ALA A N 1
ATOM 2910 C CA . ALA A 1 369 ? -15.256 4.331 18.030 1.00 98.38 369 ALA A CA 1
ATOM 2911 C C . ALA A 1 369 ? -14.246 4.523 16.882 1.00 98.38 369 ALA A C 1
ATOM 2913 O O . ALA A 1 369 ? -13.535 3.580 16.534 1.00 98.38 369 ALA A O 1
ATOM 2914 N N . CYS A 1 370 ? -14.129 5.745 16.346 1.00 98.44 370 CYS A N 1
ATOM 2915 C CA . CYS A 1 370 ? -13.111 6.087 15.344 1.00 98.44 370 CYS A CA 1
ATOM 2916 C C . CYS A 1 370 ? -11.692 5.866 15.893 1.00 98.44 370 CYS A C 1
ATOM 2918 O O . CYS A 1 370 ? -10.925 5.101 15.306 1.00 98.44 370 CYS A O 1
ATOM 2920 N N . GLU A 1 371 ? -11.395 6.449 17.064 1.00 98.00 371 GLU A N 1
ATOM 2921 C CA . GLU A 1 371 ? -10.101 6.339 17.749 1.00 98.00 371 GLU A CA 1
ATOM 2922 C C . GLU A 1 371 ? -9.704 4.875 17.995 1.00 98.00 371 GLU A C 1
ATOM 2924 O O . GLU A 1 371 ? -8.546 4.516 17.781 1.00 98.00 371 GLU A O 1
ATOM 2929 N N . SER A 1 372 ? -10.637 4.010 18.403 1.00 98.50 372 SER A N 1
ATOM 2930 C CA . SER A 1 372 ? -10.371 2.586 18.646 1.00 98.50 372 SER A CA 1
ATOM 2931 C C . SER A 1 372 ? -10.022 1.819 17.369 1.00 98.50 372 SER A C 1
ATOM 2933 O O . SER A 1 372 ? -9.013 1.109 17.339 1.00 98.50 372 SER A O 1
ATOM 2935 N N . VAL A 1 373 ? -10.809 1.980 16.297 1.00 98.69 373 VAL A N 1
ATOM 2936 C CA . VAL A 1 373 ? -10.568 1.286 15.019 1.00 98.69 373 VAL A CA 1
ATOM 2937 C C . VAL A 1 373 ? -9.254 1.753 14.384 1.00 98.69 373 VAL A C 1
ATOM 2939 O O . VAL A 1 373 ? -8.431 0.920 13.997 1.00 98.69 373 VAL A O 1
ATOM 2942 N N . SER A 1 374 ? -9.011 3.067 14.323 1.00 98.56 374 SER A N 1
ATOM 2943 C CA . SER A 1 374 ? -7.801 3.628 13.706 1.00 98.56 374 SER A CA 1
ATOM 2944 C C . SER A 1 374 ? -6.533 3.339 14.522 1.00 98.56 374 SER A C 1
ATOM 2946 O O . SER A 1 374 ? -5.471 3.093 13.946 1.00 98.56 374 SER A O 1
ATOM 2948 N N . THR A 1 375 ? -6.629 3.288 15.858 1.00 98.69 375 THR A N 1
ATOM 2949 C CA . THR A 1 375 ? -5.522 2.864 16.734 1.00 98.69 375 THR A CA 1
ATOM 2950 C C . THR A 1 375 ? -5.174 1.398 16.513 1.00 98.69 375 THR A C 1
ATOM 2952 O O . THR A 1 375 ? -3.997 1.081 16.340 1.00 98.69 375 THR A O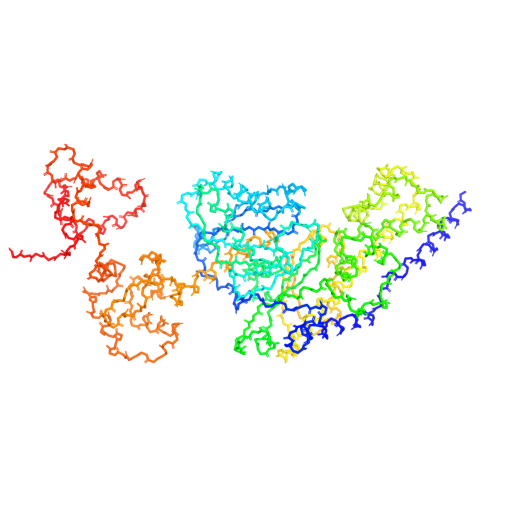 1
ATOM 2955 N N . ARG A 1 376 ? -6.172 0.503 16.446 1.00 98.75 376 ARG A N 1
ATOM 2956 C CA . ARG A 1 376 ? -5.934 -0.918 16.150 1.00 98.75 376 ARG A CA 1
ATOM 2957 C C . ARG A 1 376 ? -5.275 -1.100 14.782 1.00 98.75 376 ARG A C 1
ATOM 2959 O O . ARG A 1 376 ? -4.294 -1.831 14.687 1.00 98.75 376 ARG A O 1
ATOM 2966 N N . ALA A 1 377 ? -5.748 -0.389 13.756 1.00 98.69 377 ALA A N 1
ATOM 2967 C CA . ALA A 1 377 ? -5.146 -0.389 12.421 1.00 98.69 377 ALA A CA 1
ATOM 2968 C C . ALA A 1 377 ? -3.671 0.064 12.443 1.00 98.69 377 ALA A C 1
ATOM 2970 O O . ALA A 1 377 ? -2.805 -0.617 11.893 1.00 98.69 377 ALA A O 1
ATOM 2971 N N . ALA A 1 378 ? -3.361 1.168 13.133 1.00 98.81 378 ALA A N 1
ATOM 2972 C CA . ALA A 1 378 ? -1.992 1.665 13.283 1.00 98.81 378 ALA A CA 1
ATOM 2973 C C . ALA A 1 378 ? -1.087 0.679 14.044 1.00 98.81 378 ALA A C 1
ATOM 2975 O O . ALA A 1 378 ? 0.065 0.474 13.660 1.00 98.81 378 ALA A O 1
ATOM 2976 N N . HIS A 1 379 ? -1.602 0.042 15.099 1.00 98.81 379 HIS A N 1
ATOM 2977 C CA . HIS A 1 379 ? -0.866 -0.940 15.897 1.00 98.81 379 HIS A CA 1
ATOM 2978 C C . HIS A 1 379 ? -0.607 -2.242 15.123 1.00 98.81 379 HIS A C 1
ATOM 2980 O O . HIS A 1 379 ? 0.516 -2.743 15.152 1.00 98.81 379 HIS A O 1
ATOM 2986 N N . MET A 1 380 ? -1.604 -2.758 14.393 1.00 98.75 380 MET A N 1
ATOM 2987 C CA . MET A 1 380 ? -1.439 -3.927 13.521 1.00 98.75 380 MET A CA 1
ATOM 2988 C C . MET A 1 380 ? -0.388 -3.647 12.448 1.00 98.75 380 MET A C 1
ATOM 2990 O O . MET A 1 380 ? 0.605 -4.364 12.382 1.00 98.75 380 MET A O 1
ATOM 2994 N N . CYS A 1 381 ? -0.528 -2.540 11.708 1.00 98.69 381 CYS A N 1
ATOM 2995 C CA . CYS A 1 381 ? 0.440 -2.114 10.694 1.00 98.69 381 CYS A CA 1
ATOM 2996 C C . CYS A 1 381 ? 1.870 -1.996 11.252 1.00 98.69 381 CYS A C 1
ATOM 2998 O O . CYS A 1 381 ? 2.835 -2.393 10.597 1.00 98.69 381 CYS A O 1
ATOM 3000 N N . ALA A 1 382 ? 2.012 -1.477 12.477 1.00 98.88 382 ALA A N 1
ATOM 3001 C CA . ALA A 1 382 ? 3.298 -1.359 13.155 1.00 98.88 382 ALA A CA 1
ATOM 3002 C C . ALA A 1 382 ? 3.917 -2.720 13.512 1.00 98.88 382 ALA A C 1
ATOM 3004 O O . ALA A 1 382 ? 5.133 -2.869 13.404 1.00 98.88 382 ALA A O 1
ATOM 3005 N N . ALA A 1 383 ? 3.110 -3.715 13.893 1.00 98.88 383 ALA A N 1
ATOM 3006 C CA . ALA A 1 383 ? 3.584 -5.075 14.150 1.00 98.88 383 ALA A CA 1
ATOM 3007 C C . ALA A 1 383 ? 4.091 -5.768 12.872 1.00 98.88 383 ALA A C 1
ATOM 3009 O O . ALA A 1 383 ? 5.116 -6.448 12.922 1.00 98.88 383 ALA A O 1
ATOM 3010 N N . GLY A 1 384 ? 3.437 -5.548 11.724 1.00 98.75 384 GLY A N 1
ATOM 3011 C CA . GLY A 1 384 ? 3.926 -6.029 10.426 1.00 98.75 384 GLY A CA 1
ATOM 3012 C C . GLY A 1 384 ? 5.265 -5.407 10.034 1.00 98.75 384 GLY A C 1
ATOM 3013 O O . GLY A 1 384 ? 6.220 -6.136 9.766 1.00 98.75 384 GLY A O 1
ATOM 3014 N N . LEU A 1 385 ? 5.380 -4.071 10.074 1.00 98.81 385 LEU A N 1
ATOM 3015 C CA . LEU A 1 385 ? 6.646 -3.395 9.757 1.00 98.81 385 LEU A CA 1
ATOM 3016 C C . LEU A 1 385 ? 7.768 -3.783 10.731 1.00 98.81 385 LEU A C 1
ATOM 3018 O O . LEU A 1 385 ? 8.902 -3.990 10.306 1.00 98.81 385 LEU A O 1
ATOM 3022 N N . ALA A 1 386 ? 7.468 -3.925 12.024 1.00 98.81 386 ALA A N 1
ATOM 3023 C CA . ALA A 1 386 ? 8.443 -4.408 12.997 1.00 98.81 386 ALA A CA 1
ATOM 3024 C C . ALA A 1 386 ? 8.928 -5.832 12.678 1.00 98.81 386 ALA A C 1
ATOM 3026 O O . ALA A 1 386 ? 10.096 -6.135 12.911 1.00 98.81 386 ALA A O 1
ATOM 3027 N N . GLY A 1 387 ? 8.069 -6.681 12.101 1.00 98.50 387 GLY A N 1
ATOM 3028 C CA . GLY A 1 387 ? 8.442 -8.010 11.618 1.00 98.50 387 GLY A CA 1
ATOM 3029 C C . GLY A 1 387 ? 9.451 -7.936 10.473 1.00 98.50 387 GLY A C 1
ATOM 3030 O O . GLY A 1 387 ? 10.505 -8.563 10.555 1.00 98.50 387 GLY A O 1
ATOM 3031 N N . VAL A 1 388 ? 9.180 -7.098 9.466 1.00 98.62 388 VAL A N 1
ATOM 3032 C CA . VAL A 1 388 ? 10.104 -6.836 8.345 1.00 98.62 388 VAL A CA 1
ATOM 3033 C C . VAL A 1 388 ? 11.453 -6.313 8.854 1.00 98.62 388 VAL A C 1
ATOM 3035 O O . VAL A 1 388 ? 12.499 -6.869 8.533 1.00 98.62 388 VAL A O 1
ATOM 3038 N N . ILE A 1 389 ? 11.441 -5.279 9.698 1.00 98.50 389 ILE A N 1
ATOM 3039 C CA . ILE A 1 389 ? 12.661 -4.618 10.185 1.00 98.50 389 ILE A CA 1
ATOM 3040 C C . ILE A 1 389 ? 13.497 -5.541 11.085 1.00 98.50 389 ILE A C 1
ATOM 3042 O O . ILE A 1 389 ? 14.716 -5.602 10.923 1.00 98.50 389 ILE A O 1
ATOM 3046 N N . ASN A 1 390 ? 12.875 -6.278 12.014 1.00 98.12 390 ASN A N 1
ATOM 3047 C CA . ASN A 1 390 ? 13.608 -7.228 12.854 1.00 98.12 390 ASN A CA 1
ATOM 3048 C C . ASN A 1 390 ? 14.168 -8.389 12.020 1.00 98.12 390 ASN A C 1
ATOM 3050 O O . ASN A 1 390 ? 15.327 -8.747 12.223 1.00 98.12 390 ASN A O 1
ATOM 3054 N N . ARG A 1 391 ? 13.420 -8.893 11.023 1.00 96.56 391 ARG A N 1
ATOM 3055 C CA . ARG A 1 391 ? 13.928 -9.882 10.059 1.00 96.56 391 ARG A CA 1
ATOM 3056 C C . ARG A 1 391 ? 15.171 -9.374 9.326 1.00 96.56 391 ARG A C 1
ATOM 3058 O O . ARG A 1 391 ? 16.158 -10.097 9.278 1.00 96.56 391 ARG A O 1
ATOM 3065 N N . MET A 1 392 ? 15.145 -8.163 8.764 1.00 96.88 392 MET A N 1
ATOM 3066 C CA . MET A 1 392 ? 16.298 -7.598 8.043 1.00 96.88 392 MET A CA 1
ATOM 3067 C C . MET A 1 392 ? 17.538 -7.514 8.942 1.00 96.88 392 MET A C 1
ATOM 3069 O O . MET A 1 392 ? 18.614 -7.970 8.558 1.00 96.88 392 MET A O 1
ATOM 3073 N N . ARG A 1 393 ? 17.368 -7.004 10.169 1.00 97.44 393 ARG A N 1
ATOM 3074 C CA . ARG A 1 393 ? 18.433 -6.925 11.178 1.00 97.44 393 ARG A CA 1
ATOM 3075 C C . ARG A 1 393 ? 19.005 -8.309 11.518 1.00 97.44 393 ARG A C 1
ATOM 3077 O O . ARG A 1 393 ? 20.218 -8.468 11.616 1.00 97.44 393 ARG A O 1
ATOM 3084 N N . GLU A 1 394 ? 18.135 -9.300 11.708 1.00 95.50 394 GLU A N 1
ATOM 3085 C CA . GLU A 1 394 ? 18.501 -10.682 12.049 1.00 95.50 394 GLU A CA 1
ATOM 3086 C C . GLU A 1 394 ? 19.217 -11.390 10.892 1.00 95.50 394 GLU A C 1
ATOM 3088 O O . GLU A 1 394 ? 20.271 -11.982 1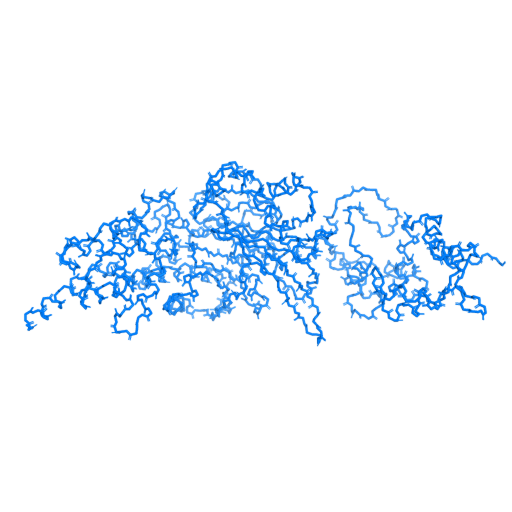1.110 1.00 95.50 394 GLU A O 1
ATOM 3093 N N . SER A 1 395 ? 18.709 -11.245 9.665 1.00 93.50 395 SER A N 1
ATOM 3094 C CA . SER A 1 395 ? 19.314 -11.749 8.423 1.00 93.50 395 SER A CA 1
ATOM 3095 C C . SER A 1 395 ? 20.749 -11.236 8.237 1.00 93.50 395 SER A C 1
ATOM 3097 O O . SER A 1 395 ? 21.672 -12.010 7.987 1.00 93.50 395 SER A O 1
ATOM 3099 N N . ARG A 1 396 ? 20.965 -9.935 8.470 1.00 94.31 396 ARG A N 1
ATOM 3100 C CA . ARG A 1 396 ? 22.281 -9.279 8.364 1.00 94.31 396 ARG A CA 1
ATOM 3101 C C . ARG A 1 396 ? 23.179 -9.465 9.588 1.00 94.31 396 ARG A C 1
ATOM 3103 O O . ARG A 1 396 ? 24.317 -9.003 9.581 1.00 94.31 396 ARG A O 1
ATOM 3110 N N . SER A 1 397 ? 22.693 -10.141 10.633 1.00 94.88 397 SER A N 1
ATOM 3111 C CA . SER A 1 397 ? 23.392 -10.303 11.916 1.00 94.88 397 SER A CA 1
ATOM 3112 C C . SER A 1 397 ? 23.826 -8.968 12.555 1.00 94.88 397 SER A C 1
ATOM 3114 O O . SER A 1 397 ? 24.886 -8.879 13.174 1.00 94.88 397 SER A O 1
ATOM 3116 N N . GLU A 1 398 ? 23.009 -7.918 12.417 1.00 94.50 398 GLU A N 1
ATOM 3117 C CA . GLU A 1 398 ? 23.300 -6.585 12.960 1.00 94.50 398 GLU A CA 1
ATOM 3118 C C . GLU A 1 398 ? 22.828 -6.438 14.422 1.00 94.50 398 GLU A C 1
ATOM 3120 O O . GLU A 1 398 ? 21.655 -6.643 14.756 1.00 94.50 398 GLU A O 1
ATOM 3125 N N . ASP A 1 399 ? 23.727 -6.009 15.314 1.00 93.62 399 ASP A N 1
ATOM 3126 C CA . ASP A 1 399 ? 23.373 -5.677 16.704 1.00 93.62 399 ASP A CA 1
ATOM 3127 C C . ASP A 1 399 ? 22.438 -4.457 16.777 1.00 93.62 399 ASP A C 1
ATOM 3129 O O . ASP A 1 399 ? 21.465 -4.459 17.536 1.00 93.62 399 ASP A O 1
ATOM 3133 N N . VAL A 1 400 ? 22.725 -3.424 15.972 1.00 96.31 400 VAL A N 1
ATOM 3134 C CA . VAL A 1 400 ? 21.915 -2.205 15.834 1.00 96.31 400 VAL A CA 1
ATOM 3135 C C . VAL A 1 400 ? 21.850 -1.794 14.365 1.00 96.31 400 VAL A C 1
ATOM 3137 O O . VAL A 1 400 ? 22.865 -1.380 13.806 1.00 96.31 400 VAL A O 1
ATOM 3140 N N . MET A 1 401 ? 20.655 -1.842 13.771 1.00 97.12 401 MET A N 1
ATOM 3141 C CA . MET A 1 401 ? 20.442 -1.474 12.365 1.00 97.12 401 MET A CA 1
ATOM 3142 C C . MET A 1 401 ? 19.969 -0.023 12.227 1.00 97.12 401 MET A C 1
ATOM 3144 O O . MET A 1 401 ? 19.061 0.419 12.936 1.00 97.12 401 MET A O 1
ATOM 3148 N N . ARG A 1 402 ? 20.558 0.724 11.286 1.00 97.69 402 ARG A N 1
ATOM 3149 C CA . ARG A 1 402 ? 20.096 2.066 10.888 1.00 97.69 402 ARG A CA 1
ATOM 3150 C C . ARG A 1 402 ? 19.357 1.972 9.565 1.00 97.69 402 ARG A C 1
ATOM 3152 O O . ARG A 1 402 ? 19.978 1.640 8.561 1.00 97.69 402 ARG A O 1
ATOM 3159 N N . ILE A 1 403 ? 18.070 2.299 9.551 1.00 97.50 403 ILE A N 1
ATOM 3160 C CA . ILE A 1 403 ? 17.229 2.110 8.366 1.00 97.50 403 ILE A CA 1
ATOM 3161 C C . ILE A 1 403 ? 16.259 3.269 8.163 1.00 97.50 403 ILE A C 1
ATOM 3163 O O . ILE A 1 403 ? 15.775 3.880 9.120 1.00 97.50 403 ILE A O 1
ATOM 3167 N N . THR A 1 404 ? 15.947 3.538 6.902 1.00 98.31 404 THR A N 1
ATOM 3168 C CA . THR A 1 404 ? 14.911 4.489 6.514 1.00 98.31 404 THR A CA 1
ATOM 3169 C C . THR A 1 404 ? 13.764 3.753 5.828 1.00 98.31 404 THR A C 1
ATOM 3171 O O . THR A 1 404 ? 13.972 2.804 5.071 1.00 98.31 404 THR A O 1
ATOM 3174 N N . VAL A 1 405 ? 12.540 4.175 6.133 1.00 98.44 405 VAL A N 1
ATOM 3175 C CA . VAL A 1 405 ? 11.300 3.623 5.582 1.00 98.44 405 VAL A CA 1
ATOM 3176 C C . VAL A 1 405 ? 10.609 4.718 4.777 1.00 98.44 405 VAL A C 1
ATOM 3178 O O . VAL A 1 405 ? 10.186 5.731 5.342 1.00 98.44 405 VAL A O 1
ATOM 3181 N N . GLY A 1 406 ? 10.499 4.517 3.466 1.00 97.44 406 GLY A N 1
ATOM 3182 C CA . GLY A 1 406 ? 9.703 5.360 2.581 1.00 97.44 406 GLY A CA 1
ATOM 3183 C C . GLY A 1 406 ? 8.229 4.986 2.690 1.00 97.44 406 GLY A C 1
ATOM 3184 O O . GLY A 1 406 ? 7.883 3.810 2.572 1.00 97.44 406 GLY A O 1
ATOM 3185 N N . VAL A 1 407 ? 7.358 5.965 2.934 1.00 96.88 407 VAL A N 1
ATOM 3186 C CA . VAL A 1 407 ? 5.922 5.742 3.137 1.00 96.88 407 VAL A CA 1
ATOM 3187 C C . VAL A 1 407 ? 5.084 6.628 2.220 1.00 96.88 407 VAL A C 1
ATOM 3189 O O . VAL A 1 407 ? 5.311 7.834 2.112 1.00 96.88 407 VAL A O 1
ATOM 3192 N N . ASP A 1 408 ? 4.064 6.036 1.605 1.00 94.00 408 ASP A N 1
ATOM 3193 C CA . ASP A 1 408 ? 2.987 6.748 0.915 1.00 94.00 408 ASP A CA 1
ATOM 3194 C C . ASP A 1 408 ? 1.616 6.162 1.319 1.00 94.00 408 ASP A C 1
ATOM 3196 O O . ASP A 1 408 ? 1.514 5.152 2.020 1.00 94.00 408 ASP A O 1
ATOM 3200 N N . GLY A 1 409 ? 0.537 6.816 0.902 1.00 92.06 409 GLY A N 1
ATOM 3201 C CA . GLY A 1 409 ? -0.838 6.403 1.135 1.00 92.06 409 GLY A CA 1
ATOM 3202 C C . GLY A 1 409 ? -1.651 7.419 1.937 1.00 92.06 409 GLY A C 1
ATOM 3203 O O . GLY A 1 409 ? -1.177 8.091 2.856 1.00 92.06 409 GLY A O 1
ATOM 3204 N N . SER A 1 410 ? -2.925 7.535 1.565 1.00 91.81 410 SER A N 1
ATOM 3205 C CA . SER A 1 410 ? -3.856 8.531 2.098 1.00 91.81 410 SER A CA 1
ATOM 3206 C C . SER A 1 410 ? -4.172 8.367 3.585 1.00 91.81 410 SER A C 1
ATOM 3208 O O . SER A 1 410 ? -4.406 9.372 4.250 1.00 91.81 410 SER A O 1
ATOM 3210 N N . VAL A 1 411 ? -4.163 7.147 4.134 1.00 95.25 411 VAL A N 1
ATOM 3211 C CA . VAL A 1 411 ? -4.413 6.932 5.569 1.00 95.25 411 VAL A CA 1
ATOM 3212 C C . VAL A 1 411 ? -3.233 7.454 6.380 1.00 95.25 411 VAL A C 1
ATOM 3214 O O . VAL A 1 411 ? -3.435 8.234 7.303 1.00 95.25 411 VAL A O 1
ATOM 3217 N N . TYR A 1 412 ? -2.002 7.107 6.000 1.00 96.44 412 TYR A N 1
ATOM 3218 C CA . TYR A 1 412 ? -0.810 7.584 6.703 1.00 96.44 412 TYR A CA 1
ATOM 3219 C C . TYR A 1 412 ? -0.641 9.111 6.617 1.00 96.44 412 TYR A C 1
ATOM 3221 O O . TYR A 1 412 ? -0.337 9.741 7.628 1.00 96.44 412 TYR A O 1
ATOM 3229 N N . LYS A 1 413 ? -0.877 9.704 5.436 1.00 93.69 413 LYS A N 1
ATOM 3230 C CA . LYS A 1 413 ? -0.701 11.147 5.188 1.00 93.69 413 LYS A CA 1
ATOM 3231 C C . LYS A 1 413 ? -1.819 12.035 5.749 1.00 93.69 413 LYS A C 1
ATOM 3233 O O . LYS A 1 413 ? -1.546 13.156 6.162 1.00 93.69 413 LYS A O 1
ATOM 3238 N N . LEU A 1 414 ? -3.079 11.585 5.713 1.00 93.56 414 LEU A N 1
ATOM 3239 C CA . LEU A 1 414 ? -4.246 12.445 5.992 1.00 93.56 414 LEU A CA 1
ATOM 3240 C C . LEU A 1 414 ? -4.937 12.155 7.332 1.00 93.56 414 LEU A C 1
ATOM 3242 O O . LEU A 1 414 ? -5.791 12.937 7.750 1.00 93.56 414 LEU A O 1
ATOM 3246 N N . HIS A 1 415 ? -4.639 11.034 7.996 1.00 96.81 415 HIS A N 1
ATOM 3247 C CA . HIS A 1 415 ? -5.249 10.706 9.285 1.00 96.81 415 HIS A CA 1
ATOM 3248 C C . HIS A 1 415 ? -4.460 11.343 10.444 1.00 96.81 415 HIS A C 1
ATOM 3250 O O . HIS A 1 415 ? -3.282 11.021 10.616 1.00 96.81 415 HIS A O 1
ATOM 3256 N N . PRO A 1 416 ? -5.090 12.176 11.297 1.00 96.44 416 PRO A N 1
ATOM 3257 C CA . PRO A 1 416 ? -4.389 13.101 12.198 1.00 96.44 416 PRO A CA 1
ATOM 3258 C C . PRO A 1 416 ? -3.415 12.423 13.171 1.00 96.44 416 PRO A C 1
ATOM 3260 O O . PRO A 1 416 ? -2.352 12.965 13.442 1.00 96.44 416 PRO A O 1
ATOM 3263 N N . SER A 1 417 ? -3.754 11.233 13.675 1.00 96.62 417 SER A N 1
ATOM 3264 C CA . SER A 1 417 ? -2.944 10.520 14.677 1.00 96.62 417 SER A CA 1
ATOM 3265 C C . SER A 1 417 ? -2.403 9.161 14.217 1.00 96.62 417 SER A C 1
ATOM 3267 O O . SER A 1 417 ? -1.801 8.452 15.023 1.00 96.62 417 SER A O 1
ATOM 3269 N N . PHE A 1 418 ? -2.612 8.750 12.956 1.00 98.00 418 PHE A N 1
ATOM 3270 C CA . PHE A 1 418 ? -2.226 7.393 12.527 1.00 98.00 418 PHE A CA 1
ATOM 3271 C C . PHE A 1 418 ? -0.704 7.232 12.544 1.00 98.00 418 PHE A C 1
ATOM 3273 O O . PHE A 1 418 ? -0.184 6.336 13.205 1.00 98.00 418 PHE A O 1
ATOM 3280 N N . LYS A 1 419 ? 0.001 8.158 11.880 1.00 97.00 419 LYS A N 1
ATOM 3281 C CA . LYS A 1 419 ? 1.467 8.224 11.801 1.00 97.00 419 LYS A CA 1
ATOM 3282 C C . LYS A 1 419 ? 2.132 8.179 13.180 1.00 97.00 419 LYS A C 1
ATOM 3284 O O . LYS A 1 419 ? 3.053 7.395 13.390 1.00 97.00 419 LYS A O 1
ATOM 3289 N N . GLU A 1 420 ? 1.640 8.972 14.132 1.00 98.00 420 GLU A N 1
ATOM 3290 C CA . GLU A 1 420 ? 2.198 9.062 15.488 1.00 98.00 420 GLU A CA 1
ATOM 3291 C C . GLU A 1 420 ? 2.040 7.750 16.271 1.00 98.00 420 GLU A C 1
ATOM 3293 O O . GLU A 1 420 ? 3.021 7.233 16.812 1.00 98.00 420 GLU A O 1
ATOM 3298 N N . ARG A 1 421 ? 0.823 7.179 16.288 1.00 98.38 421 ARG A N 1
ATOM 3299 C CA . ARG A 1 421 ? 0.526 5.894 16.952 1.00 98.38 421 ARG A CA 1
ATOM 3300 C C . ARG A 1 421 ? 1.353 4.761 16.336 1.00 98.38 421 ARG A C 1
ATOM 3302 O O . ARG A 1 421 ? 1.989 3.995 17.058 1.00 98.38 421 ARG A O 1
ATOM 3309 N N . PHE A 1 422 ? 1.404 4.708 15.006 1.00 98.69 422 PHE A N 1
ATOM 3310 C CA . PHE A 1 422 ? 2.195 3.749 14.238 1.00 98.69 422 PHE A CA 1
ATOM 3311 C C . PHE A 1 422 ? 3.695 3.841 14.579 1.00 98.69 422 PHE A C 1
ATOM 3313 O O . PHE A 1 422 ? 4.279 2.856 15.032 1.00 98.69 422 PHE A O 1
ATOM 3320 N N . HIS A 1 423 ? 4.316 5.023 14.471 1.00 98.56 423 HIS A N 1
ATOM 3321 C CA . HIS A 1 423 ? 5.741 5.218 14.792 1.00 98.56 423 HIS A CA 1
ATOM 3322 C C . HIS A 1 423 ? 6.088 4.856 16.239 1.00 98.56 423 HIS A C 1
ATOM 3324 O O . HIS A 1 423 ? 7.164 4.310 16.492 1.00 98.56 423 HIS A O 1
ATOM 3330 N N . ALA A 1 424 ? 5.206 5.171 17.191 1.00 98.44 424 ALA A N 1
ATOM 3331 C CA . ALA A 1 424 ? 5.417 4.862 18.602 1.00 98.44 424 ALA A CA 1
ATOM 3332 C C . ALA A 1 424 ? 5.450 3.347 18.867 1.00 98.44 424 ALA A C 1
ATOM 3334 O O . ALA A 1 424 ? 6.276 2.885 19.656 1.00 98.44 424 ALA A O 1
ATOM 3335 N N . ILE A 1 425 ? 4.591 2.570 18.198 1.00 98.69 425 ILE A N 1
ATOM 3336 C CA . ILE A 1 425 ? 4.586 1.108 18.319 1.00 98.69 425 ILE A CA 1
ATOM 3337 C C . ILE A 1 425 ? 5.762 0.471 17.579 1.00 98.69 425 ILE A C 1
ATOM 3339 O O . ILE A 1 425 ? 6.419 -0.379 18.177 1.00 98.69 425 ILE A O 1
ATOM 3343 N N . VAL A 1 426 ? 6.095 0.899 16.351 1.00 98.69 426 VAL A N 1
ATOM 3344 C CA . VAL A 1 426 ? 7.248 0.332 15.618 1.00 98.69 426 VAL A CA 1
ATOM 3345 C C . VAL A 1 426 ? 8.511 0.431 16.477 1.00 98.69 426 VAL A C 1
ATOM 3347 O O . VAL A 1 426 ? 9.125 -0.589 16.769 1.00 98.69 426 VAL A O 1
ATOM 3350 N N . ARG A 1 427 ? 8.830 1.624 17.006 1.00 98.31 427 ARG A N 1
ATOM 3351 C CA . ARG A 1 427 ? 10.019 1.834 17.858 1.00 98.31 427 ARG A CA 1
ATOM 3352 C C . ARG A 1 427 ? 10.031 0.988 19.138 1.00 98.31 427 ARG A C 1
ATOM 3354 O O . ARG A 1 427 ? 11.108 0.637 19.608 1.00 98.31 427 ARG A O 1
ATOM 3361 N N . ARG A 1 428 ? 8.866 0.650 19.707 1.00 98.19 428 ARG A N 1
ATOM 3362 C CA . ARG A 1 428 ? 8.762 -0.258 20.870 1.00 98.19 428 ARG A CA 1
ATOM 3363 C C . ARG A 1 428 ? 9.034 -1.716 20.501 1.00 98.19 428 ARG A C 1
ATOM 3365 O O . ARG A 1 428 ? 9.590 -2.446 21.315 1.00 98.19 428 ARG A O 1
ATOM 3372 N N . LEU A 1 429 ? 8.640 -2.137 19.300 1.00 98.62 429 LEU A N 1
ATOM 3373 C CA . LEU A 1 429 ? 8.825 -3.504 18.804 1.00 98.62 429 LEU A CA 1
ATOM 3374 C C . LEU A 1 429 ? 10.203 -3.731 18.150 1.00 98.62 429 LEU A C 1
ATOM 3376 O O . LEU A 1 429 ? 10.636 -4.875 18.029 1.00 98.62 429 LEU A O 1
ATOM 3380 N N . THR A 1 430 ? 10.915 -2.662 17.781 1.00 97.94 430 THR A N 1
ATOM 3381 C CA . THR A 1 430 ? 12.263 -2.698 17.181 1.00 97.94 430 THR A CA 1
ATOM 3382 C C . THR A 1 430 ? 13.295 -1.917 18.026 1.00 97.94 430 THR A C 1
ATOM 3384 O O . THR A 1 430 ? 13.895 -0.958 17.532 1.00 97.94 430 THR A O 1
ATOM 3387 N N . PRO A 1 431 ? 13.527 -2.267 19.309 1.00 97.06 431 PRO A N 1
ATOM 3388 C CA . PRO A 1 431 ? 14.406 -1.492 20.197 1.00 97.06 431 PRO A CA 1
ATOM 3389 C C . PRO A 1 431 ? 15.878 -1.461 19.744 1.00 97.06 431 PRO A C 1
ATOM 3391 O O . PRO A 1 431 ? 16.618 -0.567 20.144 1.00 97.06 431 PRO A O 1
ATOM 3394 N N . SER A 1 432 ? 16.289 -2.410 18.897 1.00 97.44 432 SER A N 1
ATOM 3395 C CA . SER A 1 432 ? 17.624 -2.502 18.290 1.00 97.44 432 SER A CA 1
ATOM 3396 C C . SER A 1 432 ? 17.722 -1.828 16.910 1.00 97.44 432 SER A C 1
ATOM 3398 O O . SER A 1 432 ? 18.624 -2.152 16.139 1.00 97.44 432 SER A O 1
ATOM 3400 N N . CYS A 1 433 ? 16.804 -0.920 16.559 1.00 97.62 433 CYS A N 1
ATOM 3401 C CA . CYS A 1 433 ? 16.819 -0.230 15.266 1.00 97.62 433 CYS A CA 1
ATOM 3402 C C . CYS A 1 433 ? 16.657 1.290 15.413 1.00 97.62 433 CYS A C 1
ATOM 3404 O O . CYS A 1 433 ? 15.722 1.776 16.051 1.00 97.62 433 CYS A O 1
ATOM 3406 N N . GLU A 1 434 ? 17.523 2.053 14.746 1.00 97.50 434 GLU A N 1
ATOM 3407 C CA . GLU A 1 434 ? 17.352 3.494 14.545 1.00 97.50 434 GLU A CA 1
ATOM 3408 C C . GLU A 1 434 ? 16.571 3.713 13.237 1.00 97.50 434 GLU A C 1
ATOM 3410 O O . GLU A 1 434 ? 17.114 3.511 12.150 1.00 97.50 434 GLU A O 1
ATOM 3415 N N . ILE A 1 435 ? 15.290 4.092 13.344 1.00 98.25 435 ILE A N 1
ATOM 3416 C CA . ILE A 1 435 ? 14.371 4.181 12.195 1.00 98.25 435 ILE A CA 1
ATOM 3417 C C . ILE A 1 435 ? 14.000 5.631 11.869 1.00 98.25 435 ILE A C 1
ATOM 3419 O O . ILE A 1 435 ? 13.355 6.320 12.675 1.00 98.25 435 ILE A O 1
ATOM 3423 N N . THR A 1 436 ? 14.316 6.039 10.642 1.00 98.31 436 THR A N 1
ATOM 3424 C CA . THR A 1 436 ? 13.799 7.253 9.994 1.00 98.31 436 THR A CA 1
ATOM 3425 C C . THR A 1 436 ? 12.586 6.900 9.131 1.00 98.31 436 THR A C 1
ATOM 3427 O O . THR A 1 436 ? 12.564 5.865 8.470 1.00 98.31 436 THR A O 1
ATOM 3430 N N . PHE A 1 437 ? 11.577 7.770 9.099 1.00 98.06 437 PHE A N 1
ATOM 3431 C CA . PHE A 1 437 ? 10.432 7.645 8.193 1.00 98.06 437 PHE A CA 1
ATOM 3432 C C . PHE A 1 437 ? 10.391 8.856 7.264 1.00 98.06 437 PHE A C 1
ATOM 3434 O O . PHE A 1 437 ? 10.384 9.986 7.755 1.00 98.06 437 PHE A O 1
ATOM 3441 N N . ILE A 1 438 ? 10.334 8.617 5.954 1.00 95.69 438 ILE A N 1
ATOM 3442 C CA . ILE A 1 438 ? 10.207 9.653 4.920 1.00 95.69 438 ILE A CA 1
ATOM 3443 C C . ILE A 1 438 ? 8.852 9.487 4.235 1.00 95.69 438 ILE A C 1
ATOM 3445 O O . ILE A 1 438 ? 8.427 8.370 3.950 1.00 95.69 438 ILE A O 1
ATOM 3449 N N . GLU A 1 439 ? 8.162 10.596 3.985 1.00 94.12 439 GLU A N 1
ATOM 3450 C CA . GLU A 1 439 ? 6.950 10.610 3.165 1.00 94.12 439 GLU A CA 1
ATOM 3451 C C . GLU A 1 439 ? 7.318 10.884 1.714 1.00 94.12 439 GLU A C 1
ATOM 3453 O O . GLU A 1 439 ? 7.959 11.888 1.425 1.00 94.12 439 GLU A O 1
ATOM 3458 N N . SER A 1 440 ? 6.892 10.021 0.792 1.00 88.19 440 SER A N 1
ATOM 3459 C CA . SER A 1 440 ? 7.088 10.280 -0.635 1.00 88.19 440 SER A CA 1
ATOM 3460 C C . SER A 1 440 ? 6.137 11.393 -1.083 1.00 88.19 440 SER A C 1
ATOM 3462 O O . SER A 1 440 ? 4.943 11.148 -1.247 1.00 88.19 440 SER A O 1
ATOM 3464 N N . GLU A 1 441 ? 6.619 12.627 -1.254 1.00 76.62 441 GLU A N 1
ATOM 3465 C CA . GLU A 1 441 ? 5.760 13.768 -1.624 1.00 76.62 441 GLU A CA 1
ATOM 3466 C C . GLU A 1 441 ? 5.102 13.575 -2.999 1.00 76.62 441 GLU A C 1
ATOM 3468 O O . GLU A 1 441 ? 3.887 13.728 -3.141 1.00 76.62 441 GLU A O 1
ATOM 3473 N N . GLU A 1 442 ? 5.890 13.164 -3.996 1.00 72.00 442 GLU A N 1
ATOM 3474 C CA . GLU A 1 442 ? 5.435 12.925 -5.373 1.00 72.00 442 GLU A CA 1
ATOM 3475 C C . GLU A 1 442 ? 4.939 11.486 -5.615 1.00 72.00 442 GLU A C 1
ATOM 3477 O O . GLU A 1 442 ? 4.475 11.168 -6.711 1.00 72.00 442 GLU A O 1
ATOM 3482 N N . GLY A 1 443 ? 4.985 10.620 -4.602 1.00 73.50 443 GLY A N 1
ATOM 3483 C CA . GLY A 1 443 ? 4.519 9.233 -4.643 1.00 73.50 443 GLY A CA 1
ATOM 3484 C C . GLY A 1 443 ? 5.272 8.314 -5.615 1.00 73.50 443 GLY A C 1
ATOM 3485 O O . GLY A 1 443 ? 6.290 8.665 -6.217 1.00 73.50 443 GLY A O 1
ATOM 3486 N N . SER A 1 444 ? 4.710 7.121 -5.811 1.00 82.56 444 SER A N 1
ATOM 3487 C CA . SER A 1 444 ? 5.244 6.031 -6.651 1.00 82.56 444 SER A CA 1
ATOM 3488 C C . SER A 1 444 ? 5.743 6.447 -8.050 1.00 82.56 444 SER A C 1
ATOM 3490 O O . SER A 1 444 ? 6.767 5.944 -8.509 1.00 82.56 444 SER A O 1
ATOM 3492 N N . GLY A 1 445 ? 5.076 7.385 -8.733 1.00 83.88 445 GLY A N 1
ATOM 3493 C CA . GLY A 1 445 ? 5.418 7.796 -10.102 1.00 83.88 445 GLY A CA 1
ATOM 3494 C C . GLY A 1 445 ? 6.879 8.235 -10.285 1.00 83.88 445 GLY A C 1
ATOM 3495 O O . GLY A 1 445 ? 7.516 7.839 -11.265 1.00 83.88 445 GLY A O 1
ATOM 3496 N N . ARG A 1 446 ? 7.456 8.976 -9.327 1.00 87.31 446 ARG A N 1
ATOM 3497 C CA . ARG A 1 446 ? 8.880 9.364 -9.374 1.00 87.31 446 ARG A CA 1
ATOM 3498 C C . ARG A 1 446 ? 9.801 8.149 -9.244 1.00 87.31 446 ARG A C 1
ATOM 3500 O O . ARG A 1 446 ? 10.800 8.050 -9.953 1.00 87.31 446 ARG A O 1
ATOM 3507 N N . GLY A 1 447 ? 9.434 7.200 -8.388 1.00 88.62 447 GLY A N 1
ATOM 3508 C CA . GLY A 1 447 ? 10.161 5.952 -8.182 1.00 88.62 447 GLY A CA 1
ATOM 3509 C C . GLY A 1 447 ? 10.251 5.075 -9.426 1.00 88.62 447 GLY A C 1
ATOM 3510 O O . GLY A 1 447 ? 11.343 4.661 -9.799 1.00 88.62 447 GLY A O 1
ATOM 3511 N N . ALA A 1 448 ? 9.131 4.825 -10.109 1.00 89.38 448 ALA A N 1
ATOM 3512 C CA . ALA A 1 448 ? 9.126 3.983 -11.310 1.00 89.38 448 ALA A CA 1
ATOM 3513 C C . ALA A 1 448 ? 9.943 4.583 -12.466 1.00 89.38 448 ALA A C 1
ATOM 3515 O O . ALA A 1 448 ? 10.606 3.846 -13.196 1.00 89.38 448 ALA A O 1
ATOM 3516 N N . ALA A 1 449 ? 9.971 5.912 -12.598 1.00 87.88 449 ALA A N 1
ATOM 3517 C CA . ALA A 1 449 ? 10.858 6.586 -13.543 1.00 87.88 449 ALA A CA 1
ATOM 3518 C C . ALA A 1 449 ? 12.346 6.407 -13.184 1.00 87.88 449 ALA A C 1
ATOM 3520 O O . ALA A 1 449 ? 13.156 6.113 -14.059 1.00 87.88 449 ALA A O 1
ATOM 3521 N N . LEU A 1 450 ? 12.711 6.509 -11.900 1.00 87.12 450 LEU A N 1
ATOM 3522 C CA . LEU A 1 450 ? 14.083 6.249 -11.442 1.00 87.12 450 LEU A CA 1
ATOM 3523 C C . LEU A 1 450 ? 14.498 4.783 -11.658 1.00 87.12 450 LEU A C 1
ATOM 3525 O O . LEU A 1 450 ? 15.618 4.526 -12.090 1.00 87.12 450 LEU A O 1
ATOM 3529 N N . ILE A 1 451 ? 13.596 3.821 -11.432 1.00 88.62 451 ILE A N 1
ATOM 3530 C CA . ILE A 1 451 ? 13.845 2.398 -11.730 1.00 88.62 451 ILE A CA 1
ATOM 3531 C C . ILE A 1 451 ? 14.037 2.189 -13.236 1.00 88.62 451 ILE A C 1
ATOM 3533 O O . ILE A 1 451 ? 14.955 1.479 -13.637 1.00 88.62 451 ILE A O 1
ATOM 3537 N N . SER A 1 452 ? 13.238 2.861 -14.067 1.00 87.31 452 SER A N 1
ATOM 3538 C CA . SER A 1 452 ? 13.392 2.843 -15.529 1.00 87.31 452 SER A CA 1
ATOM 3539 C C . SER A 1 452 ? 14.756 3.364 -15.961 1.00 87.31 452 SER A C 1
ATOM 3541 O O . SER A 1 452 ? 15.386 2.785 -16.840 1.00 87.31 452 SER A O 1
ATOM 3543 N N . ALA A 1 453 ? 15.249 4.417 -15.309 1.00 84.38 453 ALA A N 1
ATOM 3544 C CA . ALA A 1 453 ? 16.566 4.968 -15.581 1.00 84.38 453 ALA A CA 1
ATOM 3545 C C . ALA A 1 453 ? 17.701 4.005 -15.190 1.00 84.38 453 ALA A C 1
ATOM 3547 O O . ALA A 1 453 ? 18.629 3.811 -15.973 1.00 84.38 453 ALA A O 1
ATOM 3548 N N . VAL A 1 454 ? 17.597 3.334 -14.035 1.00 83.12 454 VAL A N 1
ATOM 3549 C CA . VAL A 1 454 ? 18.532 2.266 -13.624 1.00 83.12 454 VAL A CA 1
ATOM 3550 C C . VAL A 1 454 ? 18.488 1.081 -14.599 1.00 83.12 454 VAL A C 1
ATOM 3552 O O . VAL A 1 454 ? 19.541 0.563 -14.973 1.00 83.12 454 VAL A O 1
ATOM 3555 N N . ALA A 1 455 ? 17.297 0.673 -15.049 1.00 82.31 455 ALA A N 1
ATOM 3556 C CA . ALA A 1 455 ? 17.115 -0.401 -16.026 1.00 82.31 455 ALA A CA 1
ATOM 3557 C C . ALA A 1 455 ? 17.758 -0.051 -17.379 1.00 82.31 455 ALA A C 1
ATOM 3559 O O . ALA A 1 455 ? 18.573 -0.822 -17.880 1.00 82.31 455 ALA A O 1
ATOM 3560 N N . CYS A 1 456 ? 17.493 1.149 -17.912 1.00 79.62 456 CYS A N 1
ATOM 3561 C CA . CYS A 1 456 ? 18.122 1.651 -19.139 1.00 79.62 456 CYS A CA 1
ATOM 3562 C C . CYS A 1 456 ? 19.651 1.701 -19.009 1.00 79.62 456 CYS A C 1
ATOM 3564 O O . CYS A 1 456 ? 20.363 1.214 -19.884 1.00 79.62 456 CYS A O 1
ATOM 3566 N N . LYS A 1 457 ? 20.170 2.232 -17.890 1.00 72.88 457 LYS A N 1
ATOM 3567 C CA . LYS A 1 457 ? 21.616 2.309 -17.628 1.00 72.88 457 LYS A CA 1
ATOM 3568 C C . LYS A 1 457 ? 22.259 0.916 -17.654 1.00 72.88 457 LYS A C 1
ATOM 3570 O O . LYS A 1 457 ? 23.296 0.738 -18.289 1.00 72.88 457 LYS A O 1
ATOM 3575 N N . LYS A 1 458 ? 21.630 -0.084 -17.021 1.00 68.00 458 LYS A N 1
ATOM 3576 C CA . LYS A 1 458 ? 22.106 -1.478 -17.043 1.00 68.00 458 LYS A CA 1
ATOM 3577 C C . LYS A 1 458 ? 21.998 -2.130 -18.417 1.00 68.00 458 LYS A C 1
ATOM 3579 O O . LYS A 1 458 ? 22.930 -2.827 -18.796 1.00 68.00 458 LYS A O 1
ATOM 3584 N N . ALA A 1 459 ? 20.923 -1.894 -19.167 1.00 64.50 459 ALA A N 1
ATOM 3585 C CA . ALA A 1 459 ? 20.782 -2.411 -20.529 1.00 64.50 459 ALA A CA 1
ATOM 3586 C C . ALA A 1 459 ? 21.903 -1.887 -21.447 1.00 64.50 459 ALA A C 1
ATOM 3588 O O . ALA A 1 459 ? 22.522 -2.675 -22.163 1.00 64.50 459 ALA A O 1
ATOM 3589 N N . CYS A 1 460 ? 22.240 -0.593 -21.339 1.00 59.00 460 CYS A N 1
ATOM 3590 C CA . CYS A 1 460 ? 23.378 0.011 -22.037 1.00 59.00 460 CYS A CA 1
ATOM 3591 C C . CYS A 1 460 ? 24.729 -0.600 -21.624 1.00 59.00 460 CYS A C 1
ATOM 3593 O O . CYS A 1 460 ? 25.560 -0.847 -22.492 1.00 59.00 460 CYS A O 1
ATOM 3595 N N . MET A 1 461 ? 24.956 -0.875 -20.331 1.00 50.78 461 MET A N 1
ATOM 3596 C CA . MET A 1 461 ? 26.189 -1.543 -19.877 1.00 50.78 461 MET A CA 1
ATOM 3597 C C . MET A 1 461 ? 26.277 -3.006 -20.332 1.00 50.78 461 MET A C 1
ATOM 3599 O O . MET A 1 461 ? 27.340 -3.464 -20.727 1.00 50.78 461 MET A O 1
ATOM 3603 N N . LEU A 1 462 ? 25.179 -3.761 -20.257 1.00 43.53 462 LEU A N 1
ATOM 3604 C CA . LEU A 1 462 ? 25.168 -5.204 -20.527 1.00 43.53 462 LEU A CA 1
ATOM 3605 C C . LEU A 1 462 ? 25.048 -5.546 -22.022 1.00 43.53 462 LEU A C 1
ATOM 3607 O O . LEU A 1 462 ? 25.159 -6.718 -22.380 1.00 43.53 462 LEU A O 1
ATOM 3611 N N . GLY A 1 463 ? 24.810 -4.555 -22.889 1.00 42.66 463 GLY A N 1
ATOM 3612 C CA . GLY A 1 463 ? 24.679 -4.742 -24.337 1.00 42.66 463 GLY A CA 1
ATOM 3613 C C . GLY A 1 463 ? 23.447 -5.554 -24.757 1.00 42.66 463 GLY A C 1
ATOM 3614 O O . GLY A 1 463 ? 23.474 -6.200 -25.799 1.00 42.66 463 GLY A O 1
ATOM 3615 N N . GLN A 1 464 ? 22.384 -5.564 -23.944 1.00 34.94 464 GLN A N 1
ATOM 3616 C CA . GLN A 1 464 ? 21.210 -6.437 -24.117 1.00 34.94 464 GLN A CA 1
ATOM 3617 C C . GLN A 1 464 ? 20.088 -5.809 -24.970 1.00 34.94 464 GLN A C 1
ATOM 3619 O O . GLN A 1 464 ? 18.913 -5.858 -24.615 1.00 34.94 464 GLN A O 1
ATOM 3624 N N . THR A 1 465 ? 20.448 -5.241 -26.121 1.00 32.06 465 THR A N 1
ATOM 3625 C CA . THR A 1 465 ? 19.513 -4.910 -27.217 1.00 32.06 465 THR A CA 1
ATOM 3626 C C . THR A 1 465 ? 19.509 -6.043 -28.278 1.00 32.06 465 THR A C 1
ATOM 3628 O O . THR A 1 465 ? 20.432 -6.859 -28.290 1.00 32.06 465 THR A O 1
ATOM 3631 N N . PRO A 1 466 ? 18.474 -6.191 -29.139 1.00 28.56 466 PRO A N 1
ATOM 3632 C CA . PRO A 1 466 ? 18.288 -7.397 -29.980 1.00 28.56 466 PRO A CA 1
ATOM 3633 C C . PRO A 1 466 ? 19.015 -7.422 -31.357 1.00 28.56 466 PRO A C 1
ATOM 3635 O O . PRO A 1 466 ? 18.764 -6.587 -32.220 1.00 28.56 466 PRO A O 1
ATOM 3638 N N . SER A 1 467 ? 19.835 -8.454 -31.624 1.00 27.12 467 SER A N 1
ATOM 3639 C CA . SER A 1 467 ? 20.913 -8.457 -32.649 1.00 27.12 467 SER A CA 1
ATOM 3640 C C . SER A 1 467 ? 20.624 -8.884 -34.122 1.00 27.12 467 SER A C 1
ATOM 3642 O O . SER A 1 467 ? 20.028 -9.945 -34.334 1.00 27.12 467 SER A O 1
ATOM 3644 N N . PRO A 1 468 ? 21.197 -8.193 -35.148 1.00 31.16 468 PRO A N 1
ATOM 3645 C CA . PRO A 1 468 ? 21.560 -8.747 -36.466 1.00 31.16 468 PRO A CA 1
ATOM 3646 C C . PRO A 1 468 ? 23.124 -8.904 -36.650 1.00 31.16 468 PRO A C 1
ATOM 3648 O O . PRO A 1 468 ? 23.675 -9.638 -35.827 1.00 31.16 468 PRO A O 1
ATOM 3651 N N . PRO A 1 469 ? 23.890 -8.443 -37.692 1.00 31.39 469 PRO A N 1
ATOM 3652 C CA . PRO A 1 469 ? 25.188 -9.085 -38.024 1.00 31.39 469 PRO A CA 1
ATOM 3653 C C . PRO A 1 469 ? 26.473 -8.525 -37.370 1.00 31.39 469 PRO A C 1
ATOM 3655 O O . PRO A 1 469 ? 26.620 -7.335 -37.110 1.00 31.39 469 PRO A O 1
ATOM 3658 N N . ALA A 1 470 ? 27.460 -9.415 -37.199 1.00 28.45 470 ALA A N 1
ATOM 3659 C CA . ALA A 1 470 ? 28.733 -9.168 -36.514 1.00 28.45 470 ALA A CA 1
ATOM 3660 C C . ALA A 1 470 ? 29.828 -8.468 -37.354 1.00 28.45 470 ALA A C 1
ATOM 3662 O O . ALA A 1 470 ? 30.008 -8.759 -38.538 1.00 28.45 470 ALA A O 1
ATOM 3663 N N . LEU A 1 471 ? 30.639 -7.641 -36.680 1.00 33.25 471 LEU A N 1
ATOM 3664 C CA . LEU A 1 471 ? 31.904 -7.074 -37.172 1.00 33.25 471 LEU A CA 1
ATOM 3665 C C . LEU A 1 471 ? 33.103 -7.991 -36.832 1.00 33.25 471 LEU A C 1
ATOM 3667 O O . LEU A 1 471 ? 33.134 -8.550 -35.734 1.00 33.25 471 LEU A O 1
ATOM 3671 N N . PRO A 1 472 ? 34.129 -8.115 -37.698 1.00 30.17 472 PRO A N 1
ATOM 3672 C CA . PRO A 1 472 ? 35.395 -8.766 -37.356 1.00 30.17 472 PRO A CA 1
ATOM 3673 C C . PRO A 1 472 ? 36.431 -7.763 -36.801 1.00 30.17 472 PRO A C 1
ATOM 3675 O O . PRO A 1 472 ? 36.806 -6.815 -37.486 1.00 30.17 472 PRO A O 1
ATOM 3678 N N . GLY A 1 473 ? 36.949 -7.989 -35.588 1.00 38.28 473 GLY A N 1
ATOM 3679 C CA . GLY A 1 473 ? 38.032 -7.182 -34.998 1.00 38.28 473 GLY A CA 1
ATOM 3680 C C . GLY A 1 473 ? 38.058 -7.198 -33.464 1.00 38.28 473 GLY A C 1
ATOM 3681 O O . GLY A 1 473 ? 37.192 -7.800 -32.836 1.00 38.28 473 GLY A O 1
ATOM 3682 N N . VAL A 1 474 ? 39.039 -6.515 -32.857 1.00 38.34 474 VAL A N 1
ATOM 3683 C CA . VAL A 1 474 ? 39.254 -6.453 -31.385 1.00 38.34 474 VAL A CA 1
ATOM 3684 C C . VAL A 1 474 ? 38.059 -5.836 -30.628 1.00 38.34 474 VAL A C 1
ATOM 3686 O O . VAL A 1 474 ? 37.832 -6.135 -29.461 1.00 38.34 474 VAL A O 1
ATOM 3689 N N . TRP A 1 475 ? 37.223 -5.057 -31.318 1.00 39.28 475 TRP A N 1
ATOM 3690 C CA . TRP A 1 475 ? 36.025 -4.402 -30.774 1.00 39.28 475 TRP A CA 1
ATOM 3691 C C . TRP A 1 475 ? 34.716 -5.202 -30.958 1.00 39.28 475 TRP A C 1
ATOM 3693 O O . TRP A 1 475 ? 33.629 -4.643 -30.836 1.00 39.28 475 TRP A O 1
ATOM 3703 N N . ALA A 1 476 ? 34.779 -6.490 -31.309 1.00 34.72 476 ALA A N 1
ATOM 3704 C CA . ALA A 1 476 ? 33.591 -7.261 -31.683 1.00 34.72 476 ALA A CA 1
ATOM 3705 C C . ALA A 1 476 ? 32.675 -7.640 -30.496 1.00 34.72 476 ALA A C 1
ATOM 3707 O O . ALA A 1 476 ? 33.075 -8.357 -29.577 1.00 34.72 476 ALA A O 1
ATOM 3708 N N . ALA A 1 477 ? 31.402 -7.247 -30.598 1.00 32.53 477 ALA A N 1
ATOM 3709 C CA . ALA A 1 477 ? 30.264 -7.730 -29.811 1.00 32.53 477 ALA A CA 1
ATOM 3710 C C . ALA A 1 477 ? 29.033 -7.906 -30.744 1.00 32.53 477 ALA A C 1
ATOM 3712 O O . ALA A 1 477 ? 29.005 -7.293 -31.816 1.00 32.53 477 ALA A O 1
ATOM 3713 N N . PRO A 1 478 ? 28.042 -8.763 -30.415 1.00 29.89 478 PRO A N 1
ATOM 3714 C CA . PRO A 1 478 ? 26.942 -9.106 -31.327 1.00 29.89 478 PRO A CA 1
ATOM 3715 C C . PRO A 1 478 ? 25.912 -7.964 -31.458 1.00 29.89 478 PRO A C 1
ATOM 3717 O O . PRO A 1 478 ? 24.994 -7.832 -30.654 1.00 29.89 478 PRO A O 1
ATOM 3720 N N . ALA A 1 479 ? 26.089 -7.136 -32.487 1.00 27.27 479 ALA A N 1
ATOM 3721 C CA . ALA A 1 479 ? 25.359 -5.887 -32.730 1.00 27.27 479 ALA A CA 1
ATOM 3722 C C . ALA A 1 479 ? 23.829 -6.025 -32.845 1.00 27.27 479 ALA A C 1
ATOM 3724 O O . ALA A 1 479 ? 23.391 -6.979 -33.474 1.00 27.27 479 ALA A O 1
ATOM 3725 N N . GLY A 1 480 ? 23.066 -5.017 -32.371 1.00 28.31 480 GLY A N 1
ATOM 3726 C CA . GLY A 1 480 ? 21.666 -4.679 -32.741 1.00 28.31 480 GLY A CA 1
ATOM 3727 C C . GLY A 1 480 ? 20.702 -4.413 -31.580 1.00 28.31 480 GLY A C 1
ATOM 3728 O O . GLY A 1 480 ? 21.014 -4.768 -30.453 1.00 28.31 480 GLY A O 1
ATOM 3729 N N . ASP A 1 481 ? 19.521 -3.817 -31.758 1.00 30.03 481 ASP A N 1
ATOM 3730 C CA . ASP A 1 481 ? 19.002 -2.937 -32.819 1.00 30.03 481 ASP A CA 1
ATOM 3731 C C . ASP A 1 481 ? 18.247 -1.821 -32.073 1.00 30.03 481 ASP A C 1
ATOM 3733 O O . ASP A 1 481 ? 17.574 -2.105 -31.081 1.00 30.03 481 ASP A O 1
ATOM 3737 N N . CYS A 1 482 ? 18.406 -0.567 -32.503 1.00 33.72 482 CYS A N 1
ATOM 3738 C CA . CYS A 1 482 ? 18.419 0.633 -31.641 1.00 33.72 482 CYS A CA 1
ATOM 3739 C C . CYS A 1 482 ? 19.619 0.666 -30.663 1.00 33.72 482 CYS A C 1
ATOM 3741 O O . CYS A 1 482 ? 19.564 0.121 -29.564 1.00 33.72 482 CYS A O 1
ATOM 3743 N N . GLY A 1 483 ? 20.705 1.347 -31.048 1.00 35.47 483 GLY A N 1
ATOM 3744 C CA . GLY A 1 483 ? 21.828 1.662 -30.152 1.00 35.47 483 GLY A CA 1
ATOM 3745 C C . GLY A 1 483 ? 21.655 3.003 -29.415 1.00 35.47 483 GLY A C 1
ATOM 3746 O O . GLY A 1 483 ? 20.867 3.842 -29.861 1.00 35.47 483 GLY A O 1
ATOM 3747 N N . PRO A 1 484 ? 22.403 3.245 -28.319 1.00 37.66 484 PRO A N 1
ATOM 3748 C CA . PRO A 1 484 ? 22.501 4.570 -27.705 1.00 37.66 484 PRO A CA 1
ATOM 3749 C C . PRO A 1 484 ? 23.116 5.579 -28.687 1.00 37.66 484 PRO A C 1
ATOM 3751 O O . PRO A 1 484 ? 23.841 5.200 -29.611 1.00 37.66 484 PRO A O 1
ATOM 3754 N N . SER A 1 485 ? 22.865 6.876 -28.489 1.00 40.62 485 SER A N 1
ATOM 3755 C CA . SER A 1 485 ? 23.502 7.898 -29.328 1.00 40.62 485 SER A CA 1
ATOM 3756 C C . SER A 1 485 ? 25.024 7.855 -29.161 1.00 40.62 485 SER A C 1
ATOM 3758 O O . SER A 1 485 ? 25.543 7.500 -28.101 1.00 40.62 485 SER A O 1
ATOM 3760 N N . THR A 1 486 ? 25.774 8.254 -30.186 1.00 43.94 486 THR A N 1
ATOM 3761 C CA . THR A 1 486 ? 27.247 8.291 -30.129 1.00 43.94 486 THR A CA 1
ATOM 3762 C C . THR A 1 486 ? 27.772 9.136 -28.963 1.00 43.94 486 THR A C 1
ATOM 3764 O O . THR A 1 486 ? 28.788 8.795 -28.364 1.00 43.94 486 THR A O 1
ATOM 3767 N N . SER A 1 487 ? 27.040 10.189 -28.581 1.00 39.59 487 SER A N 1
ATOM 3768 C CA . SER A 1 487 ? 27.293 10.998 -27.379 1.00 39.59 487 SER A CA 1
ATOM 3769 C C . SER A 1 487 ? 27.128 10.204 -26.074 1.00 39.59 487 SER A C 1
ATOM 3771 O O . SER A 1 487 ? 27.978 10.297 -25.190 1.00 39.59 487 SER A O 1
ATOM 3773 N N . GLN A 1 488 ? 26.088 9.370 -25.965 1.00 45.84 488 GLN A N 1
ATOM 3774 C CA . GLN A 1 488 ? 25.900 8.473 -24.820 1.00 45.84 488 GLN A CA 1
ATOM 3775 C C . GLN A 1 488 ? 27.004 7.410 -24.757 1.00 45.84 488 GLN A C 1
ATOM 3777 O O . GLN A 1 488 ? 27.551 7.178 -23.685 1.00 45.84 488 GLN A O 1
ATOM 3782 N N . ALA A 1 489 ? 27.385 6.816 -25.894 1.00 53.72 489 ALA A N 1
ATOM 3783 C CA . ALA A 1 489 ? 28.478 5.845 -25.952 1.00 53.72 489 ALA A CA 1
ATOM 3784 C C . ALA A 1 489 ? 29.819 6.458 -25.505 1.00 53.72 489 ALA A C 1
ATOM 3786 O O . ALA A 1 489 ? 30.515 5.863 -24.685 1.00 53.72 489 ALA A O 1
ATOM 3787 N N . PHE A 1 490 ? 30.144 7.671 -25.967 1.00 53.56 490 PHE A N 1
ATOM 3788 C CA . PHE A 1 490 ? 31.337 8.399 -25.525 1.00 53.56 490 PHE A CA 1
ATOM 3789 C C . PHE A 1 490 ? 31.310 8.674 -24.015 1.00 53.56 490 PHE A C 1
ATOM 3791 O O . PHE A 1 490 ? 32.255 8.327 -23.313 1.00 53.56 490 PHE A O 1
ATOM 3798 N N . SER A 1 491 ? 30.198 9.210 -23.497 1.00 55.38 491 SER A N 1
ATOM 3799 C CA . SER A 1 491 ? 30.035 9.521 -22.068 1.00 55.38 491 SER A CA 1
ATOM 3800 C C . SER A 1 491 ? 29.982 8.289 -21.152 1.00 55.38 491 SER A C 1
ATOM 3802 O O . SER A 1 491 ? 30.118 8.444 -19.939 1.00 55.38 491 SER A O 1
ATOM 3804 N N . CYS A 1 492 ? 29.746 7.087 -21.685 1.00 58.75 492 CYS A N 1
ATOM 3805 C CA . CYS A 1 492 ? 29.866 5.836 -20.933 1.00 58.75 492 CYS A CA 1
ATOM 3806 C C . CYS A 1 492 ? 31.310 5.326 -20.856 1.00 58.75 492 CYS A C 1
ATOM 3808 O O . CYS A 1 492 ? 31.621 4.558 -19.947 1.00 58.75 492 CYS A O 1
ATOM 3810 N N . ILE A 1 493 ? 32.172 5.721 -21.796 1.00 72.12 493 ILE A N 1
ATOM 3811 C CA . ILE A 1 493 ? 33.584 5.333 -21.796 1.00 72.12 493 ILE A CA 1
ATOM 3812 C C . ILE A 1 493 ? 34.412 6.376 -21.043 1.00 72.12 493 ILE A C 1
ATOM 3814 O O . ILE A 1 493 ? 35.229 5.979 -20.229 1.00 72.12 493 ILE A O 1
ATOM 3818 N N . ASP A 1 494 ? 34.175 7.674 -21.254 1.00 72.50 494 ASP A N 1
ATOM 3819 C CA . ASP A 1 494 ? 34.797 8.798 -20.531 1.00 72.50 494 ASP A CA 1
ATOM 3820 C C . ASP A 1 494 ? 34.329 8.851 -19.056 1.00 72.50 494 ASP A C 1
ATOM 3822 O O . ASP A 1 494 ? 33.432 9.609 -18.675 1.00 72.50 494 ASP A O 1
ATOM 3826 N N . GLN A 1 495 ? 34.902 7.973 -18.223 1.00 70.75 495 GLN A N 1
ATOM 3827 C CA . GLN A 1 495 ? 34.545 7.806 -16.809 1.00 70.75 495 GLN A CA 1
ATOM 3828 C C . GLN A 1 495 ? 35.001 9.011 -15.978 1.00 70.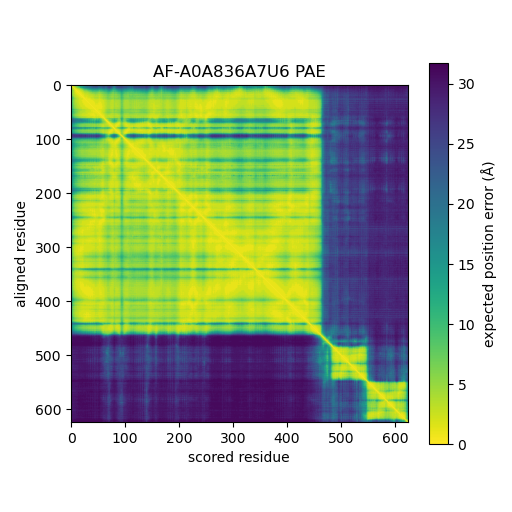75 495 GLN A C 1
ATOM 3830 O O . GLN A 1 495 ? 34.290 9.442 -15.064 1.00 70.75 495 GLN A O 1
ATOM 3835 N N . ASN A 1 496 ? 36.175 9.570 -16.297 1.00 73.06 496 ASN A N 1
ATOM 3836 C CA . ASN A 1 496 ? 36.741 10.711 -15.580 1.00 73.06 496 ASN A CA 1
ATOM 3837 C C . ASN A 1 496 ? 36.117 12.072 -15.986 1.00 73.06 496 ASN A C 1
ATOM 3839 O O . ASN A 1 496 ? 36.206 13.029 -15.210 1.00 73.06 496 ASN A O 1
ATOM 3843 N N . ARG A 1 497 ? 35.424 12.127 -17.137 1.00 69.56 497 ARG A N 1
ATOM 3844 C CA . ARG A 1 497 ? 34.748 13.296 -17.731 1.00 69.56 497 ARG A CA 1
ATOM 3845 C C . ARG A 1 497 ? 35.678 14.440 -18.136 1.00 69.56 497 ARG A C 1
ATOM 3847 O O . ARG A 1 497 ? 35.276 15.606 -18.083 1.00 69.56 497 ARG A O 1
ATOM 3854 N N . ASP A 1 498 ? 36.911 14.136 -18.528 1.00 70.94 498 ASP A N 1
ATOM 3855 C CA . ASP A 1 498 ? 37.859 15.126 -19.054 1.00 70.94 498 ASP A CA 1
ATOM 3856 C C . ASP A 1 498 ? 37.678 15.403 -20.562 1.00 70.94 498 ASP A C 1
ATOM 3858 O O . ASP A 1 498 ? 38.262 16.354 -21.094 1.00 70.94 498 ASP A O 1
ATOM 3862 N N . GLY A 1 499 ? 36.802 14.643 -21.232 1.00 66.12 499 GLY A N 1
ATOM 3863 C CA . GLY A 1 499 ? 36.506 14.772 -22.655 1.00 66.12 499 GLY A CA 1
ATOM 3864 C C . GLY A 1 499 ? 37.483 14.024 -23.565 1.00 66.12 499 GLY A C 1
ATOM 3865 O O . GLY A 1 499 ? 37.457 14.257 -24.779 1.00 66.12 499 GLY A O 1
ATOM 3866 N N . ILE A 1 500 ? 38.349 13.162 -23.016 1.00 78.50 500 ILE A N 1
ATOM 3867 C CA . ILE A 1 500 ? 39.357 12.379 -23.735 1.00 78.50 500 ILE A CA 1
ATOM 3868 C C . ILE A 1 500 ? 39.415 10.950 -23.172 1.00 78.50 500 ILE A C 1
ATOM 3870 O O . ILE A 1 500 ? 39.981 10.700 -22.114 1.00 78.50 500 ILE A O 1
ATOM 3874 N N . ILE A 1 501 ? 38.950 9.967 -23.945 1.00 79.06 501 ILE A N 1
ATOM 3875 C CA . ILE A 1 501 ? 39.062 8.551 -23.566 1.00 79.06 501 ILE A CA 1
ATOM 3876 C C . ILE A 1 501 ? 40.543 8.163 -23.435 1.00 79.06 501 ILE A C 1
ATOM 3878 O O . ILE A 1 501 ? 41.292 8.190 -24.419 1.00 79.06 501 ILE A O 1
ATOM 3882 N N . CYS A 1 502 ? 40.964 7.763 -22.231 1.00 82.38 502 CYS A N 1
ATOM 3883 C CA . CYS A 1 502 ? 42.333 7.339 -21.951 1.00 82.38 502 CYS A CA 1
ATOM 3884 C C . CYS A 1 502 ? 42.429 5.905 -21.384 1.00 82.38 502 CYS A C 1
ATOM 3886 O O . CYS A 1 502 ? 41.456 5.152 -21.294 1.00 82.38 502 CYS A O 1
ATOM 3888 N N . LYS A 1 503 ? 43.648 5.465 -21.031 1.00 83.75 503 LYS A N 1
ATOM 3889 C CA . LYS A 1 503 ? 43.910 4.068 -20.626 1.00 83.75 503 LYS A CA 1
ATOM 3890 C C . LYS A 1 503 ? 43.232 3.685 -19.304 1.00 83.75 503 LYS A C 1
ATOM 3892 O O . LYS A 1 503 ? 42.996 2.499 -19.081 1.00 83.75 503 LYS A O 1
ATOM 3897 N N . SER A 1 504 ? 42.952 4.633 -18.402 1.00 80.50 504 SER A N 1
ATOM 3898 C CA . SER A 1 504 ? 42.152 4.356 -17.196 1.00 80.50 504 SER A CA 1
ATOM 3899 C C . SER A 1 504 ? 40.682 4.158 -17.537 1.00 80.50 504 SER A C 1
ATOM 3901 O O . SER A 1 504 ? 40.121 3.161 -17.101 1.00 80.50 504 SER A O 1
ATOM 3903 N N . ASP A 1 505 ? 40.116 5.016 -18.384 1.00 79.31 505 ASP A N 1
ATOM 3904 C CA . ASP A 1 505 ? 38.712 4.977 -18.806 1.00 79.31 505 ASP A CA 1
ATOM 3905 C C . ASP A 1 505 ? 38.347 3.648 -19.472 1.00 79.31 505 ASP A C 1
ATOM 3907 O O . ASP A 1 505 ? 37.392 2.981 -19.074 1.00 79.31 505 ASP A O 1
ATOM 3911 N N . LEU A 1 506 ? 39.177 3.186 -20.417 1.00 77.12 506 LEU A N 1
ATOM 3912 C CA . LEU A 1 506 ? 39.004 1.874 -21.047 1.00 77.12 506 LEU A CA 1
ATOM 3913 C C . LEU A 1 506 ? 39.117 0.724 -20.033 1.00 77.12 506 LEU A C 1
ATOM 3915 O O . LEU A 1 506 ? 38.322 -0.213 -20.070 1.00 77.12 506 LEU A O 1
ATOM 3919 N N . ARG A 1 507 ? 40.085 0.782 -19.106 1.00 77.88 507 ARG A N 1
ATOM 3920 C CA . ARG A 1 507 ? 40.295 -0.267 -18.091 1.00 77.88 507 ARG A CA 1
ATOM 3921 C C . ARG A 1 507 ? 39.135 -0.332 -17.094 1.00 77.88 507 ARG A C 1
ATOM 3923 O O . ARG A 1 507 ? 38.708 -1.425 -16.732 1.00 77.88 507 ARG A O 1
ATOM 3930 N N . GLU A 1 508 ? 38.623 0.816 -16.666 1.00 71.31 508 GLU A N 1
ATOM 3931 C CA . GLU A 1 508 ? 37.477 0.925 -15.764 1.00 71.31 508 GLU A CA 1
ATOM 3932 C C . GLU A 1 508 ? 36.188 0.473 -16.459 1.00 71.31 508 GLU A C 1
ATOM 3934 O O . GLU A 1 508 ? 35.477 -0.372 -15.916 1.00 71.31 508 GLU A O 1
ATOM 3939 N N . THR A 1 509 ? 35.968 0.892 -17.709 1.00 72.00 509 THR A N 1
ATOM 3940 C CA . THR A 1 509 ? 34.875 0.401 -18.565 1.00 72.00 509 THR A CA 1
ATOM 3941 C C . THR A 1 509 ? 34.917 -1.126 -18.701 1.00 72.00 509 THR A C 1
ATOM 3943 O O . THR A 1 509 ? 33.922 -1.798 -18.438 1.00 72.00 509 THR A O 1
ATOM 3946 N N . TYR A 1 510 ? 36.071 -1.726 -19.019 1.00 64.44 510 TYR A N 1
ATOM 3947 C CA . TYR A 1 510 ? 36.186 -3.188 -19.092 1.00 64.44 510 TYR A CA 1
ATOM 3948 C C . TYR A 1 510 ? 35.987 -3.892 -17.747 1.00 64.44 510 TYR A C 1
ATOM 3950 O O . TYR A 1 510 ? 35.395 -4.972 -17.714 1.00 64.44 510 TYR A O 1
ATOM 3958 N N . SER A 1 511 ? 36.421 -3.286 -16.640 1.00 66.56 511 SER A N 1
ATOM 3959 C CA . SER A 1 511 ? 36.167 -3.818 -15.300 1.00 66.56 511 SER A CA 1
ATOM 3960 C C . SER A 1 511 ? 34.674 -3.789 -14.948 1.00 66.56 511 SER A C 1
ATOM 3962 O O . SER A 1 511 ? 34.185 -4.746 -14.351 1.00 66.56 511 SER A O 1
ATOM 3964 N N . GLN A 1 512 ? 33.940 -2.744 -15.352 1.00 54.59 512 GLN A N 1
ATOM 3965 C CA . GLN A 1 512 ? 32.476 -2.659 -15.222 1.00 54.59 512 GLN A CA 1
ATOM 3966 C C . GLN A 1 512 ? 31.763 -3.703 -16.107 1.00 54.59 512 GLN A C 1
ATOM 3968 O O . GLN A 1 512 ? 30.756 -4.274 -15.696 1.00 54.59 512 GLN A O 1
ATOM 3973 N N . LEU A 1 513 ? 32.335 -4.037 -17.270 1.00 49.72 513 LEU A N 1
ATOM 3974 C CA . LEU A 1 513 ? 31.891 -5.119 -18.166 1.00 49.72 513 LEU A CA 1
ATOM 3975 C C . LEU A 1 513 ? 32.334 -6.534 -17.720 1.00 49.72 513 LEU A C 1
ATOM 3977 O O . LEU A 1 513 ? 32.222 -7.491 -18.487 1.00 49.72 513 LEU A O 1
ATOM 3981 N N . GLY A 1 514 ? 32.887 -6.693 -16.511 1.00 48.12 514 GLY A N 1
ATOM 3982 C CA . GLY A 1 514 ? 33.327 -7.985 -15.963 1.00 48.12 514 GLY A CA 1
ATOM 3983 C C . GLY A 1 514 ? 34.644 -8.538 -16.536 1.00 48.12 514 GLY A C 1
ATOM 3984 O O . GLY A 1 514 ? 35.085 -9.617 -16.137 1.00 48.12 514 GLY A O 1
ATOM 3985 N N . LYS A 1 515 ? 35.324 -7.813 -17.435 1.00 62.06 515 LYS A N 1
ATOM 3986 C CA . LYS A 1 515 ? 36.654 -8.164 -17.963 1.00 62.06 515 LYS A CA 1
ATOM 3987 C C . LYS A 1 515 ? 37.758 -7.521 -17.118 1.00 62.06 515 LYS A C 1
ATOM 3989 O O . LYS A 1 515 ? 38.367 -6.529 -17.500 1.00 62.06 515 LYS A O 1
ATOM 3994 N N . VAL A 1 516 ? 38.059 -8.130 -15.972 1.00 62.44 516 VAL A N 1
ATOM 3995 C CA . VAL A 1 516 ? 38.999 -7.568 -14.974 1.00 62.44 516 VAL A CA 1
ATOM 3996 C C . VAL A 1 516 ? 40.485 -7.645 -15.395 1.00 62.44 516 VAL A C 1
ATOM 3998 O O . VAL A 1 516 ? 41.323 -6.958 -14.822 1.00 62.44 516 VAL A O 1
ATOM 4001 N N . 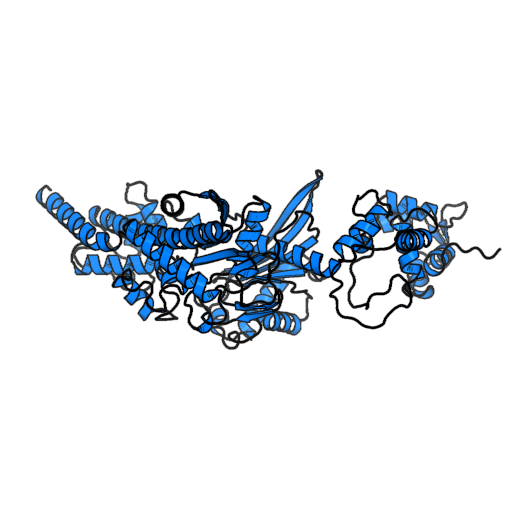ASN A 1 517 ? 40.833 -8.457 -16.404 1.00 67.25 517 ASN A N 1
ATOM 4002 C CA . ASN A 1 517 ? 42.221 -8.757 -16.802 1.00 67.25 517 ASN A CA 1
ATOM 4003 C C . ASN A 1 517 ? 42.509 -8.458 -18.291 1.00 67.25 517 ASN A C 1
ATOM 4005 O O . ASN A 1 517 ? 43.015 -9.325 -19.005 1.00 67.25 517 ASN A O 1
ATOM 4009 N N . VAL A 1 518 ? 42.173 -7.261 -18.783 1.00 71.94 518 VAL A N 1
ATOM 4010 C CA . VAL A 1 518 ? 42.545 -6.848 -20.153 1.00 71.94 518 VAL A CA 1
ATOM 4011 C C . VAL A 1 518 ? 44.050 -6.522 -20.213 1.00 71.94 518 VAL A C 1
ATOM 4013 O O . VAL A 1 518 ? 44.514 -5.710 -19.406 1.00 71.94 518 VAL A O 1
ATOM 4016 N N . PRO A 1 519 ? 44.834 -7.131 -21.127 1.00 80.44 519 PRO A N 1
ATOM 4017 C CA . PRO A 1 519 ? 46.252 -6.828 -21.294 1.00 80.44 519 PRO A CA 1
ATOM 4018 C C . PRO A 1 519 ? 46.512 -5.354 -21.621 1.00 80.44 519 PRO A C 1
ATOM 4020 O O . PRO A 1 519 ? 45.803 -4.735 -22.412 1.00 80.44 519 PRO A O 1
ATOM 4023 N N . GLU A 1 520 ? 47.596 -4.807 -21.069 1.00 77.25 520 GLU A N 1
ATOM 4024 C CA . GLU A 1 520 ? 48.034 -3.429 -21.334 1.00 77.25 520 GLU A CA 1
ATOM 4025 C C . GLU A 1 520 ? 48.215 -3.142 -22.834 1.00 77.25 520 GLU A C 1
ATOM 4027 O O . GLU A 1 520 ? 47.872 -2.050 -23.279 1.00 77.25 520 GLU A O 1
ATOM 4032 N N . GLU A 1 521 ? 48.710 -4.129 -23.586 1.00 76.44 521 GLU A N 1
ATOM 4033 C CA . GLU A 1 521 ? 48.955 -4.073 -25.033 1.00 76.44 521 GLU A CA 1
ATOM 4034 C C . GLU A 1 521 ? 47.654 -3.960 -25.848 1.00 76.44 521 GLU A C 1
ATOM 4036 O O . GLU A 1 521 ? 47.639 -3.303 -26.885 1.00 76.44 521 GLU A O 1
ATOM 4041 N N . GLU A 1 522 ? 46.553 -4.554 -25.372 1.00 68.75 522 GLU A N 1
ATOM 4042 C CA . GLU A 1 522 ? 45.233 -4.473 -26.016 1.00 68.75 522 GLU A CA 1
ATOM 4043 C C . GLU A 1 522 ? 44.632 -3.074 -25.817 1.00 68.75 522 GLU A C 1
ATOM 4045 O O . GLU A 1 522 ? 44.185 -2.448 -26.776 1.00 68.75 522 GLU A O 1
ATOM 4050 N N . LEU A 1 523 ? 44.738 -2.525 -24.600 1.00 76.81 523 LEU A N 1
ATOM 4051 C CA . LEU A 1 523 ? 44.331 -1.146 -24.303 1.00 76.81 523 LEU A CA 1
ATOM 4052 C C . LEU A 1 523 ? 45.169 -0.112 -25.077 1.00 76.81 523 LEU A C 1
ATOM 4054 O O . LEU A 1 523 ? 44.626 0.878 -25.561 1.00 76.81 523 LEU A O 1
ATOM 4058 N N . ASP A 1 524 ? 46.481 -0.332 -25.215 1.00 76.44 524 ASP A N 1
ATOM 4059 C CA . ASP A 1 524 ? 47.346 0.549 -26.011 1.00 76.44 524 ASP A CA 1
ATOM 4060 C C . ASP A 1 524 ? 47.026 0.457 -27.510 1.00 76.44 524 ASP A C 1
ATOM 4062 O O . ASP A 1 524 ? 47.032 1.483 -28.190 1.00 76.44 524 ASP A O 1
ATOM 4066 N N . ALA A 1 525 ? 46.700 -0.733 -28.028 1.00 73.31 525 ALA A N 1
ATOM 4067 C CA . ALA A 1 525 ? 46.259 -0.904 -29.412 1.00 73.31 525 ALA A CA 1
ATOM 4068 C C . ALA A 1 525 ? 44.940 -0.160 -29.686 1.00 73.31 525 ALA A C 1
ATOM 4070 O O . ALA A 1 525 ? 44.836 0.533 -30.693 1.00 73.31 525 ALA A O 1
ATOM 4071 N N . MET A 1 526 ? 43.970 -0.233 -28.768 1.00 71.88 526 MET A N 1
ATOM 4072 C CA . MET A 1 526 ? 42.701 0.504 -28.863 1.00 71.88 526 MET A CA 1
ATOM 4073 C C . MET A 1 526 ? 42.902 2.025 -28.886 1.00 71.88 526 MET A C 1
ATOM 4075 O O . MET A 1 526 ? 42.242 2.718 -29.656 1.00 71.88 526 MET A O 1
ATOM 4079 N N . LEU A 1 527 ? 43.834 2.552 -28.083 1.00 76.25 527 LEU A N 1
ATOM 4080 C CA . LEU A 1 527 ? 44.175 3.980 -28.089 1.00 76.25 527 LEU A CA 1
ATOM 4081 C C . LEU A 1 527 ? 44.941 4.401 -29.355 1.00 76.25 527 LEU A C 1
ATOM 4083 O O . LEU A 1 527 ? 44.797 5.538 -29.798 1.00 76.25 527 LEU A O 1
ATOM 4087 N N . GLN A 1 528 ? 45.730 3.500 -29.951 1.00 76.81 528 GLN A N 1
ATOM 4088 C CA . GLN A 1 528 ? 46.475 3.745 -31.195 1.00 76.81 528 GLN A CA 1
ATOM 4089 C C . GLN A 1 528 ? 45.611 3.742 -32.460 1.00 76.81 528 GLN A C 1
ATOM 4091 O O . GLN A 1 528 ? 46.078 4.206 -33.498 1.00 76.81 528 GLN A O 1
ATOM 4096 N N . GLU A 1 529 ? 44.369 3.251 -32.405 1.00 68.94 529 GLU A N 1
ATOM 4097 C CA . GLU A 1 529 ? 43.438 3.423 -33.525 1.00 68.94 529 GLU A CA 1
ATOM 4098 C C . GLU A 1 529 ? 43.075 4.902 -33.725 1.00 68.94 529 GLU A C 1
ATOM 4100 O O . GLU A 1 529 ? 42.923 5.354 -34.859 1.00 68.94 529 GLU A O 1
ATOM 4105 N N . GLY A 1 530 ? 43.011 5.681 -32.639 1.00 61.78 530 GLY A N 1
ATOM 4106 C CA . GLY A 1 530 ? 42.826 7.127 -32.693 1.00 61.78 530 GLY A CA 1
ATOM 4107 C C . GLY A 1 530 ? 44.023 7.852 -33.304 1.00 61.78 530 GLY A C 1
ATOM 4108 O O . GLY A 1 530 ? 45.154 7.736 -32.831 1.00 61.78 530 GLY A O 1
ATOM 4109 N N . LYS A 1 531 ? 43.766 8.707 -34.304 1.00 61.47 531 LYS A N 1
ATOM 4110 C CA . LYS A 1 531 ? 44.743 9.646 -34.897 1.00 61.47 531 LYS A CA 1
ATOM 4111 C C . LYS A 1 531 ? 45.056 10.826 -33.942 1.00 61.47 531 LYS A C 1
ATOM 4113 O O . LYS A 1 531 ? 45.039 11.986 -34.344 1.00 61.47 531 LYS A O 1
ATOM 4118 N N . GLY A 1 532 ? 45.312 10.540 -32.662 1.00 67.06 532 GLY A N 1
ATOM 4119 C CA . GLY A 1 532 ? 45.484 11.507 -31.572 1.00 67.06 532 GLY A CA 1
ATOM 4120 C C . GLY A 1 532 ? 44.656 11.152 -30.324 1.00 67.06 532 GLY A C 1
ATOM 4121 O O . GLY A 1 532 ? 44.070 10.072 -30.269 1.00 67.06 532 GLY A O 1
ATOM 4122 N N . PRO A 1 533 ? 44.592 12.045 -29.316 1.00 69.19 533 PRO A N 1
ATOM 4123 C CA . PRO A 1 533 ? 43.745 11.856 -28.137 1.00 69.19 533 PRO A CA 1
ATOM 4124 C C . PRO A 1 533 ? 42.281 11.635 -28.540 1.00 69.19 533 PRO A C 1
ATOM 4126 O O . PRO A 1 533 ? 41.729 12.433 -29.302 1.00 69.19 533 PRO A O 1
ATOM 4129 N N . ILE A 1 534 ? 41.655 10.570 -28.029 1.00 74.94 534 ILE A N 1
ATOM 4130 C CA . ILE A 1 534 ? 40.300 10.158 -28.419 1.00 74.94 534 ILE A CA 1
ATOM 4131 C C . ILE A 1 534 ? 39.266 11.035 -27.699 1.00 74.94 534 ILE A C 1
ATOM 4133 O O . ILE A 1 534 ? 38.630 10.638 -26.727 1.00 74.94 534 ILE A O 1
ATOM 4137 N N . ASN A 1 535 ? 39.132 12.268 -28.181 1.00 70.81 535 ASN A N 1
ATOM 4138 C CA . ASN A 1 535 ? 38.025 13.158 -27.845 1.00 70.81 535 ASN A CA 1
ATOM 4139 C C . ASN A 1 535 ? 36.755 12.775 -28.621 1.00 70.81 535 ASN A C 1
ATOM 4141 O O . ASN A 1 535 ? 36.795 11.913 -29.500 1.00 70.81 535 ASN A O 1
ATOM 4145 N N . PHE A 1 536 ? 35.630 13.437 -28.334 1.00 56.19 536 PHE A N 1
ATOM 4146 C CA . PHE A 1 536 ? 34.341 13.099 -28.947 1.00 56.19 536 PHE A CA 1
ATOM 4147 C C . PHE A 1 536 ? 34.359 13.127 -30.487 1.00 56.19 536 PHE A C 1
ATOM 4149 O O . PHE A 1 536 ? 33.787 12.245 -31.122 1.00 56.19 536 PHE A O 1
ATOM 4156 N N . THR A 1 537 ? 35.073 14.072 -31.105 1.00 56.97 537 THR A N 1
ATOM 4157 C CA . THR A 1 537 ? 35.200 14.159 -32.569 1.00 56.97 537 THR A CA 1
ATOM 4158 C C . THR A 1 537 ? 36.010 12.996 -33.139 1.00 56.97 537 THR A C 1
ATOM 4160 O O . THR A 1 537 ? 35.572 12.364 -34.094 1.00 56.97 537 THR A O 1
ATOM 4163 N N . VAL A 1 538 ? 37.156 12.662 -32.534 1.00 64.25 538 VAL A N 1
ATOM 4164 C CA . VAL A 1 538 ? 37.968 11.501 -32.946 1.00 64.25 538 VAL A CA 1
ATOM 4165 C C . VAL A 1 538 ? 37.197 10.200 -32.720 1.00 64.25 538 VAL A C 1
ATOM 4167 O O . VAL A 1 538 ? 37.233 9.319 -33.570 1.00 64.25 538 VAL A O 1
ATOM 4170 N N . PHE A 1 539 ? 36.443 10.091 -31.625 1.00 61.97 539 PHE A N 1
ATOM 4171 C CA . PHE A 1 539 ? 35.559 8.958 -31.365 1.00 61.97 539 PHE A CA 1
ATOM 4172 C C . PHE A 1 539 ? 34.480 8.816 -32.446 1.00 61.97 539 PHE A C 1
ATOM 4174 O O . PHE A 1 539 ? 34.304 7.721 -32.969 1.00 61.97 539 PHE A O 1
ATOM 4181 N N . LEU A 1 540 ? 33.818 9.909 -32.849 1.00 52.03 540 LEU A N 1
ATOM 4182 C CA . LEU A 1 540 ? 32.879 9.910 -33.978 1.00 52.03 540 LEU A CA 1
ATOM 4183 C C . LEU A 1 540 ? 33.548 9.481 -35.289 1.00 52.03 540 LEU A C 1
ATOM 4185 O O . LEU A 1 540 ? 32.957 8.699 -36.030 1.00 52.03 540 LEU A O 1
ATOM 4189 N N . THR A 1 541 ? 34.775 9.936 -35.564 1.00 56.16 541 THR A N 1
ATOM 4190 C CA . THR A 1 541 ? 35.542 9.498 -36.739 1.00 56.16 541 THR A CA 1
ATOM 4191 C C . THR A 1 541 ? 35.853 8.003 -36.678 1.00 56.16 541 THR A C 1
ATOM 4193 O O . THR A 1 541 ? 35.577 7.311 -37.645 1.00 56.16 541 THR A O 1
ATOM 4196 N N . LEU A 1 542 ? 36.323 7.465 -35.549 1.00 59.94 542 LEU A N 1
ATOM 4197 C CA . LEU A 1 542 ? 36.584 6.024 -35.389 1.00 59.94 542 LEU A CA 1
ATOM 4198 C C . LEU A 1 542 ? 35.311 5.173 -35.500 1.00 59.94 542 LEU A C 1
ATOM 4200 O O . LEU A 1 542 ? 35.343 4.059 -36.022 1.00 59.94 542 LEU A O 1
ATOM 4204 N N . PHE A 1 543 ? 34.186 5.700 -35.014 1.00 53.88 543 PHE A N 1
ATOM 4205 C CA . PHE A 1 543 ? 32.876 5.059 -35.105 1.00 53.88 543 PHE A CA 1
ATOM 4206 C C . PHE A 1 543 ? 32.349 5.080 -36.551 1.00 53.88 543 PHE A C 1
ATOM 4208 O O . PHE A 1 543 ? 31.803 4.082 -37.011 1.00 53.88 543 PHE A O 1
ATOM 4215 N N . GLY A 1 544 ? 32.571 6.174 -37.292 1.00 46.34 544 GLY A N 1
ATOM 4216 C CA . GLY A 1 544 ? 32.193 6.339 -38.702 1.00 46.34 544 GLY A CA 1
ATOM 4217 C C . GLY A 1 544 ? 33.122 5.643 -39.706 1.00 46.34 544 GLY A C 1
ATOM 4218 O O . GLY A 1 544 ? 32.643 5.093 -40.687 1.00 46.34 544 GLY A O 1
ATOM 4219 N N . GLU A 1 545 ? 34.430 5.569 -39.444 1.00 50.56 545 GLU A N 1
ATOM 4220 C CA . GLU A 1 545 ? 35.400 4.799 -40.246 1.00 50.56 545 GLU A CA 1
ATOM 4221 C C . GLU A 1 545 ? 35.141 3.276 -40.146 1.00 50.56 545 GLU A C 1
ATOM 4223 O O . GLU A 1 545 ? 35.581 2.512 -41.006 1.00 50.56 545 GLU A O 1
ATOM 4228 N N . LYS A 1 546 ? 34.417 2.815 -39.108 1.00 46.47 546 LYS A N 1
ATOM 4229 C CA . LYS A 1 546 ? 34.082 1.395 -38.871 1.00 46.47 546 LYS A CA 1
ATOM 4230 C C . LYS A 1 546 ? 32.597 1.038 -39.023 1.00 46.47 546 LYS A C 1
ATOM 4232 O O . LYS A 1 546 ? 32.275 -0.150 -39.099 1.00 46.47 546 LYS A O 1
ATOM 4237 N N . LEU A 1 547 ? 31.700 2.020 -39.115 1.00 36.25 547 LEU A N 1
ATOM 4238 C CA . LEU A 1 547 ? 30.308 1.838 -39.531 1.00 36.25 547 LEU A CA 1
ATOM 4239 C C . LEU A 1 547 ? 30.126 2.368 -40.953 1.00 36.25 547 LEU A C 1
ATOM 4241 O O . LEU A 1 547 ? 30.159 3.573 -41.174 1.00 36.25 547 LEU A O 1
ATOM 4245 N N . ASN A 1 548 ? 29.795 1.488 -41.902 1.00 44.09 548 ASN A N 1
ATOM 4246 C CA . ASN A 1 548 ? 29.206 1.918 -43.173 1.00 44.09 548 ASN A CA 1
ATOM 4247 C C . ASN A 1 548 ? 27.839 2.568 -42.887 1.00 44.09 548 ASN A C 1
ATOM 4249 O O . ASN A 1 548 ? 26.826 1.868 -42.827 1.00 44.09 548 ASN A O 1
ATOM 4253 N N . GLY A 1 549 ? 27.823 3.881 -42.647 1.00 44.75 549 GLY A N 1
ATOM 4254 C CA . GLY A 1 549 ? 26.662 4.551 -42.061 1.00 44.75 549 GLY A CA 1
ATOM 4255 C C . GLY A 1 549 ? 26.746 6.073 -41.934 1.00 44.75 549 GLY A C 1
ATOM 4256 O O . GLY A 1 549 ? 26.074 6.632 -41.072 1.00 44.75 549 GLY A O 1
ATOM 4257 N N . THR A 1 550 ? 27.514 6.761 -42.781 1.00 48.09 550 THR A N 1
ATOM 4258 C CA . THR A 1 550 ? 27.098 8.109 -43.198 1.00 48.09 550 THR A CA 1
ATOM 4259 C C . THR A 1 550 ? 25.992 7.974 -44.246 1.00 48.09 550 THR A C 1
ATOM 4261 O O . THR A 1 550 ? 25.958 6.996 -44.999 1.00 48.09 550 THR A O 1
ATOM 4264 N N . ASP A 1 551 ? 25.066 8.936 -44.294 1.00 50.22 551 ASP A N 1
ATOM 4265 C CA . ASP A 1 551 ? 24.145 9.049 -45.429 1.00 50.22 551 ASP A CA 1
ATOM 4266 C C . ASP A 1 551 ? 24.965 9.058 -46.734 1.00 50.22 551 ASP A C 1
ATOM 4268 O O . ASP A 1 551 ? 26.022 9.700 -46.767 1.00 50.22 551 ASP A O 1
ATOM 4272 N N . PRO A 1 552 ? 24.520 8.385 -47.818 1.00 57.38 552 PRO A N 1
ATOM 4273 C CA . PRO A 1 552 ? 25.243 8.400 -49.085 1.00 57.38 552 PRO A CA 1
ATOM 4274 C C . PRO A 1 552 ? 25.579 9.835 -49.487 1.00 57.38 552 PRO A C 1
ATOM 4276 O O . PRO A 1 552 ? 24.740 10.720 -49.322 1.00 57.38 552 PRO A O 1
ATOM 4279 N N . GLU A 1 553 ? 26.768 10.079 -50.042 1.00 63.06 553 GLU A N 1
ATOM 4280 C CA . GLU A 1 553 ? 27.238 11.446 -50.319 1.00 63.06 553 GLU A CA 1
ATOM 4281 C C . GLU A 1 553 ? 26.202 12.265 -51.118 1.00 63.06 553 GLU A C 1
ATOM 4283 O O . GLU A 1 553 ? 25.961 13.432 -50.822 1.00 63.06 553 GLU A O 1
ATOM 4288 N N . GLU A 1 554 ? 25.482 11.629 -52.053 1.00 64.19 554 GLU A N 1
ATOM 4289 C CA . GLU A 1 554 ? 24.369 12.235 -52.797 1.00 64.19 554 GLU A CA 1
ATOM 4290 C C . GLU A 1 554 ? 23.208 12.749 -51.925 1.00 64.19 554 GLU A C 1
ATOM 4292 O O . GLU A 1 554 ? 22.588 13.756 -52.277 1.00 64.19 554 GLU A O 1
ATOM 4297 N N . ALA A 1 555 ? 22.895 12.087 -50.809 1.00 63.62 555 ALA A N 1
ATOM 4298 C CA . ALA A 1 555 ? 21.846 12.480 -49.871 1.00 63.62 555 ALA A CA 1
ATOM 4299 C C . ALA A 1 555 ? 22.280 13.686 -49.023 1.00 63.62 555 ALA A C 1
ATOM 4301 O O . ALA A 1 555 ? 21.539 14.670 -48.952 1.00 63.62 555 ALA A O 1
ATOM 4302 N N . ILE A 1 556 ? 23.511 13.677 -48.494 1.00 66.31 556 ILE A N 1
ATOM 4303 C CA . ILE A 1 556 ? 24.082 14.824 -47.763 1.00 66.31 556 ILE A CA 1
ATOM 4304 C C . ILE A 1 556 ? 24.198 16.038 -48.703 1.00 66.31 556 ILE A C 1
ATOM 4306 O O . ILE A 1 556 ? 23.701 17.125 -48.398 1.00 66.31 556 ILE A O 1
ATOM 4310 N N . LEU A 1 557 ? 24.726 15.839 -49.917 1.00 73.75 557 LEU A N 1
ATOM 4311 C CA . LEU A 1 557 ? 24.755 16.854 -50.978 1.00 73.75 557 LEU A CA 1
ATOM 4312 C C . LEU A 1 557 ? 23.355 17.381 -51.322 1.00 73.75 557 LEU A C 1
ATOM 4314 O O . LEU A 1 557 ? 23.200 18.566 -51.626 1.00 73.75 557 LEU A O 1
ATOM 4318 N N . SER A 1 558 ? 22.328 16.528 -51.296 1.00 71.06 558 SER A N 1
ATOM 4319 C CA . SER A 1 558 ? 20.944 16.932 -51.568 1.00 71.06 558 SER A CA 1
ATOM 4320 C C . SER A 1 558 ? 20.337 17.765 -50.439 1.00 71.06 558 SER A C 1
ATOM 4322 O O . SER A 1 558 ? 19.588 18.695 -50.737 1.00 71.06 558 SER A O 1
ATOM 4324 N N . ALA A 1 559 ? 20.712 17.519 -49.181 1.00 69.94 559 ALA A N 1
ATOM 4325 C CA . ALA A 1 559 ? 20.356 18.394 -48.066 1.00 69.94 559 ALA A CA 1
ATOM 4326 C C . ALA A 1 559 ? 21.000 19.785 -48.221 1.00 69.94 559 ALA A C 1
ATOM 4328 O O . ALA A 1 559 ? 20.306 20.796 -48.125 1.00 69.94 559 ALA A O 1
ATOM 4329 N N . PHE A 1 560 ? 22.291 19.861 -48.572 1.00 72.56 560 PHE A N 1
ATOM 4330 C CA . PHE A 1 560 ? 22.962 21.146 -48.817 1.00 72.56 560 PHE A CA 1
ATOM 4331 C C . PHE A 1 560 ? 22.397 21.923 -50.019 1.00 72.56 560 PHE A C 1
ATOM 4333 O O . PHE A 1 560 ? 22.314 23.151 -49.965 1.00 72.56 560 PHE A O 1
ATOM 4340 N N . ARG A 1 561 ? 21.921 21.243 -51.074 1.00 74.50 561 ARG A N 1
ATOM 4341 C CA . ARG A 1 561 ? 21.244 21.892 -52.220 1.00 74.50 561 ARG A CA 1
ATOM 4342 C C . ARG A 1 561 ? 19.983 22.675 -51.830 1.00 74.50 561 ARG A C 1
ATOM 4344 O O . ARG A 1 561 ? 19.618 23.592 -52.560 1.00 74.50 561 ARG A O 1
ATOM 4351 N N . LEU A 1 562 ? 19.338 22.373 -50.698 1.00 70.50 562 LEU A N 1
ATOM 4352 C CA . LEU A 1 562 ? 18.214 23.175 -50.186 1.00 70.50 562 LEU A CA 1
ATOM 4353 C C . LEU A 1 562 ? 18.648 24.594 -49.773 1.00 70.50 562 LEU A C 1
ATOM 4355 O O . LEU A 1 562 ? 17.836 25.517 -49.817 1.00 70.50 562 LEU A O 1
ATOM 4359 N N . PHE A 1 563 ? 19.925 24.770 -49.418 1.00 70.81 563 PHE A N 1
ATOM 4360 C CA . PHE A 1 563 ? 20.522 26.036 -48.982 1.00 70.81 563 PHE A CA 1
ATOM 4361 C C . PHE A 1 563 ? 21.323 26.748 -50.088 1.00 70.81 563 PHE A C 1
ATOM 4363 O O . PHE A 1 563 ? 21.722 27.895 -49.911 1.00 70.81 563 PHE A O 1
ATOM 4370 N N . ASP A 1 564 ? 21.480 26.125 -51.262 1.00 78.00 564 ASP A N 1
ATOM 4371 C CA . ASP A 1 564 ? 22.008 26.756 -52.479 1.00 78.00 564 ASP A CA 1
ATOM 4372 C C . ASP A 1 564 ? 21.032 26.599 -53.666 1.00 78.00 564 ASP A C 1
ATOM 4374 O O . ASP A 1 564 ? 21.287 25.835 -54.604 1.00 78.00 564 ASP A O 1
ATOM 4378 N N . PRO A 1 565 ? 19.926 27.375 -53.695 1.00 71.50 565 PRO A N 1
ATOM 4379 C CA . PRO A 1 565 ? 18.980 27.376 -54.817 1.00 71.50 565 PRO A CA 1
ATOM 4380 C C . PRO A 1 565 ? 19.603 27.822 -56.149 1.00 71.50 565 PRO A C 1
ATOM 4382 O O . PRO A 1 565 ? 18.980 27.689 -57.202 1.00 71.50 565 PRO A O 1
ATOM 4385 N N . SER A 1 566 ? 20.811 28.396 -56.108 1.00 75.62 566 SER A N 1
ATOM 4386 C CA . SER A 1 566 ? 21.568 28.841 -57.277 1.00 75.62 566 SER A CA 1
ATOM 4387 C C . SER A 1 566 ? 22.519 27.789 -57.858 1.00 75.62 566 SER A C 1
ATOM 4389 O O . SER A 1 566 ? 23.065 28.027 -58.935 1.00 75.62 566 SER A O 1
ATOM 4391 N N . GLY A 1 567 ? 22.720 26.648 -57.188 1.00 78.44 567 GLY A N 1
ATOM 4392 C CA . GLY A 1 567 ? 23.591 25.560 -57.646 1.00 78.44 567 GLY A CA 1
ATOM 4393 C C . GLY A 1 567 ? 25.071 25.940 -57.804 1.00 78.44 567 GLY A C 1
ATOM 4394 O O . GLY A 1 567 ? 25.767 25.350 -58.632 1.00 78.44 567 GLY A O 1
ATOM 4395 N N . LYS A 1 568 ? 25.551 26.930 -57.045 1.00 80.75 568 LYS A N 1
ATOM 4396 C CA . LYS A 1 568 ? 26.944 27.405 -57.035 1.00 80.75 568 LYS A CA 1
ATOM 4397 C C . LYS A 1 568 ? 27.929 26.408 -56.416 1.00 80.75 568 LYS A C 1
ATOM 4399 O O . LYS A 1 568 ? 29.116 26.497 -56.714 1.00 80.75 568 LYS A O 1
ATOM 4404 N N . GLY A 1 569 ? 27.468 25.477 -55.581 1.00 80.06 569 GLY A N 1
ATOM 4405 C CA . GLY A 1 569 ? 28.320 24.544 -54.837 1.00 80.06 569 GLY A CA 1
ATOM 4406 C C . GLY A 1 569 ? 28.854 25.092 -53.510 1.00 80.06 569 GLY A C 1
ATOM 4407 O O . GLY A 1 569 ? 29.684 24.433 -52.896 1.00 80.06 569 GLY A O 1
ATOM 4408 N N . VAL A 1 570 ? 28.386 26.265 -53.067 1.00 84.75 570 VAL A N 1
ATOM 4409 C CA . VAL A 1 570 ? 28.810 26.891 -51.805 1.00 84.75 570 VAL A CA 1
ATOM 4410 C C . VAL A 1 570 ? 27.628 27.450 -51.010 1.00 84.75 570 VAL A C 1
ATOM 4412 O O . VAL A 1 570 ? 26.648 27.907 -51.598 1.00 84.75 570 VAL A O 1
ATOM 4415 N N . VAL A 1 571 ? 27.738 27.456 -49.678 1.00 83.69 571 VAL A N 1
ATOM 4416 C CA . VAL A 1 571 ? 26.761 28.058 -48.744 1.00 83.69 571 VAL A CA 1
ATOM 4417 C C . VAL A 1 571 ? 27.465 29.099 -47.869 1.00 83.69 571 VAL A C 1
ATOM 4419 O O . VAL A 1 571 ? 28.622 28.917 -47.493 1.00 83.69 571 VAL A O 1
ATOM 4422 N N . ASN A 1 572 ? 26.800 30.209 -47.539 1.00 85.19 572 ASN A N 1
ATOM 4423 C CA . ASN A 1 572 ? 27.407 31.241 -46.701 1.00 85.19 572 ASN A CA 1
ATOM 4424 C C . ASN A 1 572 ? 27.580 30.766 -45.243 1.00 85.19 572 ASN A C 1
ATOM 4426 O O . ASN A 1 572 ? 26.643 30.252 -44.629 1.00 85.19 572 ASN A O 1
ATOM 4430 N N . LYS A 1 573 ? 28.772 30.978 -44.671 1.00 82.12 573 LYS A N 1
ATOM 4431 C CA . LYS A 1 573 ? 29.113 30.537 -43.311 1.00 82.12 573 LYS A CA 1
ATOM 4432 C C . LYS A 1 573 ? 28.204 31.111 -42.228 1.00 82.12 573 LYS A C 1
ATOM 4434 O O . LYS A 1 573 ? 27.842 30.378 -41.312 1.00 82.12 573 LYS A O 1
ATOM 4439 N N . ASP A 1 574 ? 27.853 32.393 -42.298 1.00 81.12 574 ASP A N 1
ATOM 4440 C CA . ASP A 1 574 ? 27.077 33.042 -41.239 1.00 81.12 574 ASP A CA 1
ATOM 4441 C C . ASP A 1 574 ? 25.601 32.625 -41.293 1.00 81.12 574 ASP A C 1
ATOM 4443 O O . ASP A 1 574 ? 24.991 32.388 -40.250 1.00 81.12 574 ASP A O 1
ATOM 4447 N N . GLU A 1 575 ? 25.047 32.427 -42.493 1.00 77.38 575 GLU A N 1
ATOM 4448 C CA . GLU A 1 575 ? 23.713 31.839 -42.677 1.00 77.38 575 GLU A CA 1
ATOM 4449 C C . GLU A 1 575 ? 23.668 30.388 -42.166 1.00 77.38 575 GLU A C 1
ATOM 4451 O O . GLU A 1 575 ? 22.767 30.022 -41.407 1.00 77.38 575 GLU A O 1
ATOM 4456 N N . PHE A 1 576 ? 24.683 29.578 -42.485 1.00 76.75 576 PHE A N 1
ATOM 4457 C CA . PHE A 1 576 ? 24.788 28.201 -41.995 1.00 76.75 576 PHE A CA 1
ATOM 4458 C C . PHE A 1 576 ? 25.017 28.133 -40.472 1.00 76.75 576 PHE A C 1
ATOM 4460 O O . PHE A 1 576 ? 24.392 27.317 -39.794 1.00 76.75 576 PHE A O 1
ATOM 4467 N N . LYS A 1 577 ? 25.809 29.057 -39.898 1.00 79.75 577 LYS A N 1
ATOM 4468 C CA . LYS A 1 577 ? 25.958 29.237 -38.439 1.00 79.75 577 LYS A CA 1
ATOM 4469 C C . LYS A 1 577 ? 24.612 29.520 -37.783 1.00 79.75 577 LYS A C 1
ATOM 4471 O O . LYS A 1 577 ? 24.290 28.904 -36.774 1.00 79.75 577 LYS A O 1
ATOM 4476 N N . GLN A 1 578 ? 23.813 30.432 -38.342 1.00 76.69 578 GLN A N 1
ATOM 4477 C CA . GLN A 1 578 ? 22.486 30.730 -37.798 1.00 76.69 578 GLN A CA 1
ATOM 4478 C C . GLN A 1 578 ? 21.564 29.509 -37.848 1.00 76.69 578 GLN A C 1
ATOM 4480 O O . GLN A 1 578 ? 20.852 29.259 -36.877 1.00 76.69 578 GLN A O 1
ATOM 4485 N N . LEU A 1 579 ? 21.594 28.715 -38.921 1.00 71.25 579 LEU A N 1
ATOM 4486 C CA . LEU A 1 579 ? 20.788 27.495 -39.020 1.00 71.25 579 LEU A CA 1
ATOM 4487 C C . LEU A 1 579 ? 21.165 26.471 -37.938 1.00 71.25 579 LEU A C 1
ATOM 4489 O O . LEU A 1 579 ? 20.287 26.070 -37.179 1.00 71.25 579 LEU A O 1
ATOM 4493 N N . LEU A 1 580 ? 22.451 26.138 -37.788 1.00 67.19 580 LEU A N 1
ATOM 4494 C CA . LEU A 1 580 ? 22.937 25.167 -36.788 1.00 67.19 580 LEU A CA 1
ATOM 4495 C C . LEU A 1 580 ? 22.697 25.592 -35.328 1.00 67.19 580 LEU A C 1
ATOM 4497 O O . LEU A 1 580 ? 22.571 24.746 -34.447 1.00 67.19 580 LEU A O 1
ATOM 4501 N N . LEU A 1 581 ? 22.616 26.900 -35.061 1.00 72.62 581 LEU A N 1
ATOM 4502 C CA . LEU A 1 581 ? 22.316 27.439 -33.729 1.00 72.62 581 LEU A CA 1
ATOM 4503 C C . LEU A 1 581 ? 20.804 27.599 -33.456 1.00 72.62 581 LEU A C 1
ATOM 4505 O O . LEU A 1 581 ? 20.414 27.840 -32.310 1.00 72.62 581 LEU A O 1
ATOM 4509 N N . THR A 1 582 ? 19.932 27.516 -34.473 1.00 65.00 582 THR A N 1
ATOM 4510 C CA . THR A 1 582 ? 18.494 27.843 -34.329 1.00 65.00 582 THR A CA 1
ATOM 4511 C C . THR A 1 582 ? 17.519 26.742 -34.743 1.00 65.00 582 THR A C 1
ATOM 4513 O O . THR A 1 582 ? 16.412 26.722 -34.199 1.00 65.00 582 THR A O 1
ATOM 4516 N N . GLN A 1 583 ? 17.904 25.831 -35.640 1.00 52.16 583 GLN A N 1
ATOM 4517 C CA . GLN A 1 583 ? 17.063 24.770 -36.206 1.00 52.16 583 GLN A CA 1
ATOM 4518 C C . GLN A 1 583 ? 17.556 23.377 -35.788 1.00 52.16 583 GLN A C 1
ATOM 4520 O O . GLN A 1 583 ? 18.745 23.195 -35.555 1.00 52.16 583 GLN A O 1
ATOM 4525 N N . ALA A 1 584 ? 16.640 22.401 -35.751 1.00 54.84 584 ALA A N 1
ATOM 4526 C CA . ALA A 1 584 ? 16.910 21.004 -35.378 1.00 54.84 584 ALA A CA 1
ATOM 4527 C C . ALA A 1 584 ? 17.646 20.863 -34.021 1.00 54.84 584 ALA A C 1
ATOM 4529 O O . ALA A 1 584 ? 17.381 21.640 -33.096 1.00 54.84 584 ALA A O 1
ATOM 4530 N N . ASP A 1 585 ? 18.512 19.854 -33.886 1.00 45.75 585 ASP A N 1
ATOM 4531 C CA . ASP A 1 585 ? 19.399 19.700 -32.734 1.00 45.75 585 ASP A CA 1
ATOM 4532 C C . ASP A 1 585 ? 20.458 20.805 -32.758 1.00 45.75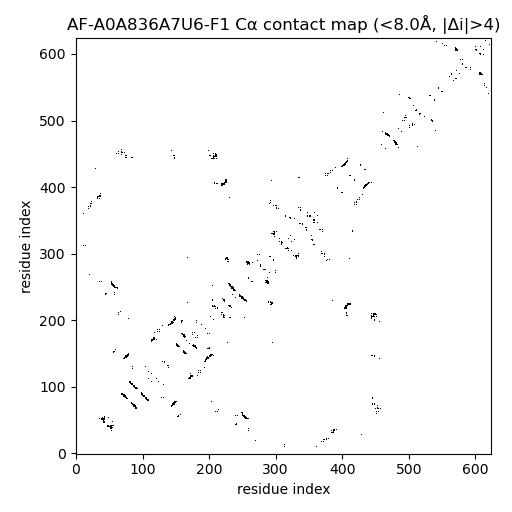 585 ASP A C 1
ATOM 4534 O O . ASP A 1 585 ? 21.301 20.883 -33.652 1.00 45.75 585 ASP A O 1
ATOM 4538 N N . LYS A 1 586 ? 20.356 21.714 -31.787 1.00 64.06 586 LYS A N 1
ATOM 4539 C CA . LYS A 1 586 ? 21.118 22.963 -31.778 1.00 64.06 586 LYS A CA 1
ATOM 4540 C C . LYS A 1 586 ? 22.537 22.719 -31.305 1.00 64.06 586 LYS A C 1
ATOM 4542 O O . LYS A 1 586 ? 22.747 22.324 -30.161 1.00 64.06 586 LYS A O 1
ATOM 4547 N N . PHE A 1 587 ? 23.489 23.073 -32.152 1.00 60.34 587 PHE A N 1
ATOM 4548 C CA . PHE A 1 587 ? 24.893 23.106 -31.784 1.00 60.34 587 PHE A CA 1
ATOM 4549 C C . PHE A 1 587 ? 25.127 24.252 -30.788 1.00 60.34 587 PHE A C 1
ATOM 4551 O O . PHE A 1 587 ? 24.479 25.302 -30.843 1.00 60.34 587 PHE A O 1
ATOM 4558 N N . SER A 1 588 ? 26.080 24.084 -29.880 1.00 73.06 588 SER A N 1
ATOM 4559 C CA . SER A 1 588 ? 26.626 25.187 -29.094 1.00 73.06 588 SER A CA 1
ATOM 4560 C C . SER A 1 588 ? 27.535 26.076 -29.960 1.00 73.06 588 SER A C 1
ATOM 4562 O O . SER A 1 588 ? 28.068 25.635 -30.984 1.00 73.06 588 SER A O 1
ATOM 4564 N N . PRO A 1 589 ? 27.795 27.335 -29.553 1.00 71.38 589 PRO A N 1
ATOM 4565 C CA . PRO A 1 589 ? 28.743 28.198 -30.259 1.00 71.38 589 PRO A CA 1
ATOM 4566 C C . PRO A 1 589 ? 30.145 27.585 -30.409 1.00 71.38 589 PRO A C 1
ATOM 4568 O O . PRO A 1 589 ? 30.798 27.831 -31.421 1.00 71.38 589 PRO A O 1
ATOM 4571 N N . ALA A 1 590 ? 30.576 26.771 -29.437 1.00 65.75 590 ALA A N 1
ATOM 4572 C CA . ALA A 1 590 ? 31.867 26.088 -29.452 1.00 65.75 590 ALA A CA 1
ATOM 4573 C C . ALA A 1 590 ? 31.912 24.954 -30.490 1.00 65.75 590 ALA A C 1
ATOM 4575 O O . ALA A 1 590 ? 32.872 24.873 -31.253 1.00 65.75 590 ALA A O 1
ATOM 4576 N N . GLU A 1 591 ? 30.864 24.130 -30.579 1.00 62.75 591 GLU A N 1
ATOM 4577 C CA . GLU A 1 591 ? 30.781 23.045 -31.569 1.00 62.75 591 GLU A CA 1
ATOM 4578 C C . GLU A 1 591 ? 30.740 23.594 -33.003 1.00 62.75 591 GLU A C 1
ATOM 4580 O O . GLU A 1 591 ? 31.424 23.072 -33.881 1.00 62.75 591 GLU A O 1
ATOM 4585 N N . VAL A 1 592 ? 30.027 24.703 -33.248 1.00 69.56 592 VAL A N 1
ATOM 4586 C CA . VAL A 1 592 ? 30.034 25.350 -34.576 1.00 69.56 592 VAL A CA 1
ATOM 4587 C C . VAL A 1 592 ? 31.408 25.939 -34.922 1.00 69.56 592 VAL A C 1
ATOM 4589 O O . VAL A 1 592 ? 31.830 25.894 -36.078 1.00 69.56 592 VAL A O 1
ATOM 4592 N N . GLU A 1 593 ? 32.138 26.486 -33.947 1.00 72.44 593 GLU A N 1
ATOM 4593 C CA . GLU A 1 593 ? 33.496 26.998 -34.176 1.00 72.44 593 GLU A CA 1
ATOM 4594 C C . GLU A 1 593 ? 34.512 25.879 -34.432 1.00 72.44 593 GLU A C 1
ATOM 4596 O O . GLU A 1 593 ? 35.355 26.029 -35.317 1.00 72.44 593 GLU A O 1
ATOM 4601 N N . GLN A 1 594 ? 34.382 24.736 -33.753 1.00 65.19 594 GLN A N 1
ATOM 4602 C CA . GLN A 1 594 ? 35.171 23.532 -34.034 1.00 65.19 594 GLN A CA 1
ATOM 4603 C C . GLN A 1 594 ? 34.858 22.953 -35.421 1.00 65.19 594 GLN A C 1
ATOM 4605 O O . GLN A 1 594 ? 35.780 22.681 -36.189 1.00 65.19 594 GLN A O 1
ATOM 4610 N N . MET A 1 595 ? 33.579 22.845 -35.794 1.00 67.44 595 MET A N 1
ATOM 4611 C CA . MET A 1 595 ? 33.165 22.385 -37.125 1.00 67.44 595 MET A CA 1
ATOM 4612 C C . MET A 1 595 ? 33.751 23.278 -38.235 1.00 67.44 595 MET A C 1
ATOM 4614 O O . MET A 1 595 ? 34.311 22.784 -39.215 1.00 67.44 595 MET A O 1
ATOM 4618 N N . PHE A 1 596 ? 33.708 24.605 -38.067 1.00 71.62 596 PHE A N 1
ATOM 4619 C CA . PHE A 1 596 ? 34.302 25.542 -39.027 1.00 71.62 596 PHE A CA 1
ATOM 4620 C C . PHE A 1 596 ? 35.832 25.580 -39.035 1.00 71.62 596 PHE A C 1
ATOM 4622 O O . PHE A 1 596 ? 36.392 26.091 -40.003 1.00 71.62 596 PHE A O 1
ATOM 4629 N N . ALA A 1 597 ? 36.517 25.057 -38.017 1.00 71.62 597 ALA A N 1
ATOM 4630 C CA . ALA A 1 597 ? 37.973 24.917 -38.050 1.00 71.62 597 ALA A CA 1
ATOM 4631 C C . ALA A 1 597 ? 38.432 23.828 -39.040 1.00 71.62 597 ALA A C 1
ATOM 4633 O O . ALA A 1 597 ? 39.549 23.904 -39.546 1.00 71.62 597 ALA A O 1
ATOM 4634 N N . LEU A 1 598 ? 37.561 22.854 -39.334 1.00 64.12 598 LEU A N 1
ATOM 4635 C CA . LEU A 1 598 ? 37.814 21.721 -40.235 1.00 64.12 598 LEU A CA 1
ATOM 4636 C C . LEU A 1 598 ? 37.078 21.840 -41.585 1.00 64.12 598 LEU A C 1
ATOM 4638 O O . LEU A 1 598 ? 37.237 20.997 -42.460 1.00 64.12 598 LEU A O 1
ATOM 4642 N N . THR A 1 599 ? 36.268 22.886 -41.772 1.00 71.00 599 THR A N 1
ATOM 4643 C CA . THR A 1 599 ? 35.466 23.086 -42.989 1.00 71.00 599 THR A CA 1
ATOM 4644 C C . THR A 1 599 ? 36.244 23.879 -44.051 1.00 71.00 599 THR A C 1
ATOM 4646 O O . THR A 1 599 ? 36.645 25.013 -43.769 1.00 71.00 599 THR A O 1
ATOM 4649 N N . PRO A 1 600 ? 36.402 23.374 -45.292 1.00 71.31 600 PRO A N 1
ATOM 4650 C CA . PRO A 1 600 ? 36.973 24.147 -46.395 1.00 71.31 600 PRO A CA 1
ATOM 4651 C C . PRO A 1 600 ? 36.129 25.390 -46.717 1.00 71.31 600 PRO A C 1
ATOM 4653 O O . PRO A 1 600 ? 34.927 25.295 -46.979 1.00 71.31 600 PRO A O 1
ATOM 4656 N N . MET A 1 601 ? 36.763 26.565 -46.707 1.00 79.94 601 MET A N 1
ATOM 4657 C C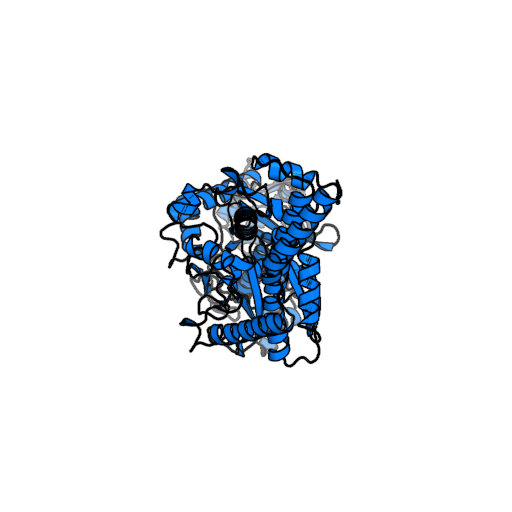A . MET A 1 601 ? 36.118 27.853 -46.983 1.00 79.94 601 MET A CA 1
ATOM 4658 C C . MET A 1 601 ? 36.875 28.643 -48.053 1.00 79.94 601 MET A C 1
ATOM 4660 O O . MET A 1 601 ? 38.107 28.626 -48.096 1.00 79.94 601 MET A O 1
ATOM 4664 N N . ASP A 1 602 ? 36.137 29.377 -48.885 1.00 79.50 602 ASP A N 1
ATOM 4665 C CA . ASP A 1 602 ? 36.708 30.324 -49.842 1.00 79.50 602 ASP A CA 1
ATOM 4666 C C . ASP A 1 602 ? 37.161 31.644 -49.172 1.00 79.50 602 ASP A C 1
ATOM 4668 O O . ASP A 1 602 ? 36.885 31.925 -48.002 1.00 79.50 602 ASP A O 1
ATOM 4672 N N . LEU A 1 603 ? 37.851 32.498 -49.937 1.00 75.31 603 LEU A N 1
ATOM 4673 C CA . LEU A 1 603 ? 38.323 33.815 -49.476 1.00 75.31 603 LEU A CA 1
ATOM 4674 C C . LEU A 1 603 ? 37.191 34.813 -49.147 1.00 75.31 603 LEU A C 1
ATOM 4676 O O . LEU A 1 603 ? 37.472 35.888 -48.617 1.00 75.31 603 LEU A O 1
ATOM 4680 N N . ALA A 1 604 ? 35.938 34.489 -49.474 1.00 76.75 604 ALA A N 1
ATOM 4681 C CA . ALA A 1 604 ? 34.750 35.275 -49.155 1.00 76.75 604 ALA A CA 1
ATOM 4682 C C . ALA A 1 604 ? 33.966 34.707 -47.952 1.00 76.75 604 ALA A C 1
ATOM 4684 O O . ALA A 1 604 ? 32.949 35.284 -47.569 1.00 76.75 604 ALA A O 1
ATOM 4685 N N . GLY A 1 605 ? 34.441 33.620 -47.330 1.00 77.75 605 GLY A N 1
ATOM 4686 C CA . GLY A 1 605 ? 33.799 32.986 -46.181 1.00 77.75 605 GLY A CA 1
ATOM 4687 C C . GLY A 1 605 ? 32.613 32.088 -46.539 1.00 77.75 605 GLY A C 1
ATOM 4688 O O . GLY A 1 605 ? 31.758 31.859 -45.686 1.00 77.75 605 GLY A O 1
ATOM 4689 N N . ASN A 1 606 ? 32.530 31.581 -47.770 1.00 84.06 606 ASN A N 1
ATOM 4690 C CA . ASN A 1 606 ? 31.555 30.553 -48.135 1.00 84.06 606 ASN A CA 1
ATOM 4691 C C . ASN A 1 606 ? 32.162 29.158 -47.969 1.00 84.06 606 ASN A C 1
ATOM 4693 O O . ASN A 1 606 ? 33.341 28.942 -48.241 1.00 84.06 606 ASN A O 1
ATOM 4697 N N . ILE A 1 607 ? 31.337 28.218 -47.530 1.00 84.06 607 ILE A N 1
ATOM 4698 C CA . ILE A 1 607 ? 31.667 26.812 -47.308 1.00 84.06 607 ILE A CA 1
ATOM 4699 C C . ILE A 1 607 ? 31.491 26.057 -48.622 1.00 84.06 607 ILE A C 1
ATOM 4701 O O . ILE A 1 607 ? 30.390 26.080 -49.178 1.00 84.06 607 ILE A O 1
ATOM 4705 N N . ASP A 1 608 ? 32.530 25.358 -49.089 1.00 84.50 608 ASP A N 1
ATOM 4706 C CA . ASP A 1 608 ? 32.371 24.350 -50.144 1.00 84.50 608 ASP A CA 1
ATOM 4707 C C . ASP A 1 608 ? 31.726 23.109 -49.529 1.00 84.50 608 ASP A C 1
ATOM 4709 O O . ASP A 1 608 ? 32.376 22.286 -48.877 1.00 84.50 608 ASP A O 1
ATOM 4713 N N . TYR A 1 609 ? 30.413 22.989 -49.718 1.00 79.62 609 TYR A N 1
ATOM 4714 C CA . TYR A 1 609 ? 29.669 21.882 -49.141 1.00 79.62 609 TYR A CA 1
ATOM 4715 C C . TYR A 1 609 ? 29.931 20.554 -49.855 1.00 79.62 609 TYR A C 1
ATOM 4717 O O . TYR A 1 609 ? 29.609 19.517 -49.289 1.00 79.62 609 TYR A O 1
ATOM 4725 N N . LYS A 1 610 ? 30.523 20.540 -51.059 1.00 79.44 610 LYS A N 1
ATOM 4726 C CA . LYS A 1 610 ? 30.922 19.290 -51.721 1.00 79.44 610 LYS A CA 1
ATOM 4727 C C . LYS A 1 610 ? 32.181 18.737 -51.079 1.00 79.44 610 LYS A C 1
ATOM 4729 O O . LYS A 1 610 ? 32.187 17.580 -50.676 1.00 79.44 610 LYS A O 1
ATOM 4734 N N . SER A 1 611 ? 33.201 19.577 -50.905 1.00 75.88 611 SER A N 1
ATOM 4735 C CA . SER A 1 611 ? 34.402 19.193 -50.160 1.00 75.88 611 SER A CA 1
ATOM 4736 C C . SER A 1 611 ? 34.073 18.828 -48.711 1.00 75.88 611 SER A C 1
ATOM 4738 O O . SER A 1 611 ? 34.613 17.853 -48.203 1.00 75.88 611 SER A O 1
ATOM 4740 N N . LEU A 1 612 ? 33.142 19.539 -48.062 1.00 73.69 612 LEU A N 1
ATOM 4741 C CA . LEU A 1 612 ? 32.665 19.166 -46.728 1.00 73.69 612 LEU A CA 1
ATOM 4742 C C . LEU A 1 612 ? 31.922 17.816 -46.722 1.00 73.69 612 LEU A C 1
ATOM 4744 O O . LEU A 1 612 ? 32.184 17.007 -45.839 1.00 73.69 612 LEU A O 1
ATOM 4748 N N . CYS A 1 613 ? 31.039 17.541 -47.693 1.00 71.00 613 CYS A N 1
ATOM 4749 C CA . CYS A 1 613 ? 30.386 16.229 -47.812 1.00 71.00 613 CYS A CA 1
ATOM 4750 C C . CYS A 1 613 ? 31.415 15.110 -47.985 1.00 71.00 613 CYS A C 1
ATOM 4752 O O . CYS A 1 613 ? 31.322 14.116 -47.278 1.00 71.00 613 CYS A O 1
ATOM 4754 N N . TYR A 1 614 ? 32.413 15.303 -48.854 1.00 68.50 614 TYR A N 1
ATOM 4755 C CA . TYR A 1 614 ? 33.493 14.340 -49.066 1.00 68.50 614 TYR A CA 1
ATOM 4756 C C . TYR A 1 614 ? 34.299 14.081 -47.783 1.00 68.50 614 TYR A C 1
ATOM 4758 O O . TYR A 1 614 ? 34.505 12.929 -47.421 1.00 68.50 614 TYR A O 1
ATOM 4766 N N . ILE A 1 615 ? 34.682 15.130 -47.044 1.00 66.75 615 ILE A N 1
ATOM 4767 C CA . ILE A 1 615 ? 35.394 14.997 -45.758 1.00 66.75 615 ILE A CA 1
ATOM 4768 C C . ILE A 1 615 ? 34.534 14.269 -44.710 1.00 66.75 615 ILE A C 1
ATOM 4770 O O . ILE A 1 615 ? 35.059 13.480 -43.930 1.00 66.75 615 ILE A O 1
ATOM 4774 N N . ILE A 1 616 ? 33.215 14.492 -44.698 1.00 64.19 616 ILE A N 1
ATOM 4775 C CA . ILE A 1 616 ? 32.281 13.787 -43.805 1.00 64.19 616 ILE A CA 1
ATOM 4776 C C . ILE A 1 616 ? 32.163 12.298 -44.171 1.00 64.19 616 ILE A C 1
ATOM 4778 O O . ILE A 1 616 ? 32.044 11.469 -43.272 1.00 64.19 616 ILE A O 1
ATOM 4782 N N . THR A 1 617 ? 32.182 11.944 -45.460 1.00 59.22 617 THR A N 1
ATOM 4783 C CA . THR A 1 617 ? 31.963 10.563 -45.931 1.00 59.22 617 THR A CA 1
ATOM 4784 C C . THR A 1 617 ? 33.238 9.730 -46.081 1.00 59.22 617 THR A C 1
ATOM 4786 O O . THR A 1 617 ? 33.158 8.511 -45.951 1.00 59.22 617 THR A O 1
ATOM 4789 N N . HIS A 1 618 ? 34.394 10.357 -46.321 1.00 61.31 618 HIS A N 1
ATOM 4790 C CA . HIS A 1 618 ? 35.673 9.691 -46.615 1.00 61.31 618 HIS A CA 1
ATOM 4791 C C . HIS A 1 618 ? 36.840 10.133 -45.704 1.00 61.31 618 HIS A C 1
ATOM 4793 O O . HIS A 1 618 ? 37.906 9.525 -45.749 1.00 61.31 618 HIS A O 1
ATOM 4799 N N . GLY A 1 619 ? 36.660 11.160 -44.864 1.00 55.00 619 GLY A N 1
ATOM 4800 C CA . GLY A 1 619 ? 37.725 11.749 -44.042 1.00 55.00 619 GLY A CA 1
ATOM 4801 C C . GLY A 1 619 ? 38.570 12.803 -44.776 1.00 55.00 619 GLY A C 1
ATOM 4802 O O . GLY A 1 619 ? 38.411 13.041 -45.972 1.00 55.00 619 GLY A O 1
ATOM 4803 N N . ASP A 1 620 ? 39.484 13.462 -44.053 1.00 53.53 620 ASP A N 1
ATOM 4804 C CA . ASP A 1 620 ? 40.416 14.464 -44.610 1.00 53.53 620 ASP A CA 1
ATOM 4805 C C . ASP A 1 620 ? 41.630 13.792 -45.289 1.00 53.53 620 ASP A C 1
ATOM 4807 O O . ASP A 1 620 ? 42.786 14.006 -44.919 1.00 53.53 620 ASP A O 1
ATOM 4811 N N . GLU A 1 621 ? 41.360 12.930 -46.275 1.00 43.69 621 GLU A N 1
ATOM 4812 C CA . GLU A 1 621 ? 42.377 12.428 -47.201 1.00 43.69 621 GLU A CA 1
ATOM 4813 C C . GLU A 1 621 ? 42.430 13.312 -48.449 1.00 43.69 621 GLU A C 1
ATOM 4815 O O . GLU A 1 621 ? 41.574 13.256 -49.335 1.00 43.69 621 GLU A O 1
ATOM 4820 N N . LYS A 1 622 ? 43.486 14.126 -48.535 1.00 38.44 622 LYS A N 1
ATOM 4821 C CA . LYS A 1 622 ? 43.909 14.729 -49.799 1.00 38.44 622 LYS A CA 1
ATOM 4822 C C . LYS A 1 622 ? 44.713 13.705 -50.591 1.00 38.44 622 LYS A C 1
ATOM 4824 O O . LYS A 1 622 ? 45.865 13.440 -50.247 1.00 38.44 622 LYS A O 1
ATOM 4829 N N . GLU A 1 623 ? 44.136 13.196 -51.676 1.00 34.41 623 GLU A N 1
ATOM 4830 C CA . GLU A 1 623 ? 44.960 12.840 -52.835 1.00 34.41 623 GLU A CA 1
ATOM 4831 C C . GLU A 1 623 ? 45.666 14.121 -53.345 1.00 34.41 623 GLU A C 1
ATOM 4833 O O . GLU A 1 623 ? 45.099 15.212 -53.247 1.00 34.41 623 GLU A O 1
ATOM 4838 N N . GLU A 1 624 ? 46.923 13.974 -53.788 1.00 31.42 624 GLU A N 1
ATOM 4839 C CA . GLU A 1 624 ? 47.983 15.015 -53.870 1.00 31.42 624 GLU A CA 1
ATOM 4840 C C . GLU A 1 624 ? 47.614 16.399 -54.459 1.00 31.42 624 GLU A C 1
ATOM 4842 O O . GLU A 1 624 ? 47.130 16.475 -55.613 1.00 31.42 624 GLU A O 1
#

InterPro domains:
  IPR001312 Hexokinase [PS51748] (9-453)
  IPR001312 Hexokinase [PTHR19443] (6-461)
  IPR002048 EF-hand domain [PF13202] (489-507)
  IPR002048 EF-hand domain [PF13833] (558-580)
  IPR002048 EF-hand domain [PS50222] (551-586)
  IPR002048 EF-hand domain [SM00054] (485-513)
  IPR002048 EF-hand domain [SM00054] (555-583)
  IPR011992 EF-hand domain pair [SSF47473] (488-619)
  IPR018247 EF-Hand 1, calcium-binding site [PS00018] (494-506)
  IPR019807 Hexokinase, binding site [PS00378] (145-170)
  IPR022672 Hexokinase, N-terminal [PF00349] (16-214)
  IPR022673 Hexokinase, C-terminal [PF03727] (221-454)
  IPR043129 ATPase, nucleotide binding domain [SSF53067] (7-216)
  IPR043129 ATPase, nucleotide binding domain [SSF53067] (218-458)

Mean predicted aligned error: 14.47 Å

Organism: Ovis aries (NCBI:txid9940)

Foldseek 3Di:
DVVVVVVLVVLLVVLVVVLCLLDDDLVNLVLLLVLLLVLCLQLQDPVRQVVRLFNQAFQQAQDFFPLQQADWAWEWADDAQKIKIKIWGWDQDPVRDTDIDMDMDIDGHDLCLQAEALLSVLLVVLVVVVVVCVVVVNQVDAHEYFYADAADWRAPHFLWTAGQDDDLRGNHPPRHRDTNSVSNQVSNVVVVSGHYHHLGYGHLQQLLLNLVCVVPVQSFKGWEAAQWTWIKGKDQQCSRNVDPDRPGITITTRLCLSPCLVPSCVVSDDPLLQVLQVPDPHHSGSSLRCLAGQNNLQQSLLVSLLVSLCVCSFQNNDFAPLSVDGCSRGSVLLLQLLVDPLPLPSVQVSVVVSVGHGDSSNSVSSNSSSVSSLLSNLSSSLSSVLSVVVSRCVSVVHQAEEHEYRYEYCCCPRRPCSVVSNVVNNCVSCVRYRYHYDYSPVGSRNSSRSSSSVSVVVCLLQVPADADDWDDDLPIDGDDDDHDPLVVVQVQQPPVPPQFRALVSNQVSCVSSVNNDDDPVSSVVVCVLFPDTDGSVSSVVSVLVRDPDDDPLVVQVVVVCVQVVPPPQWHALVVVLCCLCPDDPHDDPVVSVVLVVPFDADPVRITRSSVVSCCVNPNPDDDD

Solvent-accessible surface area (backbone atoms only — not comparable to full-atom values): 33127 Å² total; per-residue (Å²): 107,69,71,57,51,52,53,50,52,51,35,48,58,53,50,50,58,63,49,46,77,45,64,77,49,75,69,52,38,51,50,52,12,54,50,46,39,53,29,46,58,28,10,22,32,67,94,35,26,88,80,24,46,16,43,36,36,60,48,73,46,57,72,76,84,86,87,77,57,69,46,67,24,29,15,33,32,44,68,64,62,57,31,36,46,32,43,39,37,32,36,77,34,103,80,80,45,78,39,76,50,77,49,73,49,81,43,76,59,53,69,63,35,35,49,40,35,33,66,52,35,27,40,52,49,39,47,56,50,50,55,52,26,58,79,67,72,41,46,91,48,74,36,46,24,5,36,25,42,51,56,57,47,54,50,82,47,39,49,36,32,28,29,66,52,76,58,102,75,48,54,31,44,80,35,56,78,27,48,54,51,55,50,42,54,50,24,36,60,74,65,64,78,52,58,71,39,73,53,23,48,40,40,41,23,53,13,23,11,49,40,29,27,76,79,38,88,48,28,50,24,8,32,32,36,14,62,49,36,40,39,19,33,66,41,56,21,70,61,36,60,80,48,95,64,52,81,63,40,30,32,28,39,28,53,45,17,23,31,35,49,82,55,81,40,61,96,75,62,49,74,56,52,50,56,54,31,72,70,42,102,51,53,76,48,38,46,46,18,54,60,50,6,41,71,32,48,14,43,46,40,39,48,52,52,49,52,36,14,76,72,53,55,27,64,86,46,57,78,35,74,48,60,69,38,84,67,63,43,44,37,70,54,43,30,44,38,71,58,42,90,77,80,48,60,56,41,49,50,54,42,41,75,36,70,42,84,73,50,76,62,38,45,53,50,53,36,51,46,35,53,32,53,50,47,35,17,21,44,53,55,17,18,49,51,26,17,54,52,50,47,54,28,58,75,71,68,46,82,66,36,74,42,24,34,11,35,39,35,59,41,49,76,63,25,80,57,35,50,61,53,18,54,56,44,25,52,68,67,30,78,52,46,54,78,48,79,44,73,39,86,79,34,33,40,58,7,21,22,49,51,23,38,52,42,52,54,47,39,67,67,70,60,74,44,65,62,66,80,71,64,92,62,100,86,56,62,76,36,40,58,82,78,76,54,73,68,54,55,48,61,63,38,29,70,86,67,82,62,50,53,45,75,64,23,56,52,51,43,33,41,75,65,70,46,79,80,72,56,71,68,57,54,50,51,62,54,61,71,40,99,52,81,35,22,69,68,52,45,52,46,59,51,49,78,72,36,100,70,64,74,58,60,71,56,53,48,50,58,53,44,73,71,26,88,79,73,78,60,49,38,53,45,69,64,51,51,52,43,42,56,72,43,86,86,57,49,52,78,65,57,52,52,55,52,55,75,76,45,55,59,50,100,84,51,28,30,35,51,60,64,39,39,47,36,72,70,72,43,95,71,77,80,135

pLDDT: mean 84.23, std 17.27, range [27.12, 98.88]

Nearest PDB structures (foldseek):
  7t79-assembly2_B  TM=9.922E-01  e=4.167E-66  Homo sapiens
  7t79-assembly1_A  TM=9.854E-01  e=3.494E-65  Homo sapiens
  3idh-assembly1_A  TM=9.722E-01  e=1.286E-63  Homo sapiens
  3vey-assembly1_A  TM=9.738E-01  e=5.344E-64  Homo sapiens
  3qic-assembly1_A  TM=9.640E-01  e=2.797E-64  Homo sapiens